Protein AF-A0A958Q5N6-F1 (afdb_monomer_lite)

Secondary structure (DSSP, 8-state):
----SS--TTSSB-TTS-B--TTSSS--TT-S---SS--SSSSS-TTSPPP-TTSSS--GGGT-S---SSS-SSSSB-TTSPBP-TTSSS--GGGT-S---SS--SSSSB-TTSPBP-TTSSS--GGGT-S---SS--SSSSS-TTSPPP-TTSSS--GGGT-S---SS--TTSSS-TTSPPP-TTSSS--TT-S---SSS-SSSSB-TTSPBP-TTSSS--GGGT-S---SS--SSSSS-TTSPPPPB-TTS-BT----B-TTS-BT--S------EEEE-HHHHHHHHHHHHHHHHHHHHHHHHHHHHH-TTTTHHHHHHHHHHHHHHHHHHHHHHTTS-SEEEE-S--TTEEEEE-HHHHHHHHHHHHHHHHHHHHHHHHHHHHH--TTTTHHHHHHHHHHHHHHHHHHHHS--EEEEE--

Radius of gyration: 65.11 Å; chains: 1; bounding box: 186×36×122 Å

Foldseek 3Di:
DAPPPDQDFQPQAHNVRDGDAAQCQDAHPQAPAHPNHAPPLPQAHNRRYGDAAQCQDARVSVVAPAHPNHAPFLCQAHNSNDGDDAQCQDARVSVPAPAHPNHAPAQCQAHNRRDGDDAQCQDARVSVVAPAHNNHADFQPQAHNRNYGDDAQCQDARVSVVAPAHPNHLPKAPQAHNRRDGDAAQCQDQIHPAPAHNNHQDPQPQAHRVNDGDAAQCQDARVNVPAPAHPNHQDPDDAAHNRNHGADAEPVRHRVDPFHQDPQRDTVDPNPPDDPKDKDFCQVLLVVLLVLLVLLLVLLVVLLVVLCVQQPCVVCVVVSVVLNVLSVVLSVLSNVLSPVDDRMFIDGDDGPQWDKDFSPVSLVSNLVSLVVSLVSSVVSQVSSCVRNVDPCGCVVSNVSSVVSSVSSNVSSVPRPRMGIDGDD

Sequence (424 aa):
QCDDGNDVDGDGCNAQCQTEYCGDGVVQTSEQCDDGNNTSGDGCDATCHNEYCGDGITQAGLGEQCDDGNDVSGDGCNAQCQTEYCGDGITQTGLGEQCDDGNNVDGDGCNATCQAEYCGDGITQAGLGEQCDDGNYVDGDGCSMYCMQEYCGDGITQPGLGEQCDDGNDIDGDGCSATCQEEYCGDGIVQGFEQCDDGNDVNGDGCNNDCGLEFCGDGILQAALGEQCDDGNNTNGDGCESDCSNPPVDCLGTPYGTAELDVCGVCDGDGTSCLDCGQFDNTEQLMSLDGGADAQKNLVIRSIRTLKRKAGASSVRKFVKARRLEALALYEKNWVLTWTIPTVVETCSNTVLCVQTDYSTVTAEYNDNSARLREIVEEVVSKLRKKTGRKKAGKSLLEEASVEYEANLALSSSVATISSNCDL

Structure (mmCIF, N/CA/C/O backbone):
data_AF-A0A958Q5N6-F1
#
_entry.id   AF-A0A958Q5N6-F1
#
loop_
_atom_site.group_PDB
_atom_site.id
_atom_site.type_symbol
_atom_site.label_atom_id
_atom_site.label_alt_id
_atom_site.label_comp_id
_atom_site.label_asym_id
_atom_site.label_entity_id
_atom_site.label_seq_id
_atom_site.pdbx_PDB_ins_code
_atom_site.Cartn_x
_atom_site.Cartn_y
_atom_site.Cartn_z
_atom_site.occupancy
_atom_site.B_iso_or_equiv
_atom_site.auth_seq_id
_atom_site.auth_comp_id
_atom_site.auth_asym_id
_atom_site.auth_atom_id
_atom_site.pdbx_PDB_model_num
ATOM 1 N N . GLN A 1 1 ? -110.305 1.492 70.315 1.00 71.31 1 GLN A N 1
ATOM 2 C CA . GLN A 1 1 ? -110.913 2.755 70.766 1.00 71.31 1 GLN A CA 1
ATOM 3 C C . GLN A 1 1 ? -110.080 3.235 71.932 1.00 71.31 1 GLN A C 1
ATOM 5 O O . GLN A 1 1 ? -109.934 2.480 72.891 1.00 71.31 1 GLN A O 1
ATOM 10 N N . CYS A 1 2 ? -109.463 4.396 71.772 1.00 80.69 2 CYS A N 1
ATOM 11 C CA . CYS A 1 2 ? -108.668 5.095 72.782 1.00 80.69 2 CYS A CA 1
ATOM 12 C C . CYS A 1 2 ? -109.448 6.330 73.274 1.00 80.69 2 CYS A C 1
ATOM 14 O O . CYS A 1 2 ? -110.510 6.630 72.729 1.00 80.69 2 CYS A O 1
ATOM 16 N N . ASP A 1 3 ? -108.963 6.978 74.331 1.00 80.94 3 ASP A N 1
ATOM 17 C CA . ASP A 1 3 ? -109.506 8.217 74.904 1.00 80.94 3 ASP A CA 1
ATOM 18 C C . ASP A 1 3 ? -108.365 8.896 75.682 1.00 80.94 3 ASP A C 1
ATOM 20 O O . ASP A 1 3 ? -107.899 8.347 76.687 1.00 80.94 3 ASP A O 1
ATOM 24 N N . ASP A 1 4 ? -107.877 10.034 75.194 1.00 78.81 4 ASP A N 1
ATOM 25 C CA . ASP A 1 4 ? -106.846 10.874 75.830 1.00 78.81 4 ASP A CA 1
ATOM 26 C C . ASP A 1 4 ? -107.432 12.137 76.491 1.00 78.81 4 ASP A C 1
ATOM 28 O O . ASP A 1 4 ? -106.704 12.978 77.031 1.00 78.81 4 ASP A O 1
ATOM 32 N N . GLY A 1 5 ? -108.763 12.245 76.528 1.00 79.88 5 GLY A N 1
ATOM 33 C CA . GLY A 1 5 ? -109.480 13.321 77.193 1.00 79.88 5 GLY A CA 1
ATOM 34 C C . GLY A 1 5 ? -109.513 14.657 76.447 1.00 79.88 5 GLY A C 1
ATOM 35 O O . GLY A 1 5 ? -109.873 15.655 77.085 1.00 79.88 5 GLY A O 1
ATOM 36 N N . ASN A 1 6 ? -109.163 14.717 75.154 1.00 78.56 6 ASN A N 1
ATOM 37 C CA . ASN A 1 6 ? -109.327 15.919 74.331 1.00 78.56 6 ASN A CA 1
ATOM 38 C C . ASN A 1 6 ? -109.618 15.609 72.834 1.00 78.56 6 ASN A C 1
ATOM 40 O O . ASN A 1 6 ? -109.846 14.460 72.488 1.00 78.56 6 ASN A O 1
ATOM 44 N N . ASP A 1 7 ? -109.730 16.645 71.985 1.00 78.44 7 ASP A N 1
ATOM 45 C CA . ASP A 1 7 ? -110.054 16.520 70.542 1.00 78.44 7 ASP A CA 1
ATOM 46 C C . ASP A 1 7 ? -108.874 16.988 69.644 1.00 78.44 7 ASP A C 1
ATOM 48 O O . ASP A 1 7 ? -109.093 17.478 68.532 1.00 78.44 7 ASP A O 1
ATOM 52 N N . VAL A 1 8 ? -107.635 16.979 70.150 1.00 77.19 8 VAL A N 1
ATOM 53 C CA . VAL A 1 8 ? -106.429 17.379 69.403 1.00 77.19 8 VAL A CA 1
ATOM 54 C C . VAL A 1 8 ? -105.801 16.135 68.789 1.00 77.19 8 VAL A C 1
ATOM 56 O O . VAL A 1 8 ? -105.505 15.201 69.507 1.00 77.19 8 VAL A O 1
ATOM 59 N N . ASP A 1 9 ? -105.554 16.143 67.480 1.00 75.38 9 ASP A N 1
ATOM 60 C CA . ASP A 1 9 ? -104.862 15.030 66.821 1.00 75.38 9 ASP A CA 1
ATOM 61 C C . ASP A 1 9 ? -103.342 15.050 67.132 1.00 75.38 9 ASP A C 1
ATOM 63 O O . ASP A 1 9 ? -102.722 16.119 67.231 1.00 75.38 9 ASP A O 1
ATOM 67 N N . GLY A 1 10 ? -102.721 13.872 67.223 1.00 70.56 10 GLY A N 1
ATOM 68 C CA . GLY A 1 10 ? -101.277 13.658 67.356 1.00 70.56 10 GLY A CA 1
ATOM 69 C C . GLY A 1 10 ? -100.750 13.455 68.783 1.00 70.56 10 GLY A C 1
ATOM 70 O O . GLY A 1 10 ? -99.539 13.592 68.990 1.00 70.56 10 GLY A O 1
ATOM 71 N N . ASP A 1 11 ? -101.610 13.185 69.770 1.00 71.56 11 ASP A N 1
ATOM 72 C CA . ASP A 1 11 ? -101.248 12.859 71.162 1.00 71.56 11 ASP A CA 1
ATOM 73 C C . ASP A 1 11 ? -101.626 11.421 71.587 1.00 71.56 11 ASP A C 1
ATOM 75 O O . ASP A 1 11 ? -101.522 11.064 72.769 1.00 71.56 11 ASP A O 1
ATOM 79 N N . GLY A 1 12 ? -101.935 10.555 70.615 1.00 75.31 12 GLY A N 1
ATOM 80 C CA . GLY A 1 12 ? -102.162 9.121 70.792 1.00 75.31 12 GLY A CA 1
ATOM 81 C C . GLY A 1 12 ? -103.610 8.665 70.584 1.00 75.31 12 GLY A C 1
ATOM 82 O O . GLY A 1 12 ? -103.853 7.447 70.569 1.00 75.31 12 GLY A O 1
ATOM 83 N N . CYS A 1 13 ? -104.569 9.581 70.410 1.00 81.31 13 CYS A N 1
ATOM 84 C CA . CYS A 1 13 ? -105.931 9.270 69.988 1.00 81.31 13 CYS A CA 1
ATOM 85 C C . CYS A 1 13 ? -106.548 10.390 69.137 1.00 81.31 13 CYS A C 1
ATOM 87 O O . CYS A 1 13 ? -106.707 11.514 69.586 1.00 81.31 13 CYS A O 1
ATOM 89 N N . ASN A 1 14 ? -107.018 10.068 67.931 1.00 79.69 14 ASN A N 1
ATOM 90 C CA . ASN A 1 14 ? -107.631 11.094 67.087 1.00 79.69 14 ASN A CA 1
ATOM 91 C C . ASN A 1 14 ? -109.021 11.527 67.597 1.00 79.69 14 ASN A C 1
ATOM 93 O O . ASN A 1 14 ? -109.683 10.810 68.360 1.00 79.69 14 ASN A O 1
ATOM 97 N N . ALA A 1 15 ? -109.544 12.641 67.070 1.00 77.75 15 ALA A N 1
ATOM 98 C CA . ALA A 1 15 ? -110.861 13.192 67.436 1.00 77.75 15 ALA A CA 1
ATOM 99 C C . ALA A 1 15 ? -112.075 12.255 67.174 1.00 77.75 15 ALA A C 1
ATOM 101 O O . ALA A 1 15 ? -113.223 12.594 67.479 1.00 77.75 15 ALA A O 1
ATOM 102 N N . GLN A 1 16 ? -111.858 11.070 66.588 1.00 80.56 16 GLN A N 1
ATOM 103 C CA . GLN A 1 16 ? -112.858 10.011 66.390 1.00 80.56 16 GLN A CA 1
ATOM 104 C C . GLN A 1 16 ? -112.674 8.816 67.351 1.00 80.56 16 GLN A C 1
ATOM 106 O O . GLN A 1 16 ? -113.316 7.772 67.176 1.00 80.56 16 GLN A O 1
ATOM 111 N N . CYS A 1 17 ? -111.834 8.964 68.379 1.00 80.44 17 CYS A N 1
ATOM 112 C CA . CYS A 1 17 ? -111.485 7.951 69.376 1.00 80.44 17 CYS A CA 1
ATOM 113 C C . CYS A 1 17 ? -110.803 6.697 68.782 1.00 80.44 17 CYS A C 1
ATOM 115 O O . CYS A 1 17 ? -111.017 5.564 69.255 1.00 80.44 17 CYS A O 1
ATOM 117 N N . GLN A 1 18 ? -110.010 6.872 67.720 1.00 80.69 18 GLN A N 1
ATOM 118 C CA . GLN A 1 18 ? -109.202 5.817 67.101 1.00 80.69 18 GLN A CA 1
ATOM 119 C C . GLN A 1 18 ? -107.719 6.012 67.415 1.00 80.69 18 GLN A C 1
ATOM 121 O O . GLN A 1 18 ? -107.240 7.135 67.512 1.00 80.69 18 GLN A O 1
ATOM 126 N N . THR A 1 19 ? -107.022 4.894 67.639 1.00 80.94 19 THR A N 1
ATOM 127 C CA . THR A 1 19 ? -105.593 4.912 67.973 1.00 80.94 19 THR A CA 1
ATOM 128 C C . THR A 1 19 ? -104.829 5.362 66.749 1.00 80.94 19 THR A C 1
ATOM 130 O O . THR A 1 19 ? -105.105 4.844 65.673 1.00 80.94 19 THR A O 1
ATOM 133 N N . GLU A 1 20 ? -103.912 6.295 66.944 1.00 80.69 20 GLU A N 1
ATOM 134 C CA . GLU A 1 20 ? -103.012 6.803 65.911 1.00 80.69 20 GLU A CA 1
ATOM 135 C C . GLU A 1 20 ? -101.900 5.775 65.679 1.00 80.69 20 GLU A C 1
ATOM 137 O O . GLU A 1 20 ? -101.374 5.187 66.635 1.00 80.69 20 GLU A O 1
ATOM 142 N N . TYR A 1 21 ? -101.617 5.471 64.417 1.00 84.62 21 TYR A N 1
ATOM 143 C CA . TYR A 1 21 ? -100.583 4.527 64.011 1.00 84.62 21 TYR A CA 1
ATOM 144 C C . TYR A 1 21 ? -100.120 4.850 62.594 1.00 84.62 21 TYR A C 1
ATOM 146 O O . TYR A 1 21 ? -100.910 5.324 61.785 1.00 84.62 21 TYR A O 1
ATOM 154 N N . CYS A 1 22 ? -98.877 4.476 62.304 1.00 85.44 22 CYS A N 1
ATOM 155 C CA . CYS A 1 22 ? -98.303 4.630 60.979 1.00 85.44 22 CYS A CA 1
ATOM 156 C C . CYS A 1 22 ? -99.065 3.838 59.916 1.00 85.44 22 CYS A C 1
ATOM 158 O O . CYS A 1 22 ? -99.343 2.641 60.096 1.00 85.44 22 CYS A O 1
ATOM 160 N N . GLY A 1 23 ? -99.390 4.512 58.815 1.00 85.44 23 GLY A N 1
ATOM 161 C CA . GLY A 1 23 ? -100.071 3.949 57.658 1.00 85.44 23 GLY A CA 1
ATOM 162 C C . GLY A 1 23 ? -101.590 4.065 57.721 1.00 85.44 23 GLY A C 1
ATOM 163 O O . GLY A 1 23 ? -102.287 3.216 57.156 1.00 85.44 23 GLY A O 1
ATOM 164 N N . ASP A 1 24 ? -102.124 5.056 58.437 1.00 85.31 24 ASP A N 1
ATOM 165 C CA . ASP A 1 24 ? -103.565 5.318 58.531 1.00 85.31 24 ASP A CA 1
ATOM 166 C C . ASP A 1 24 ? -104.060 6.400 57.548 1.00 85.31 24 ASP A C 1
ATOM 168 O O . ASP A 1 24 ? -105.270 6.616 57.396 1.00 85.31 24 ASP A O 1
ATOM 172 N N . GLY A 1 25 ? -103.132 7.003 56.804 1.00 84.81 25 GLY A N 1
ATOM 173 C CA . GLY A 1 25 ? -103.356 8.016 55.780 1.00 84.81 25 GLY A CA 1
ATOM 174 C C . GLY A 1 25 ? -103.336 9.445 56.318 1.00 84.81 25 GLY A C 1
ATOM 175 O O . GLY A 1 25 ? -103.700 10.366 55.575 1.00 84.81 25 GLY A O 1
ATOM 176 N N . VAL A 1 26 ? -102.972 9.653 57.588 1.00 82.94 26 VAL A N 1
ATOM 177 C CA . VAL A 1 26 ? -102.955 10.964 58.243 1.00 82.94 26 VAL A CA 1
ATOM 178 C C . VAL A 1 26 ? -101.630 11.178 58.968 1.00 82.94 26 VAL A C 1
ATOM 180 O O . VAL A 1 26 ? -101.414 10.619 60.030 1.00 82.94 26 VAL A O 1
ATOM 183 N N . VAL A 1 27 ? -100.800 12.094 58.455 1.00 85.19 27 VAL A N 1
ATOM 184 C CA . VAL A 1 27 ? -99.513 12.450 59.081 1.00 85.19 27 VAL A CA 1
ATOM 185 C C . VAL A 1 27 ? -99.726 13.041 60.475 1.00 85.19 27 VAL A C 1
ATOM 187 O O . VAL A 1 27 ? -100.237 14.161 60.613 1.00 85.19 27 VAL A O 1
ATOM 190 N N . GLN A 1 28 ? -99.303 12.312 61.504 1.00 83.62 28 GLN A N 1
ATOM 191 C CA . GLN A 1 28 ? -99.385 12.756 62.897 1.00 83.62 28 GLN A CA 1
ATOM 192 C C . GLN A 1 28 ? -98.116 13.508 63.337 1.00 83.62 28 GLN A C 1
ATOM 194 O O . GLN A 1 28 ? -97.100 13.531 62.650 1.00 83.62 28 GLN A O 1
ATOM 199 N N . THR A 1 29 ? -98.133 14.138 64.520 1.00 79.81 29 THR A N 1
ATOM 200 C CA . THR A 1 29 ? -96.994 14.953 65.009 1.00 79.81 29 THR A CA 1
ATOM 201 C C . THR A 1 29 ? -95.702 14.141 65.203 1.00 79.81 29 THR A C 1
ATOM 203 O O . THR A 1 29 ? -94.607 14.704 65.169 1.00 79.81 29 THR A O 1
ATOM 206 N N . SER A 1 30 ? -95.812 12.829 65.431 1.00 78.31 30 SER A N 1
ATOM 207 C CA . SER A 1 30 ? -94.675 11.908 65.562 1.00 78.31 30 SER A CA 1
ATOM 208 C C . SER A 1 30 ? -94.168 11.335 64.236 1.00 78.31 30 SER A C 1
ATOM 210 O O . SER A 1 30 ? -93.162 10.630 64.252 1.00 78.31 30 SER A O 1
ATOM 212 N N . GLU A 1 31 ? -94.834 11.627 63.122 1.00 86.38 31 GLU A N 1
ATOM 213 C CA . GLU A 1 31 ? -94.570 11.049 61.805 1.00 86.38 31 GLU A CA 1
ATOM 214 C C . GLU A 1 31 ? -93.988 12.098 60.856 1.00 86.38 31 GLU A C 1
ATOM 216 O O . GLU A 1 31 ? -94.296 13.289 60.944 1.00 86.38 31 GLU A O 1
ATOM 221 N N . GLN A 1 32 ? -93.118 11.670 59.943 1.00 86.25 32 GLN A N 1
ATOM 222 C CA . GLN A 1 32 ? -92.557 12.547 58.912 1.00 86.25 32 GLN A CA 1
ATOM 223 C C . GLN A 1 32 ? -93.349 12.481 57.599 1.00 86.25 32 GLN A C 1
ATOM 225 O O . GLN A 1 32 ? -93.357 13.456 56.845 1.00 86.25 32 GLN A O 1
ATOM 230 N N . CYS A 1 33 ? -94.022 11.356 57.359 1.00 86.75 33 CYS A N 1
ATOM 231 C CA . CYS A 1 33 ? -94.931 11.072 56.253 1.00 86.75 33 CYS A CA 1
ATOM 232 C C . CYS A 1 33 ? -95.971 10.027 56.704 1.00 86.75 33 CYS A C 1
ATOM 234 O O . CYS A 1 33 ? -95.812 9.439 57.765 1.00 86.75 33 CYS A O 1
ATOM 236 N N . ASP A 1 34 ? -97.015 9.802 55.902 1.00 87.88 34 ASP A N 1
ATOM 237 C CA . ASP A 1 34 ? -97.942 8.664 56.004 1.00 87.88 34 ASP A CA 1
ATOM 238 C C . ASP A 1 34 ? -98.608 8.500 54.624 1.00 87.88 34 ASP A C 1
ATOM 240 O O . ASP A 1 34 ? -99.214 9.447 54.107 1.00 87.88 34 ASP A O 1
ATOM 244 N N . ASP A 1 35 ? -98.452 7.334 53.994 1.00 85.44 35 ASP A N 1
ATOM 245 C CA . ASP A 1 35 ? -98.983 7.038 52.656 1.00 85.44 35 ASP A CA 1
ATOM 246 C C . ASP A 1 35 ? -100.237 6.137 52.667 1.00 85.44 35 ASP A C 1
ATOM 248 O O . ASP A 1 35 ? -100.723 5.692 51.621 1.00 85.44 35 ASP A O 1
ATOM 252 N N . GLY A 1 36 ? -100.815 5.910 53.848 1.00 86.81 36 GLY A N 1
ATOM 253 C CA . GLY A 1 36 ? -102.002 5.089 54.047 1.00 86.81 36 GLY A CA 1
ATOM 254 C C . GLY A 1 36 ? -101.732 3.592 54.144 1.00 86.81 36 GLY A C 1
ATOM 255 O O . GLY A 1 36 ? -102.694 2.814 54.071 1.00 86.81 36 GLY A O 1
ATOM 256 N N . ASN A 1 37 ? -100.468 3.169 54.280 1.00 85.56 37 ASN A N 1
ATOM 257 C CA . ASN A 1 37 ? -100.115 1.788 54.586 1.00 85.56 37 ASN A CA 1
ATOM 258 C C . ASN A 1 37 ? -98.735 1.636 55.282 1.00 85.56 37 ASN A C 1
ATOM 260 O O . ASN A 1 37 ? -98.145 2.609 55.713 1.00 85.56 37 ASN A O 1
ATOM 264 N N . ASN A 1 38 ? -98.274 0.393 55.494 1.00 86.44 38 ASN A N 1
ATOM 265 C CA . ASN A 1 38 ? -96.994 0.070 56.165 1.00 86.44 38 ASN A CA 1
ATOM 266 C C . ASN A 1 38 ? -96.045 -0.722 55.244 1.00 86.44 38 ASN A C 1
ATOM 268 O O . ASN A 1 38 ? -95.254 -1.552 55.706 1.00 86.44 38 ASN A O 1
ATOM 272 N N . THR A 1 39 ? -96.212 -0.586 53.932 1.00 83.38 39 THR A N 1
ATOM 273 C CA . THR A 1 39 ? -95.259 -1.113 52.953 1.00 83.38 39 THR A CA 1
ATOM 274 C C . THR A 1 39 ? -94.111 -0.115 52.857 1.00 83.38 39 THR A C 1
ATOM 276 O O . THR A 1 39 ? -94.296 1.054 53.137 1.00 83.38 39 THR A O 1
ATOM 279 N N . SER A 1 40 ? -92.903 -0.595 52.577 1.00 82.06 40 SER A N 1
ATOM 280 C CA . SER A 1 40 ? -91.766 0.286 52.307 1.00 82.06 40 SER A CA 1
ATOM 281 C C . SER A 1 40 ? -91.536 0.377 50.803 1.00 82.06 40 SER A C 1
ATOM 283 O O . SER A 1 40 ? -91.681 -0.624 50.089 1.00 82.06 40 SER A O 1
ATOM 285 N N . GLY A 1 41 ? -91.094 1.539 50.341 1.00 75.69 41 GLY A N 1
ATOM 286 C CA . GLY A 1 41 ? -90.771 1.862 48.959 1.00 75.69 41 GLY A CA 1
ATOM 287 C C . GLY A 1 41 ? -91.946 2.418 48.151 1.00 75.69 41 GLY A C 1
ATOM 288 O O . GLY A 1 41 ? -91.858 2.424 46.922 1.00 75.69 41 GLY A O 1
ATOM 289 N N . ASP A 1 42 ? -93.047 2.823 48.789 1.00 78.12 42 ASP A N 1
ATOM 290 C CA . ASP A 1 42 ? -94.218 3.443 48.154 1.00 78.12 42 ASP A CA 1
ATOM 291 C C . ASP A 1 42 ? -94.512 4.881 48.610 1.00 78.12 42 ASP A C 1
ATOM 293 O O . ASP A 1 42 ? -95.499 5.478 48.163 1.00 78.12 42 ASP A O 1
ATOM 297 N N . GLY A 1 43 ? -93.575 5.492 49.341 1.00 80.81 43 GLY A N 1
ATOM 298 C CA . GLY A 1 43 ? -93.584 6.917 49.666 1.00 80.81 43 GLY A CA 1
ATOM 299 C C . GLY A 1 43 ? -93.424 7.216 51.152 1.00 80.81 43 GLY A C 1
ATOM 300 O O . GLY A 1 43 ? -93.118 8.362 51.493 1.00 80.81 43 GLY A O 1
ATOM 301 N N . CYS A 1 44 ? -93.614 6.228 52.024 1.00 86.69 44 CYS A N 1
ATOM 302 C CA . CYS A 1 44 ? -93.348 6.344 53.448 1.00 86.69 44 CYS A CA 1
ATOM 303 C C . CYS A 1 44 ? -92.952 4.989 54.045 1.00 86.69 44 CYS A C 1
ATOM 305 O O . CYS A 1 44 ? -93.593 3.986 53.752 1.00 86.69 44 CYS A O 1
ATOM 307 N N . ASP A 1 45 ? -91.915 4.938 54.888 1.00 85.12 45 ASP A N 1
ATOM 308 C CA . ASP A 1 45 ? -91.484 3.652 55.440 1.00 85.12 45 ASP A CA 1
ATOM 309 C C . ASP A 1 45 ? -92.490 3.089 56.464 1.00 85.12 45 ASP A C 1
ATOM 311 O O . ASP A 1 45 ? -93.355 3.793 56.987 1.00 85.12 45 ASP A O 1
ATOM 315 N N . ALA A 1 46 ? -92.346 1.811 56.836 1.00 84.56 46 ALA A N 1
ATOM 316 C CA . ALA A 1 46 ? -93.236 1.138 57.794 1.00 84.56 46 ALA A CA 1
ATOM 317 C C . ALA A 1 46 ? -93.184 1.708 59.235 1.00 84.56 46 ALA A C 1
ATOM 319 O O . ALA A 1 46 ? -93.783 1.148 60.159 1.00 84.56 46 ALA A O 1
ATOM 320 N N . THR A 1 47 ? -92.400 2.763 59.458 1.00 85.31 47 THR A N 1
ATOM 321 C CA . THR A 1 47 ? -92.270 3.509 60.713 1.00 85.31 47 THR A CA 1
ATOM 322 C C . THR A 1 47 ? -92.533 5.009 60.547 1.00 85.31 47 THR A C 1
ATOM 324 O O . THR A 1 47 ? -92.297 5.772 61.484 1.00 85.31 47 THR A O 1
ATOM 327 N N . CYS A 1 48 ? -93.060 5.409 59.391 1.00 86.31 48 CYS A N 1
ATOM 328 C CA . CYS A 1 48 ? -93.454 6.755 59.022 1.00 86.31 48 CYS A CA 1
ATOM 329 C C . CYS A 1 48 ? -92.308 7.775 58.920 1.00 86.31 48 CYS A C 1
ATOM 331 O O . CYS A 1 48 ? -92.453 8.951 59.282 1.00 86.31 48 CYS A O 1
ATOM 333 N N . HIS A 1 49 ? -91.161 7.325 58.403 1.00 86.00 49 HIS A N 1
ATOM 334 C CA . HIS A 1 49 ? -90.055 8.180 57.969 1.00 86.00 49 HIS A CA 1
ATOM 335 C C . HIS A 1 49 ? -90.050 8.349 56.449 1.00 86.00 49 HIS A C 1
ATOM 337 O O . HIS A 1 49 ? -90.438 7.445 55.707 1.00 86.00 49 HIS A O 1
ATOM 343 N N . ASN A 1 50 ? -89.620 9.533 55.997 1.00 84.62 50 ASN A N 1
ATOM 344 C CA . ASN A 1 50 ? -89.504 9.809 54.567 1.00 84.62 50 ASN A CA 1
ATOM 345 C C . ASN A 1 50 ? -88.469 8.876 53.947 1.00 84.62 50 ASN A C 1
ATOM 347 O O . ASN A 1 50 ? -87.356 8.786 54.454 1.00 84.62 50 ASN A O 1
ATOM 351 N N . GLU A 1 51 ? -88.836 8.276 52.825 1.00 83.44 51 GLU A N 1
ATOM 352 C CA . GLU A 1 51 ? -87.958 7.431 52.023 1.00 83.44 51 GLU A CA 1
ATOM 353 C C . GLU A 1 51 ? -87.250 8.311 50.988 1.00 83.44 51 GLU A C 1
ATOM 355 O O . GLU A 1 51 ? -87.905 9.027 50.216 1.00 83.44 51 GLU A O 1
ATOM 360 N N . TYR A 1 52 ? -85.919 8.326 51.004 1.00 86.00 52 TYR A N 1
ATOM 361 C CA . TYR A 1 52 ? -85.119 9.096 50.058 1.00 86.00 52 TYR A CA 1
ATOM 362 C C . TYR A 1 52 ? -83.704 8.535 49.944 1.00 86.00 52 TYR A C 1
ATOM 364 O O . TYR A 1 52 ? -83.133 8.069 50.923 1.00 86.00 52 TYR A O 1
ATOM 372 N N . CYS A 1 53 ? -83.108 8.733 48.771 1.00 86.31 53 CYS A N 1
ATOM 373 C CA . CYS A 1 53 ? -81.730 8.349 48.519 1.00 86.31 53 CYS A CA 1
ATOM 374 C C . CYS A 1 53 ? -80.746 9.024 49.486 1.00 86.31 53 CYS A C 1
ATOM 376 O O . CYS A 1 53 ? -80.688 10.258 49.559 1.00 86.31 53 CYS A O 1
ATOM 378 N N . GLY A 1 54 ? -79.956 8.213 50.183 1.00 86.62 54 GLY A N 1
ATOM 379 C CA . GLY A 1 54 ? -78.967 8.620 51.175 1.00 86.62 54 GLY A CA 1
ATOM 380 C C . GLY A 1 54 ? -79.455 8.506 52.622 1.00 86.62 54 GLY A C 1
ATOM 381 O O . GLY A 1 54 ? -78.889 9.155 53.506 1.00 86.62 54 GLY A O 1
ATOM 382 N N . ASP A 1 55 ? -80.509 7.734 52.896 1.00 85.75 55 ASP A N 1
ATOM 383 C CA . ASP A 1 55 ? -81.028 7.496 54.252 1.00 85.75 55 ASP A CA 1
ATOM 384 C C . ASP A 1 55 ? -80.432 6.241 54.929 1.00 85.75 55 ASP A C 1
ATOM 386 O O . ASP A 1 55 ? -80.645 5.992 56.123 1.00 85.75 55 ASP A O 1
ATOM 390 N N . GLY A 1 56 ? -79.598 5.497 54.200 1.00 85.75 56 GLY A N 1
ATOM 391 C CA . GLY A 1 56 ? -78.909 4.289 54.640 1.00 85.75 56 GLY A CA 1
ATOM 392 C C . GLY A 1 56 ? -79.696 3.003 54.387 1.00 85.75 56 GLY A C 1
ATOM 393 O O . GLY A 1 56 ? -79.281 1.941 54.871 1.00 85.75 56 GLY A O 1
ATOM 394 N N . ILE A 1 57 ? -80.830 3.066 53.687 1.00 83.06 57 ILE A N 1
ATOM 395 C CA . ILE A 1 57 ? -81.717 1.934 53.428 1.00 83.06 57 ILE A CA 1
ATOM 396 C C . ILE A 1 57 ? -81.995 1.863 51.927 1.00 83.06 57 ILE A C 1
ATOM 398 O O . ILE A 1 57 ? -82.617 2.734 51.367 1.00 83.06 57 ILE A O 1
ATOM 402 N N . THR A 1 58 ? -81.627 0.771 51.258 1.00 85.25 58 THR A N 1
ATOM 403 C CA . THR A 1 58 ? -81.922 0.638 49.820 1.00 85.25 58 THR A CA 1
ATOM 404 C C . THR A 1 58 ? -83.410 0.358 49.568 1.00 85.25 58 THR A C 1
ATOM 406 O O . THR A 1 58 ? -83.880 -0.759 49.835 1.00 85.25 58 THR A O 1
ATOM 409 N N . GLN A 1 59 ? -84.151 1.313 48.995 1.00 83.94 59 GLN A N 1
ATOM 410 C CA . GLN A 1 59 ? -85.565 1.143 48.633 1.00 83.94 59 GLN A CA 1
ATOM 411 C C . GLN A 1 59 ? -85.782 0.943 47.122 1.00 83.94 59 GLN A C 1
ATOM 413 O O . GLN A 1 59 ? -86.037 1.866 46.348 1.00 83.94 59 GLN A O 1
ATOM 418 N N . ALA A 1 60 ? -85.827 -0.322 46.691 1.00 80.12 60 ALA A N 1
ATOM 419 C CA . ALA A 1 60 ? -86.049 -0.683 45.283 1.00 80.12 60 ALA A CA 1
ATOM 420 C C . ALA A 1 60 ? -87.365 -0.136 44.678 1.00 80.12 60 ALA A C 1
ATOM 422 O O . ALA A 1 60 ? -87.459 0.027 43.460 1.00 80.12 60 ALA A O 1
ATOM 423 N N . GLY A 1 61 ? -88.384 0.145 45.503 1.00 77.50 61 GLY A N 1
ATOM 424 C CA . GLY A 1 61 ? -89.660 0.733 45.068 1.00 77.50 61 GLY A CA 1
ATOM 425 C C . GLY A 1 61 ? -89.537 2.169 44.540 1.00 77.50 61 GLY A C 1
ATOM 426 O O . GLY A 1 61 ? -90.282 2.548 43.636 1.00 77.50 61 GLY A O 1
ATOM 427 N N . LEU A 1 62 ? -88.527 2.914 45.008 1.00 78.25 62 LEU A N 1
ATOM 428 C CA . LEU A 1 62 ? -88.176 4.258 44.537 1.00 78.25 62 LEU A CA 1
ATOM 429 C C . LEU A 1 62 ? -87.125 4.255 43.414 1.00 78.25 62 LEU A C 1
ATOM 431 O O . LEU A 1 62 ? -86.765 5.312 42.899 1.00 78.25 62 LEU A O 1
ATOM 435 N N . GLY A 1 63 ? -86.686 3.072 42.967 1.00 80.88 63 GLY A N 1
ATOM 436 C CA . GLY A 1 63 ? -85.708 2.915 41.886 1.00 80.88 63 GLY A CA 1
ATOM 437 C C . GLY A 1 63 ? -84.247 2.893 42.340 1.00 80.88 63 GLY A C 1
ATOM 438 O O . GLY A 1 63 ? -83.353 2.996 41.498 1.00 80.88 63 GLY A O 1
ATOM 439 N N . GLU A 1 64 ? -84.003 2.730 43.638 1.00 88.00 64 GLU A N 1
ATOM 440 C CA . GLU A 1 64 ? -82.660 2.639 44.206 1.00 88.00 64 GLU A CA 1
ATOM 441 C C . GLU A 1 64 ? -82.019 1.270 43.959 1.00 88.00 64 GLU A C 1
ATOM 443 O O . GLU A 1 64 ? -82.652 0.218 44.105 1.00 88.00 64 GLU A O 1
ATOM 448 N N . GLN A 1 65 ? -80.740 1.286 43.589 1.00 88.25 65 GLN A N 1
ATOM 449 C CA . GLN A 1 65 ? -79.894 0.105 43.399 1.00 88.25 65 GLN A CA 1
ATOM 450 C C . GLN A 1 65 ? -78.875 -0.064 44.535 1.00 88.25 65 GLN A C 1
ATOM 452 O O . GLN A 1 65 ? -78.430 -1.180 44.803 1.00 88.25 65 GLN A O 1
ATOM 457 N N . CYS A 1 66 ? -78.528 1.032 45.205 1.00 86.81 66 CYS A N 1
ATOM 458 C CA . CYS A 1 66 ? -77.674 1.110 46.385 1.00 86.81 66 CYS A CA 1
ATOM 459 C C . CYS A 1 66 ? -78.155 2.260 47.283 1.00 86.81 66 CYS A C 1
ATOM 461 O O . CYS A 1 66 ? -78.962 3.067 46.838 1.00 86.81 66 CYS A O 1
ATOM 463 N N . ASP A 1 67 ? -77.654 2.325 48.518 1.00 88.94 67 ASP A N 1
ATOM 464 C CA . ASP A 1 67 ? -77.726 3.501 49.395 1.00 88.94 67 ASP A CA 1
ATOM 465 C C . ASP A 1 67 ? -76.547 3.415 50.385 1.00 88.94 67 ASP A C 1
ATOM 467 O O . ASP A 1 67 ? -76.370 2.382 51.042 1.00 88.94 67 ASP A O 1
ATOM 471 N N . ASP A 1 68 ? -75.701 4.445 50.451 1.00 86.25 68 ASP A N 1
ATOM 472 C CA . ASP A 1 68 ? -74.531 4.514 51.342 1.00 86.25 68 ASP A CA 1
ATOM 473 C C . ASP A 1 68 ? -74.691 5.525 52.497 1.00 86.25 68 ASP A C 1
ATOM 475 O O . ASP A 1 68 ? -73.737 5.832 53.223 1.00 86.25 68 ASP A O 1
ATOM 479 N N . GLY A 1 69 ? -75.921 5.981 52.739 1.00 88.12 69 GLY A N 1
ATOM 480 C CA . GLY A 1 69 ? -76.291 6.854 53.846 1.00 88.12 69 GLY A CA 1
ATOM 481 C C . GLY A 1 69 ? -75.978 8.330 53.626 1.00 88.12 69 GLY A C 1
ATOM 482 O O . GLY A 1 69 ? -75.945 9.079 54.611 1.00 88.12 69 GLY A O 1
ATOM 483 N N . ASN A 1 70 ? -75.706 8.750 52.384 1.00 85.94 70 ASN A N 1
ATOM 484 C CA . ASN A 1 70 ? -75.591 10.156 52.012 1.00 85.94 70 ASN A CA 1
ATOM 485 C C . ASN A 1 70 ? -75.867 10.404 50.505 1.00 85.94 70 ASN A C 1
ATOM 487 O O . ASN A 1 70 ? -76.218 9.484 49.780 1.00 85.94 70 ASN A O 1
ATOM 491 N N . ASP A 1 71 ? -75.794 11.663 50.052 1.00 86.44 71 ASP A N 1
ATOM 492 C CA . ASP A 1 71 ? -76.052 12.085 48.662 1.00 86.44 71 ASP A CA 1
ATOM 493 C C . ASP A 1 71 ? -74.782 12.542 47.911 1.00 86.44 71 ASP A C 1
ATOM 495 O O . ASP A 1 71 ? -74.859 13.267 46.911 1.00 86.44 71 ASP A O 1
ATOM 499 N N . VAL A 1 72 ? -73.600 12.166 48.404 1.00 83.81 72 VAL A N 1
ATOM 500 C CA . VAL A 1 72 ? -72.316 12.406 47.738 1.00 83.81 72 VAL A CA 1
ATOM 501 C C . VAL A 1 72 ? -72.128 11.355 46.640 1.00 83.81 72 VAL A C 1
ATOM 503 O O . VAL A 1 72 ? -72.720 10.291 46.663 1.00 83.81 72 VAL A O 1
ATOM 506 N N . SER A 1 73 ? -71.391 11.711 45.590 1.00 82.69 73 SER A N 1
ATOM 507 C CA . SER A 1 73 ? -71.006 10.770 44.536 1.00 82.69 73 SER A CA 1
ATOM 508 C C . SER A 1 73 ? -69.542 10.383 44.689 1.00 82.69 73 SER A C 1
ATOM 510 O O . SER A 1 73 ? -68.704 11.226 45.032 1.00 82.69 73 SER A O 1
ATOM 512 N N . GLY A 1 74 ? -69.218 9.148 44.328 1.00 76.81 74 GLY A N 1
ATOM 513 C CA . GLY A 1 74 ? -67.881 8.572 44.342 1.00 76.81 74 GLY A CA 1
ATOM 514 C C . GLY A 1 74 ? -67.513 7.863 45.646 1.00 76.81 74 GLY A C 1
ATOM 515 O O . GLY A 1 74 ? -66.335 7.551 45.828 1.00 76.81 74 GLY A O 1
ATOM 516 N N . ASP A 1 75 ? -68.452 7.644 46.565 1.00 79.38 75 ASP A N 1
ATOM 517 C CA . ASP A 1 75 ? -68.246 6.936 47.834 1.00 79.38 75 ASP A CA 1
ATOM 518 C C . ASP A 1 75 ? -69.000 5.602 47.954 1.00 79.38 75 ASP A C 1
ATOM 520 O O . ASP A 1 75 ? -68.910 4.936 48.991 1.00 79.38 75 ASP A O 1
ATOM 524 N N . GLY A 1 76 ? -69.587 5.127 46.852 1.00 81.19 76 GLY A N 1
ATOM 525 C CA . GLY A 1 76 ? -70.171 3.790 46.745 1.00 81.19 76 GLY A CA 1
ATOM 526 C C . GLY A 1 76 ? -71.593 3.786 46.197 1.00 81.19 76 GLY A C 1
ATOM 527 O O . GLY A 1 76 ? -72.039 2.755 45.684 1.00 81.19 76 GLY A O 1
ATOM 528 N N . CYS A 1 77 ? -72.291 4.915 46.267 1.00 87.44 77 CYS A N 1
ATOM 529 C CA . CYS A 1 77 ? -73.588 5.112 45.652 1.00 87.44 77 CYS A CA 1
ATOM 530 C C . CYS A 1 77 ? -73.729 6.558 45.173 1.00 87.44 77 CYS A C 1
ATOM 532 O O . CYS A 1 77 ? -73.385 7.480 45.896 1.00 87.44 77 CYS A O 1
ATOM 534 N N . ASN A 1 78 ? -74.229 6.790 43.956 1.00 85.75 78 ASN A N 1
ATOM 535 C CA . ASN A 1 78 ? -74.356 8.171 43.488 1.00 85.75 78 ASN A CA 1
ATOM 536 C C . ASN A 1 78 ? -75.567 8.886 44.115 1.00 85.75 78 ASN A C 1
ATOM 538 O O . ASN A 1 78 ? -76.478 8.254 44.643 1.00 85.75 78 ASN A O 1
ATOM 542 N N . ALA A 1 79 ? -75.661 10.208 43.933 1.00 86.38 79 ALA A N 1
ATOM 543 C CA . ALA A 1 79 ? -76.764 11.035 44.441 1.00 86.38 79 ALA A CA 1
ATOM 544 C C . ALA A 1 79 ? -78.170 10.678 43.889 1.00 86.38 79 ALA A C 1
ATOM 546 O O . ALA A 1 79 ? -79.160 11.327 44.227 1.00 86.38 79 ALA A O 1
ATOM 547 N N . GLN A 1 80 ? -78.272 9.705 42.976 1.00 86.38 80 GLN A N 1
ATOM 548 C CA . GLN A 1 80 ? -79.525 9.148 42.449 1.00 86.38 80 GLN A CA 1
ATOM 549 C C . GLN A 1 80 ? -79.716 7.670 42.831 1.00 86.38 80 GLN A C 1
ATOM 551 O O . GLN A 1 80 ? -80.528 6.966 42.220 1.00 86.38 80 GLN A O 1
ATOM 556 N N . CYS A 1 81 ? -78.946 7.198 43.807 1.00 87.38 81 CYS A N 1
ATOM 557 C CA . CYS A 1 81 ? -78.943 5.845 44.329 1.00 87.38 81 CYS A CA 1
ATOM 558 C C . CYS A 1 81 ? -78.737 4.763 43.265 1.00 87.38 81 CYS A C 1
ATOM 560 O O . CYS A 1 81 ? -79.341 3.688 43.304 1.00 87.38 81 CYS A O 1
ATOM 562 N N . GLN A 1 82 ? -77.897 5.057 42.272 1.00 87.44 82 GLN A N 1
ATOM 563 C CA . GLN A 1 82 ? -77.423 4.076 41.300 1.00 87.44 82 GLN A CA 1
ATOM 564 C C . GLN A 1 82 ? -76.010 3.631 41.670 1.00 87.44 82 GLN A C 1
ATOM 566 O O . GLN A 1 82 ? -75.205 4.431 42.153 1.00 87.44 82 GLN A O 1
ATOM 571 N N . THR A 1 83 ? -75.726 2.347 41.446 1.00 84.94 83 THR A N 1
ATOM 572 C CA . THR A 1 83 ? -74.411 1.769 41.729 1.00 84.94 83 THR A CA 1
ATOM 573 C C . THR A 1 83 ? -73.358 2.424 40.849 1.00 84.94 83 THR A C 1
ATOM 575 O O . THR A 1 83 ? -73.536 2.494 39.637 1.00 84.94 83 THR A O 1
ATOM 578 N N . GLU A 1 84 ? -72.274 2.868 41.470 1.00 83.25 84 GLU A N 1
ATOM 579 C CA . GLU A 1 84 ? -71.104 3.435 40.802 1.00 83.25 84 GLU A CA 1
ATOM 580 C C . GLU A 1 84 ? -70.131 2.300 40.459 1.00 83.25 84 GLU A C 1
ATOM 582 O O . GLU A 1 84 ? -69.829 1.454 41.312 1.00 83.25 84 GLU A O 1
ATOM 587 N N . TYR A 1 85 ? -69.697 2.222 39.203 1.00 86.38 85 TYR A N 1
ATOM 588 C CA . TYR A 1 85 ? -68.771 1.196 38.734 1.00 86.38 85 TYR A CA 1
ATOM 589 C C . TYR A 1 85 ? -68.106 1.611 37.423 1.00 86.38 85 TYR A C 1
ATOM 591 O O . TYR A 1 85 ? -68.736 2.229 36.573 1.00 86.38 85 TYR A O 1
ATOM 599 N N . CYS A 1 86 ? -66.888 1.111 37.229 1.00 87.81 86 CYS A N 1
ATOM 600 C CA . CYS A 1 86 ? -66.139 1.304 35.999 1.00 87.81 86 CYS A CA 1
ATOM 601 C C . CYS A 1 86 ? -66.886 0.778 34.765 1.00 87.81 86 CYS A C 1
ATOM 603 O O . CYS A 1 86 ? -67.317 -0.386 34.728 1.00 87.81 86 CYS A O 1
ATOM 605 N N . GLY A 1 87 ? -67.004 1.635 33.756 1.00 86.62 87 GLY A N 1
ATOM 606 C CA . GLY A 1 87 ? -67.655 1.380 32.479 1.00 86.62 87 GLY A CA 1
ATOM 607 C C . GLY A 1 87 ? -69.107 1.848 32.414 1.00 86.62 87 GLY A C 1
ATOM 608 O O . GLY A 1 87 ? -69.870 1.332 31.592 1.00 86.62 87 GLY A O 1
ATOM 609 N N . ASP A 1 88 ? -69.522 2.780 33.275 1.00 86.25 88 ASP A N 1
ATOM 610 C CA . ASP A 1 88 ? -70.876 3.353 33.286 1.00 86.25 88 ASP A CA 1
ATOM 611 C C . ASP A 1 88 ? -70.984 4.699 32.537 1.00 86.25 88 ASP A C 1
ATOM 613 O O . ASP A 1 88 ? -72.082 5.239 32.346 1.00 86.25 88 ASP A O 1
ATOM 617 N N . GLY A 1 89 ? -69.857 5.201 32.032 1.00 85.69 89 GLY A N 1
ATOM 618 C CA . GLY A 1 89 ? -69.728 6.433 31.261 1.00 85.69 89 GLY A CA 1
ATOM 619 C C . GLY A 1 89 ? -69.455 7.668 32.115 1.00 85.69 89 GLY A C 1
ATOM 620 O O . GLY A 1 89 ? -69.519 8.787 31.589 1.00 85.69 89 GLY A O 1
ATOM 621 N N . ILE A 1 90 ? -69.203 7.512 33.417 1.00 83.38 90 ILE A N 1
ATOM 622 C CA . ILE A 1 90 ? -69.001 8.611 34.360 1.00 83.38 90 ILE A CA 1
ATOM 623 C C . ILE A 1 90 ? -67.718 8.360 35.153 1.00 83.38 90 ILE A C 1
ATOM 625 O O . ILE A 1 90 ? -67.653 7.467 35.968 1.00 83.38 90 ILE A O 1
ATOM 629 N N . THR A 1 91 ? -66.713 9.226 35.024 1.00 85.62 91 THR A N 1
ATOM 630 C CA . THR A 1 91 ? -65.465 9.056 35.790 1.00 85.62 91 THR A CA 1
ATOM 631 C C . THR A 1 91 ? -65.662 9.326 37.289 1.00 85.62 91 THR A C 1
ATOM 633 O O . THR A 1 91 ? -65.781 10.487 37.709 1.00 85.62 91 THR A O 1
ATOM 636 N N . GLN A 1 92 ? -65.621 8.283 38.120 1.00 83.62 92 GLN A N 1
ATOM 637 C CA . GLN A 1 92 ? -65.747 8.373 39.578 1.00 83.62 92 GLN A CA 1
ATOM 638 C C . GLN A 1 92 ? -64.390 8.278 40.288 1.00 83.62 92 GLN A C 1
ATOM 640 O O . GLN A 1 92 ? -63.982 7.254 40.834 1.00 83.62 92 GLN A O 1
ATOM 6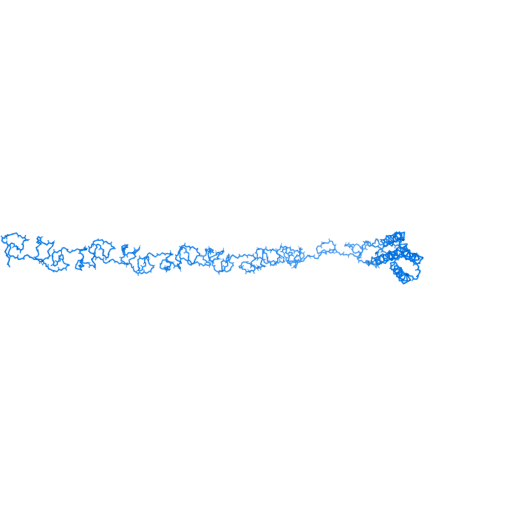45 N N . THR A 1 93 ? -63.696 9.417 40.379 1.00 79.75 93 THR A N 1
ATOM 646 C CA . THR A 1 93 ? -62.360 9.498 41.016 1.00 79.75 93 THR A CA 1
ATOM 647 C C . THR A 1 93 ? -62.295 8.988 42.465 1.00 79.75 93 THR A C 1
ATOM 649 O O . THR A 1 93 ? -61.232 8.556 42.911 1.00 79.75 93 THR A O 1
ATOM 652 N N . GLY A 1 94 ? -63.412 9.004 43.205 1.00 76.31 94 GLY A N 1
ATOM 653 C CA . GLY A 1 94 ? -63.501 8.462 44.567 1.00 76.31 94 GLY A CA 1
ATOM 654 C C . GLY A 1 94 ? -63.377 6.932 44.648 1.00 76.31 94 GLY A C 1
ATOM 655 O O . GLY A 1 94 ? -62.871 6.419 45.647 1.00 76.31 94 GLY A O 1
ATOM 656 N N . LEU A 1 95 ? -63.702 6.221 43.561 1.00 77.69 95 LEU A N 1
ATOM 657 C CA . LEU A 1 95 ? -63.492 4.777 43.401 1.00 77.69 95 LEU A CA 1
ATOM 658 C C . LEU A 1 95 ? -62.132 4.426 42.768 1.00 77.69 95 LEU A C 1
ATOM 660 O O . LEU A 1 95 ? -61.806 3.249 42.619 1.00 77.69 95 LEU A O 1
ATOM 664 N N . GLY A 1 96 ? -61.299 5.428 42.463 1.00 81.19 96 GLY A N 1
ATOM 665 C CA . GLY A 1 96 ? -59.960 5.239 41.892 1.00 81.19 96 GLY A CA 1
ATOM 666 C C . GLY A 1 96 ? -59.901 5.256 40.362 1.00 81.19 96 GLY A C 1
ATOM 667 O O . GLY A 1 96 ? -58.866 4.900 39.793 1.00 81.19 96 GLY A O 1
ATOM 668 N N . GLU A 1 97 ? -60.973 5.687 39.704 1.00 88.50 97 GLU A N 1
ATOM 669 C CA . GLU A 1 97 ? -61.036 5.823 38.249 1.00 88.50 97 GLU A CA 1
ATOM 670 C C . GLU A 1 97 ? -60.268 7.054 37.754 1.00 88.50 97 GLU A C 1
ATOM 672 O O . GLU A 1 97 ? -60.356 8.143 38.332 1.00 88.50 97 GLU A O 1
ATOM 677 N N . GLN A 1 98 ? -59.518 6.882 36.666 1.00 88.31 98 GLN A N 1
ATOM 678 C CA . GLN A 1 98 ? -58.800 7.950 35.962 1.00 88.31 98 GLN A CA 1
ATOM 679 C C . GLN A 1 98 ? -59.498 8.361 34.658 1.00 88.31 98 GLN A C 1
ATOM 681 O O . GLN A 1 98 ? -59.355 9.503 34.218 1.00 88.31 98 GLN A O 1
ATOM 686 N N . CYS A 1 99 ? -60.257 7.443 34.065 1.00 87.00 99 CYS A N 1
ATOM 687 C CA . CYS A 1 99 ? -61.102 7.616 32.888 1.00 87.00 99 CYS A CA 1
ATOM 688 C C . CYS A 1 99 ? -62.338 6.712 33.015 1.00 87.00 99 CYS A C 1
ATOM 690 O O . CYS A 1 99 ? -62.375 5.869 33.903 1.00 87.00 99 CYS A O 1
ATOM 692 N N . ASP A 1 100 ? -63.329 6.897 32.143 1.00 89.00 100 ASP A N 1
ATOM 693 C CA . ASP A 1 100 ? -64.424 5.946 31.905 1.00 89.00 100 ASP A CA 1
ATOM 694 C C . ASP A 1 100 ? -64.960 6.202 30.483 1.00 89.00 100 ASP A C 1
ATOM 696 O O . ASP A 1 100 ? -65.325 7.338 30.156 1.00 89.00 100 ASP A O 1
ATOM 700 N N . ASP A 1 101 ? -64.948 5.189 29.616 1.00 86.06 101 ASP A N 1
ATOM 701 C CA . ASP A 1 101 ? -65.404 5.276 28.220 1.00 86.06 101 ASP A CA 1
ATOM 702 C C . ASP A 1 101 ? -66.768 4.598 27.973 1.00 86.06 101 ASP A C 1
ATOM 704 O O . ASP A 1 101 ? -67.209 4.424 26.830 1.00 86.06 101 ASP A O 1
ATOM 708 N N . GLY A 1 102 ? -67.491 4.279 29.048 1.00 88.50 102 GLY A N 1
ATOM 709 C CA . GLY A 1 102 ? -68.825 3.695 29.013 1.00 88.50 102 GLY A CA 1
ATOM 710 C C . GLY A 1 102 ? -68.849 2.190 28.795 1.00 88.50 102 GLY A C 1
ATOM 711 O O . GLY A 1 102 ? -69.918 1.653 28.477 1.00 88.50 102 GLY A O 1
ATOM 712 N N . ASN A 1 103 ? -67.703 1.510 28.912 1.00 86.25 103 ASN A N 1
ATOM 713 C CA . ASN A 1 103 ? -67.637 0.057 28.921 1.00 86.25 103 ASN A CA 1
ATOM 714 C C . ASN A 1 103 ? -66.380 -0.481 29.656 1.00 86.25 103 ASN A C 1
ATOM 716 O O . ASN A 1 103 ? -65.712 0.251 30.365 1.00 86.25 103 ASN A O 1
ATOM 720 N N . ASN A 1 104 ? -66.134 -1.796 29.585 1.00 87.75 104 ASN A N 1
ATOM 721 C CA . ASN A 1 104 ? -65.008 -2.481 30.250 1.00 87.75 104 ASN A CA 1
ATOM 722 C C . ASN A 1 104 ? -64.177 -3.296 29.240 1.00 87.75 104 ASN A C 1
ATOM 724 O O . ASN A 1 104 ? -63.763 -4.426 29.522 1.00 87.75 104 ASN A O 1
ATOM 728 N N . VAL A 1 105 ? -64.065 -2.805 28.011 1.00 84.00 105 VAL A N 1
ATOM 729 C CA . VAL A 1 105 ? -63.195 -3.362 26.977 1.00 84.00 105 VAL A CA 1
ATOM 730 C C . VAL A 1 105 ? -61.837 -2.679 27.115 1.00 84.00 105 VAL A C 1
ATOM 732 O O . VAL A 1 105 ? -61.755 -1.531 27.508 1.00 84.00 105 VAL A O 1
ATOM 735 N N . ASP A 1 106 ? -60.759 -3.424 26.883 1.00 83.38 106 ASP A N 1
ATOM 736 C CA . ASP A 1 106 ? -59.424 -2.830 26.852 1.00 83.38 106 ASP A CA 1
ATOM 737 C C . ASP A 1 106 ? -59.138 -2.292 25.438 1.00 83.38 106 ASP A C 1
ATOM 739 O O . ASP A 1 106 ? -59.409 -2.967 24.434 1.00 83.38 106 ASP A O 1
ATOM 743 N N . GLY A 1 107 ? -58.496 -1.131 25.358 1.00 75.69 107 GLY A N 1
ATOM 744 C CA . GLY A 1 107 ? -57.942 -0.533 24.148 1.00 75.69 107 GLY A CA 1
ATOM 745 C C . GLY A 1 107 ? -58.887 0.388 23.378 1.00 75.69 107 GLY A C 1
ATOM 746 O O . GLY A 1 107 ? -58.597 0.680 22.214 1.00 75.69 107 GLY A O 1
ATOM 747 N N . ASP A 1 108 ? -60.010 0.816 23.955 1.00 78.50 108 ASP A N 1
ATOM 748 C CA . ASP A 1 108 ? -60.943 1.780 23.357 1.00 78.50 108 ASP A CA 1
ATOM 749 C C . ASP A 1 108 ? -61.013 3.140 24.070 1.00 78.50 108 ASP A C 1
ATOM 751 O O . ASP A 1 108 ? -61.810 4.002 23.679 1.00 78.50 108 ASP A O 1
ATOM 755 N N . GLY A 1 109 ? -60.072 3.401 24.980 1.00 81.94 109 GLY A N 1
ATOM 756 C CA . GLY A 1 109 ? -59.860 4.705 25.605 1.00 81.94 109 GLY A CA 1
ATOM 757 C C . GLY A 1 109 ? -59.689 4.623 27.116 1.00 81.94 109 GLY A C 1
ATOM 758 O O . GLY A 1 109 ? -59.070 5.515 27.707 1.00 81.94 109 GLY A O 1
ATOM 759 N N . CYS A 1 110 ? -60.220 3.577 27.738 1.00 87.31 110 CYS A N 1
ATOM 760 C CA . CYS A 1 110 ? -60.056 3.294 29.149 1.00 87.31 110 CYS A CA 1
ATOM 761 C C . CYS A 1 110 ? -60.038 1.783 29.384 1.00 87.31 110 CYS A C 1
ATOM 763 O O . CYS A 1 110 ? -60.893 1.074 28.874 1.00 87.31 110 CYS A O 1
ATOM 765 N N . ASN A 1 111 ? -59.097 1.274 30.182 1.00 85.62 111 ASN A N 1
ATOM 766 C CA . ASN A 1 111 ? -59.038 -0.173 30.398 1.00 85.62 111 ASN A CA 1
ATOM 767 C C . ASN A 1 111 ? -60.180 -0.676 31.296 1.00 85.62 111 ASN A C 1
ATOM 769 O O . ASN A 1 111 ? -60.827 0.101 32.000 1.00 85.62 111 ASN A O 1
ATOM 773 N N . ALA A 1 112 ? -60.350 -1.998 31.402 1.00 86.12 112 ALA A N 1
ATOM 774 C CA . ALA A 1 112 ? -61.387 -2.633 32.231 1.00 86.12 112 ALA A CA 1
ATOM 775 C C . ALA A 1 112 ? -61.288 -2.358 33.755 1.00 86.12 112 ALA A C 1
ATOM 777 O O . ALA A 1 112 ? -62.057 -2.906 34.549 1.00 86.12 112 ALA A O 1
ATOM 778 N N . THR A 1 113 ? -60.304 -1.567 34.193 1.00 86.94 113 THR A N 1
ATOM 779 C CA . THR A 1 113 ? -60.129 -1.087 35.575 1.00 86.94 113 THR A CA 1
ATOM 780 C C . THR A 1 113 ? -60.120 0.441 35.676 1.00 86.94 113 THR A C 1
ATOM 782 O O . THR A 1 113 ? -59.645 1.007 36.666 1.00 86.94 113 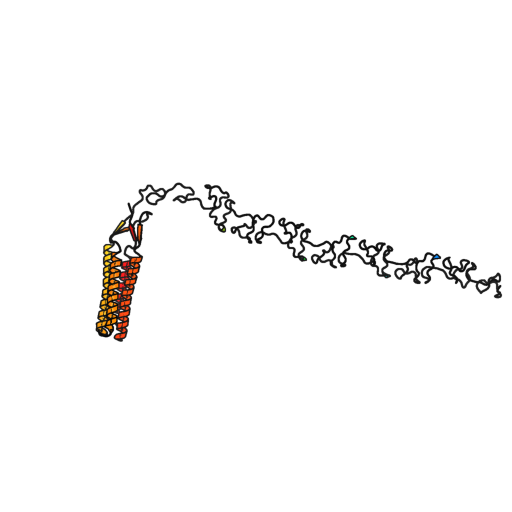THR A O 1
ATOM 785 N N . CYS A 1 114 ? -60.628 1.107 34.643 1.00 87.69 114 CYS A N 1
ATOM 786 C CA . CYS A 1 114 ? -60.770 2.546 34.530 1.00 87.69 114 CYS A CA 1
ATOM 787 C C . CYS A 1 114 ? -59.463 3.333 34.699 1.00 87.69 114 CYS A C 1
ATOM 789 O O . CYS A 1 114 ? -59.427 4.416 35.294 1.00 87.69 114 CYS A O 1
ATOM 791 N N . GLN A 1 115 ? -58.357 2.767 34.212 1.00 87.50 115 GLN A N 1
ATOM 792 C CA . GLN A 1 115 ? -57.076 3.462 34.111 1.00 87.50 115 GLN A CA 1
ATOM 793 C C . GLN A 1 115 ? -56.858 3.924 32.674 1.00 87.50 115 GLN A C 1
ATOM 795 O O . GLN A 1 115 ? -57.235 3.227 31.729 1.00 87.50 115 GLN A O 1
ATOM 800 N N . ALA A 1 116 ? -56.260 5.109 32.535 1.00 82.19 116 ALA A N 1
ATOM 801 C CA . ALA A 1 116 ? -56.002 5.706 31.235 1.00 82.19 116 ALA A CA 1
ATOM 802 C C . ALA A 1 116 ? -55.024 4.843 30.441 1.00 82.19 116 ALA A C 1
ATOM 804 O O . ALA A 1 116 ? -53.985 4.447 30.964 1.00 82.19 116 ALA A O 1
ATOM 805 N N . GLU A 1 117 ? -55.370 4.597 29.185 1.00 80.25 117 GLU A N 1
ATOM 806 C CA . GLU A 1 117 ? -54.553 3.859 28.228 1.00 80.25 117 GLU A CA 1
ATOM 807 C C . GLU A 1 117 ? -53.727 4.870 27.433 1.00 80.25 117 GLU A C 1
ATOM 809 O O . GLU A 1 117 ? -54.275 5.829 26.875 1.00 80.25 117 GLU A O 1
ATOM 814 N N . TYR A 1 118 ? -52.406 4.719 27.445 1.00 85.25 118 TYR A N 1
ATOM 815 C CA . TYR A 1 118 ? -51.502 5.617 26.742 1.00 85.25 118 TYR A CA 1
ATOM 816 C C . TYR A 1 118 ? -50.162 4.940 26.469 1.00 85.25 118 TYR A C 1
ATOM 818 O O . TYR A 1 118 ? -49.617 4.263 27.334 1.00 85.25 118 TYR A O 1
ATOM 826 N N . CYS A 1 119 ? -49.583 5.279 25.321 1.00 85.12 119 CYS A N 1
ATOM 827 C CA . CYS A 1 119 ? -48.236 4.872 24.952 1.00 85.12 119 CYS A CA 1
ATOM 828 C C . CYS A 1 119 ? -47.208 5.197 26.041 1.00 85.12 119 CYS A C 1
ATOM 830 O O . CYS A 1 119 ? -47.147 6.338 26.491 1.00 85.12 119 CYS A O 1
ATOM 832 N N . GLY A 1 120 ? -46.383 4.233 26.427 1.00 85.62 120 GLY A N 1
ATOM 833 C CA . GLY A 1 120 ? -45.360 4.341 27.463 1.00 85.62 120 GLY A CA 1
ATOM 834 C C . GLY A 1 120 ? -45.823 3.881 28.849 1.00 85.62 120 GLY A C 1
ATOM 835 O O . GLY A 1 120 ? -45.181 4.224 29.848 1.00 85.62 120 GLY A O 1
ATOM 836 N N . ASP A 1 121 ? -46.926 3.136 28.950 1.00 85.50 121 ASP A N 1
ATOM 837 C CA . ASP A 1 121 ? -47.413 2.539 30.203 1.00 85.50 121 ASP A CA 1
ATOM 838 C C . ASP A 1 121 ? -46.955 1.078 30.408 1.00 85.50 121 ASP A C 1
ATOM 840 O O . ASP A 1 121 ? -47.141 0.494 31.485 1.00 85.50 121 ASP A O 1
ATOM 844 N N . GLY A 1 122 ? -46.269 0.515 29.412 1.00 85.56 122 GLY A N 1
ATOM 845 C CA . GLY A 1 122 ? -45.714 -0.834 29.397 1.00 85.56 122 GLY A CA 1
ATOM 846 C C . GLY A 1 122 ? -46.682 -1.892 28.870 1.00 85.56 122 GLY A C 1
ATOM 847 O O . GLY A 1 122 ? -46.401 -3.089 29.013 1.00 85.56 122 GLY A O 1
ATOM 848 N N . ILE A 1 123 ? -47.826 -1.495 28.309 1.00 83.00 123 ILE A N 1
ATOM 849 C CA . ILE A 1 123 ? -48.863 -2.388 27.799 1.00 83.00 123 ILE A CA 1
ATOM 850 C C . ILE A 1 123 ? -49.192 -1.978 26.363 1.00 83.00 123 ILE A C 1
ATOM 852 O O . ILE A 1 123 ? -49.688 -0.903 26.117 1.00 83.00 123 ILE A O 1
ATOM 856 N N . THR A 1 124 ? -49.002 -2.868 25.390 1.00 85.38 124 THR A N 1
ATOM 857 C CA . THR A 1 124 ? -49.327 -2.537 23.993 1.00 85.38 124 THR A CA 1
ATOM 858 C C . THR A 1 124 ? -50.842 -2.504 23.754 1.00 85.38 124 THR A C 1
ATOM 860 O O . THR A 1 124 ? -51.485 -3.564 23.721 1.00 85.38 124 THR A O 1
ATOM 863 N N . GLN A 1 125 ? -51.415 -1.323 23.509 1.00 83.12 125 GLN A N 1
ATOM 864 C CA . GLN A 1 125 ? -52.838 -1.146 23.195 1.00 83.12 125 GLN A CA 1
ATOM 865 C C . GLN A 1 125 ? -53.094 -0.987 21.688 1.00 83.12 125 GLN A C 1
ATOM 867 O O . GLN A 1 125 ? -53.291 0.104 21.150 1.00 83.12 125 GLN A O 1
ATOM 872 N N . ALA A 1 126 ? -53.203 -2.117 20.981 1.00 78.56 126 ALA A N 1
ATOM 873 C CA . ALA A 1 126 ? -53.436 -2.140 19.530 1.00 78.56 126 ALA A CA 1
ATOM 874 C C . ALA A 1 126 ? -54.702 -1.379 19.069 1.00 78.56 126 ALA A C 1
ATOM 876 O O . ALA A 1 126 ? -54.765 -0.928 17.924 1.00 78.56 126 ALA A O 1
ATOM 877 N N . GLY A 1 127 ? -55.713 -1.231 19.935 1.00 74.88 127 GLY A N 1
ATOM 878 C CA . GLY A 1 127 ? -56.933 -0.465 19.646 1.00 74.88 127 GLY A CA 1
ATOM 879 C C . GLY A 1 127 ? -56.704 1.048 19.512 1.00 74.88 127 GLY A C 1
ATOM 880 O O . GLY A 1 127 ? -57.409 1.700 18.739 1.00 74.88 127 GLY A O 1
ATOM 881 N N . LEU A 1 128 ? -55.650 1.576 20.146 1.00 75.88 128 LEU A N 1
ATOM 882 C CA . LEU A 1 128 ? -55.182 2.960 20.011 1.00 75.88 128 LEU A CA 1
ATOM 883 C C . LEU A 1 128 ? -54.132 3.139 18.900 1.00 75.88 128 LEU A C 1
ATOM 885 O O . LEU A 1 128 ? -53.685 4.256 18.643 1.00 75.88 128 LEU A O 1
ATOM 889 N N . GLY A 1 129 ? -53.794 2.063 18.182 1.00 78.19 129 GLY A N 1
ATOM 890 C CA . GLY A 1 129 ? -52.848 2.080 17.064 1.00 78.19 129 GLY A CA 1
ATOM 891 C C . GLY A 1 129 ? -51.402 1.756 17.439 1.00 78.19 129 GLY A C 1
ATOM 892 O O . GLY A 1 129 ? -50.529 1.877 16.582 1.00 78.19 129 GLY A O 1
ATOM 893 N N . GLU A 1 130 ? -51.151 1.318 18.671 1.00 87.31 130 GLU A N 1
ATOM 894 C CA . GLU A 1 130 ? -49.817 0.943 19.140 1.00 87.31 130 GLU A CA 1
ATOM 895 C C . GLU A 1 130 ? -49.342 -0.387 18.543 1.00 87.31 130 GLU A C 1
ATOM 897 O O . GLU A 1 130 ? -50.099 -1.357 18.423 1.00 87.31 130 GLU A O 1
ATOM 902 N N . GLN A 1 131 ? -48.062 -0.439 18.180 1.00 87.75 131 GLN A N 1
ATOM 903 C CA . GLN A 1 131 ? -47.380 -1.625 17.651 1.00 87.75 131 GLN A CA 1
ATOM 904 C C . GLN A 1 131 ? -46.402 -2.243 18.660 1.00 87.75 131 GLN A C 1
ATOM 906 O O . GLN A 1 131 ? -46.057 -3.423 18.548 1.00 87.75 131 GLN A O 1
ATOM 911 N N . CYS A 1 132 ? -45.963 -1.453 19.636 1.00 87.38 132 CYS A N 1
ATOM 912 C CA . CYS A 1 132 ? -45.121 -1.830 20.765 1.00 87.38 132 CYS A CA 1
ATOM 913 C C . CYS A 1 132 ? -45.418 -0.891 21.946 1.00 87.38 132 CYS A C 1
ATOM 915 O O . CYS A 1 132 ? -46.093 0.113 21.756 1.00 87.38 132 CYS A O 1
ATOM 917 N N . ASP A 1 133 ? -44.918 -1.219 23.139 1.00 89.06 133 ASP A N 1
ATOM 918 C CA . ASP A 1 133 ? -44.825 -0.304 24.285 1.00 89.06 133 ASP A CA 1
ATOM 919 C C . ASP A 1 133 ? -43.712 -0.823 25.216 1.00 89.06 133 ASP A C 1
ATOM 921 O O . ASP A 1 133 ? -43.758 -1.980 25.650 1.00 89.06 133 ASP A O 1
ATOM 925 N N . ASP A 1 134 ? -42.683 -0.015 25.478 1.00 87.25 134 ASP A N 1
ATOM 926 C CA . ASP A 1 134 ? -41.545 -0.365 26.340 1.00 87.25 134 ASP A CA 1
ATOM 927 C C . ASP A 1 134 ? -41.569 0.334 27.716 1.00 87.25 134 ASP A C 1
ATOM 929 O O . ASP A 1 134 ? -40.611 0.260 28.496 1.00 87.25 134 ASP A O 1
ATOM 933 N N . GLY A 1 135 ? -42.698 0.954 28.060 1.00 88.88 135 GLY A N 1
ATOM 934 C CA . GLY A 1 135 ? -42.953 1.578 29.351 1.00 88.88 135 GLY A CA 1
ATOM 935 C C . GLY A 1 135 ? -42.375 2.979 29.506 1.00 88.88 135 GLY A C 1
ATOM 936 O O . GLY A 1 135 ? -42.234 3.439 30.648 1.00 88.88 135 GLY A O 1
ATOM 937 N N . ASN A 1 136 ? -41.995 3.645 28.409 1.00 85.62 136 ASN A N 1
ATOM 938 C CA . ASN A 1 136 ? -41.575 5.041 28.439 1.00 85.62 136 ASN A CA 1
ATOM 939 C C . ASN A 1 136 ? -41.785 5.788 27.090 1.00 85.62 136 ASN A C 1
ATOM 941 O O . ASN A 1 136 ? -42.527 5.331 26.235 1.00 85.62 136 ASN A O 1
ATOM 945 N N . TYR A 1 137 ? -41.226 7.002 26.958 1.00 87.25 137 TYR A N 1
ATOM 946 C CA . TYR A 1 137 ? -41.348 7.888 25.778 1.00 87.25 137 TYR A CA 1
ATOM 947 C C . TYR A 1 137 ? -39.971 8.271 25.201 1.00 87.25 137 TYR A C 1
ATOM 949 O O . TYR A 1 137 ? -39.757 9.410 24.770 1.00 87.25 137 TYR A O 1
ATOM 957 N N . VAL A 1 138 ? -38.983 7.394 25.325 1.00 82.50 138 VAL A N 1
ATOM 958 C CA . VAL A 1 138 ? -37.651 7.582 24.752 1.00 82.50 138 VAL A CA 1
ATOM 959 C C . VAL A 1 138 ? -37.650 6.910 23.383 1.00 82.50 138 VAL A C 1
ATOM 961 O O . VAL A 1 138 ? -38.265 5.878 23.201 1.00 82.50 138 VAL A O 1
ATOM 964 N N . ASP A 1 139 ? -37.026 7.549 22.396 1.00 81.88 139 ASP A N 1
ATOM 965 C CA . ASP A 1 139 ? -36.808 6.909 21.099 1.00 81.88 139 ASP A CA 1
ATOM 966 C C . ASP A 1 139 ? -35.516 6.073 21.164 1.00 81.88 139 ASP A C 1
ATOM 968 O O . ASP A 1 139 ? -34.488 6.530 21.690 1.00 81.88 139 ASP A O 1
ATOM 972 N N . GLY A 1 140 ? -35.533 4.890 20.560 1.00 74.75 140 GLY A N 1
ATOM 973 C CA . GLY A 1 140 ? -34.384 4.019 20.341 1.00 74.75 140 GLY A CA 1
ATOM 974 C C . GLY A 1 140 ? -34.090 3.019 21.461 1.00 74.75 140 GLY A C 1
ATOM 975 O O . GLY A 1 140 ? -32.972 2.494 21.498 1.00 74.75 140 GLY A O 1
ATOM 976 N N . ASP A 1 141 ? -35.014 2.770 22.394 1.00 78.62 141 ASP A N 1
ATOM 977 C CA . ASP A 1 141 ? -34.893 1.741 23.439 1.00 78.62 141 ASP A CA 1
ATOM 978 C C . ASP A 1 141 ? -35.840 0.541 23.278 1.00 78.62 141 ASP A C 1
ATOM 980 O O . ASP A 1 141 ? -35.851 -0.357 24.129 1.00 78.62 141 ASP A O 1
ATOM 984 N N . GLY A 1 142 ? -36.486 0.428 22.115 1.00 80.19 142 GLY A N 1
ATOM 985 C CA . GLY A 1 142 ? -37.272 -0.738 21.714 1.00 80.19 142 GLY A CA 1
ATOM 986 C C . GLY A 1 142 ? -38.683 -0.391 21.256 1.00 80.19 142 GLY A C 1
ATOM 987 O O . GLY A 1 142 ? -39.335 -1.237 20.632 1.00 80.19 142 GLY A O 1
ATOM 988 N N . CYS A 1 143 ? -39.150 0.820 21.543 1.00 87.00 143 CYS A N 1
ATOM 989 C CA . CYS A 1 143 ? -40.384 1.365 21.021 1.00 87.00 143 CYS A CA 1
ATOM 990 C C . CYS A 1 143 ? -40.311 2.893 20.932 1.00 87.00 143 CYS A C 1
ATOM 992 O O . CYS A 1 143 ? -39.890 3.547 21.873 1.00 87.00 143 CYS A O 1
ATOM 994 N N . SER A 1 144 ? -40.759 3.477 19.819 1.00 84.56 144 SER A N 1
ATOM 995 C CA . SER A 1 144 ? -40.702 4.938 19.659 1.00 84.56 144 SER A CA 1
ATOM 996 C C . SER A 1 144 ? -41.651 5.664 20.612 1.00 84.56 144 SER A C 1
ATOM 998 O O . SER A 1 144 ? -42.652 5.104 21.064 1.00 84.56 144 SER A O 1
ATOM 1000 N N . MET A 1 145 ? -41.458 6.975 20.798 1.00 85.31 145 MET A N 1
ATOM 1001 C CA . MET A 1 145 ? -42.354 7.812 21.612 1.00 85.31 145 MET A CA 1
ATOM 1002 C C . MET A 1 145 ? -43.804 7.900 21.091 1.00 85.31 145 MET A C 1
ATOM 1004 O O . MET A 1 145 ? -44.664 8.505 21.735 1.00 85.31 145 MET A O 1
ATOM 1008 N N . TYR A 1 146 ? -44.075 7.342 19.907 1.00 84.81 146 TYR A N 1
ATOM 1009 C CA . TYR A 1 146 ? -45.408 7.198 19.317 1.00 84.81 146 TYR A CA 1
ATOM 1010 C C . TYR A 1 146 ? -45.915 5.745 19.320 1.00 84.81 146 TYR A C 1
ATOM 1012 O O . TYR A 1 146 ? -46.892 5.443 18.637 1.00 84.81 146 TYR A O 1
ATOM 1020 N N . CYS A 1 147 ? -45.252 4.849 20.051 1.00 86.88 147 CYS A N 1
ATOM 1021 C CA . CYS A 1 147 ? -45.557 3.425 20.152 1.00 86.88 147 CYS A CA 1
ATOM 1022 C C . CYS A 1 147 ? -45.554 2.672 18.816 1.00 86.88 147 CYS A C 1
ATOM 1024 O O . CYS A 1 147 ? -46.317 1.730 18.581 1.00 86.88 147 CYS A O 1
ATOM 1026 N N . MET A 1 148 ? -44.667 3.097 17.920 1.00 83.94 148 MET A N 1
ATOM 1027 C CA . MET A 1 148 ? -44.375 2.427 16.656 1.00 83.94 148 MET A CA 1
ATOM 1028 C C . MET A 1 148 ? -43.108 1.590 16.805 1.00 83.94 148 MET A C 1
ATOM 1030 O O . MET A 1 148 ? -42.165 2.037 17.464 1.00 83.94 148 MET A O 1
ATOM 1034 N N . GLN A 1 149 ? -43.102 0.395 16.197 1.00 82.62 149 GLN A N 1
ATOM 1035 C CA . GLN A 1 149 ? -41.918 -0.463 16.178 1.00 82.62 149 GLN A CA 1
ATOM 1036 C C . GLN A 1 149 ? -40.761 0.264 15.506 1.00 82.62 149 GLN A C 1
ATOM 1038 O O . GLN A 1 149 ? -40.919 0.780 14.405 1.00 82.62 149 GLN A O 1
ATOM 1043 N N . GLU A 1 150 ? -39.622 0.241 16.181 1.00 77.19 150 GLU A N 1
ATOM 1044 C CA . GLU A 1 150 ? -38.356 0.785 15.713 1.00 77.19 150 GLU A CA 1
ATOM 1045 C C . GLU A 1 150 ? -37.592 -0.339 15.008 1.00 77.19 150 GLU A C 1
ATOM 1047 O O . GLU A 1 150 ? -37.350 -1.402 15.598 1.00 77.19 150 GLU A O 1
ATOM 1052 N N . TYR A 1 151 ? -37.301 -0.162 13.723 1.00 84.00 151 TYR A N 1
ATOM 1053 C CA . TYR A 1 151 ? -36.552 -1.125 12.926 1.00 84.00 151 TYR A CA 1
ATOM 1054 C C . TYR A 1 151 ? -35.911 -0.446 11.723 1.00 84.00 151 TYR A C 1
ATOM 1056 O O . TYR A 1 151 ? -36.475 0.476 11.143 1.00 84.00 151 TYR A O 1
ATOM 1064 N N . CYS A 1 152 ? -34.796 -1.024 11.292 1.00 84.69 152 CYS A N 1
ATOM 1065 C CA . CYS A 1 152 ? -34.099 -0.593 10.097 1.00 84.69 152 CYS A CA 1
ATOM 1066 C C . CYS A 1 152 ? -34.984 -0.679 8.846 1.00 84.69 152 CYS A C 1
ATOM 1068 O O . CYS A 1 152 ? -35.505 -1.754 8.526 1.00 84.69 152 CYS A O 1
ATOM 1070 N N . GLY A 1 153 ? -35.101 0.436 8.129 1.00 84.50 153 GLY A N 1
ATOM 1071 C CA . GLY A 1 153 ? -35.875 0.576 6.902 1.00 84.50 153 GLY A CA 1
ATOM 1072 C C . GLY A 1 153 ? -37.247 1.218 7.106 1.00 84.50 153 GLY A C 1
ATOM 1073 O O . GLY A 1 153 ? -38.134 1.044 6.266 1.00 84.50 153 GLY A O 1
ATOM 1074 N N . ASP A 1 154 ? -37.463 1.937 8.208 1.00 84.25 154 ASP A N 1
ATOM 1075 C CA . ASP A 1 154 ? -38.724 2.632 8.503 1.00 84.25 154 ASP A CA 1
ATOM 1076 C C . ASP A 1 154 ? -38.720 4.122 8.097 1.00 84.25 154 ASP A C 1
ATOM 1078 O O . ASP A 1 154 ? -39.753 4.805 8.144 1.00 84.25 154 ASP A O 1
ATOM 1082 N N . GLY A 1 155 ? -37.578 4.612 7.614 1.00 84.56 155 GLY A N 1
ATOM 1083 C CA . GLY A 1 155 ? -37.342 5.972 7.145 1.00 84.56 155 GLY A CA 1
ATOM 1084 C C . GLY A 1 155 ? -36.840 6.922 8.232 1.00 84.56 155 GLY A C 1
ATOM 1085 O O . GLY A 1 155 ? -36.788 8.136 7.989 1.00 84.56 155 GLY A O 1
ATOM 1086 N N . ILE A 1 156 ? -36.518 6.424 9.430 1.00 81.50 156 ILE A N 1
ATOM 1087 C CA . ILE A 1 156 ? -36.103 7.224 10.582 1.00 81.50 156 ILE A CA 1
ATOM 1088 C C . ILE A 1 156 ? -34.827 6.633 11.181 1.00 81.50 156 ILE A C 1
ATOM 1090 O O . ILE A 1 156 ? -34.864 5.621 11.856 1.00 81.50 156 ILE A O 1
ATOM 1094 N N . THR A 1 157 ? -33.703 7.342 11.065 1.00 82.75 157 THR A N 1
ATOM 1095 C CA . THR A 1 157 ? -32.433 6.882 11.646 1.00 82.75 157 THR A CA 1
ATOM 1096 C C . THR A 1 157 ? -32.476 6.844 13.178 1.00 82.75 157 THR A C 1
ATOM 1098 O O . THR A 1 157 ? -32.647 7.887 13.823 1.00 82.75 157 THR A O 1
ATOM 1101 N N . GLN A 1 158 ? -32.242 5.665 13.760 1.00 79.19 158 GLN A N 1
ATOM 1102 C CA . GLN A 1 158 ? -32.342 5.390 15.198 1.00 79.19 158 GLN A CA 1
ATOM 1103 C C . GLN A 1 158 ? -30.997 4.916 15.795 1.00 79.19 158 GLN A C 1
ATOM 1105 O O . GLN A 1 158 ? -30.734 3.718 15.939 1.00 79.19 158 GLN A O 1
ATOM 1110 N N . PRO A 1 159 ? -30.124 5.839 16.258 1.00 77.88 159 PRO A N 1
ATOM 1111 C CA . PRO A 1 159 ? -28.796 5.485 16.775 1.00 77.88 159 PRO A CA 1
ATOM 1112 C C . PRO A 1 159 ? -28.804 4.542 17.989 1.00 77.88 159 PRO A C 1
ATOM 1114 O O . PRO A 1 159 ? -27.810 3.862 18.245 1.00 77.88 159 PRO A O 1
ATOM 1117 N N . GLY A 1 160 ? -29.903 4.507 18.755 1.00 71.62 160 GLY A N 1
ATOM 1118 C CA . GLY A 1 160 ? -30.080 3.616 19.910 1.00 71.62 160 GLY A CA 1
ATOM 1119 C C . GLY A 1 160 ? -30.083 2.128 19.542 1.00 71.62 160 GLY A C 1
ATOM 1120 O O . GLY A 1 160 ? -29.584 1.309 20.317 1.00 71.62 160 GLY A O 1
ATOM 1121 N N . LEU A 1 161 ? -30.522 1.799 18.322 1.00 74.62 161 LEU A N 1
ATOM 1122 C CA . LEU A 1 161 ? -30.510 0.447 17.755 1.00 74.62 161 LEU A CA 1
ATOM 1123 C C . LEU A 1 161 ? -29.232 0.127 16.961 1.00 74.62 161 LEU A C 1
ATOM 1125 O O . LEU A 1 161 ? -29.061 -0.995 16.488 1.00 74.62 161 LEU A O 1
ATOM 1129 N N . GLY A 1 162 ? -28.290 1.073 16.879 1.00 77.19 162 GLY A N 1
ATOM 1130 C CA . GLY A 1 162 ? -27.036 0.913 16.137 1.00 77.19 162 GLY A CA 1
ATOM 1131 C C . GLY A 1 162 ? -27.117 1.305 14.660 1.00 77.19 162 GLY A C 1
ATOM 1132 O O . GLY A 1 162 ? -26.206 0.969 13.901 1.00 77.19 162 GLY A O 1
ATOM 1133 N N . GLU A 1 163 ? -28.169 2.018 14.264 1.00 86.81 163 GLU A N 1
ATOM 1134 C CA . GLU A 1 163 ? -28.330 2.552 12.913 1.00 86.81 163 GLU A CA 1
ATOM 1135 C C . GLU A 1 163 ? -27.432 3.769 12.675 1.00 86.81 163 GLU A C 1
ATOM 1137 O O . GLU A 1 163 ? -27.291 4.651 13.531 1.00 86.81 163 GLU A O 1
ATOM 1142 N N . GLN A 1 164 ? -26.824 3.814 11.495 1.00 86.44 164 GLN A N 1
ATOM 1143 C CA . GLN A 1 164 ? -26.004 4.920 10.997 1.00 86.44 164 GLN A CA 1
ATOM 1144 C C . GLN A 1 164 ? -26.726 5.701 9.890 1.00 86.44 164 GLN A C 1
ATOM 1146 O O . GLN A 1 164 ? -26.538 6.909 9.769 1.00 86.44 164 GLN A O 1
ATOM 1151 N N . CYS A 1 165 ? -27.596 5.025 9.142 1.00 86.25 165 CYS A N 1
ATOM 1152 C CA . CYS A 1 165 ? -28.478 5.573 8.116 1.00 86.25 165 CYS A CA 1
ATOM 1153 C C . CYS A 1 165 ? -29.843 4.865 8.176 1.00 86.25 165 CYS A C 1
ATOM 1155 O O . CYS A 1 165 ? -29.972 3.867 8.878 1.00 86.25 165 CYS A O 1
ATOM 1157 N N . ASP A 1 166 ? -30.840 5.384 7.454 1.00 88.12 166 ASP A N 1
ATOM 1158 C CA . ASP A 1 166 ? -32.091 4.681 7.128 1.00 88.12 166 ASP A CA 1
ATOM 1159 C C . ASP A 1 166 ? -32.678 5.317 5.852 1.00 88.12 166 ASP A C 1
ATOM 1161 O O . ASP A 1 166 ? -32.859 6.540 5.799 1.00 88.12 166 ASP A O 1
ATOM 1165 N N . ASP A 1 167 ? -32.922 4.524 4.807 1.00 85.69 167 ASP A N 1
ATOM 1166 C CA . ASP A 1 167 ? -33.467 4.978 3.518 1.00 85.69 167 ASP A CA 1
ATOM 1167 C C . ASP A 1 167 ? -34.926 4.542 3.270 1.00 85.69 167 ASP A C 1
ATOM 1169 O O . ASP A 1 167 ? -35.476 4.726 2.177 1.00 85.69 167 ASP A O 1
ATOM 1173 N N . GLY A 1 168 ? -35.602 4.050 4.309 1.00 87.62 168 GLY A N 1
ATOM 1174 C CA . GLY A 1 168 ? -37.014 3.692 4.285 1.00 87.62 168 GLY A CA 1
ATOM 1175 C C . GLY A 1 168 ? -37.319 2.322 3.694 1.00 87.62 168 GLY A C 1
ATOM 1176 O O . GLY A 1 168 ? -38.479 2.086 3.331 1.00 87.62 168 GLY A O 1
ATOM 1177 N N . ASN A 1 169 ? -36.317 1.447 3.557 1.00 83.88 169 ASN A N 1
ATOM 1178 C CA . ASN A 1 169 ? -36.520 0.036 3.248 1.00 83.88 169 ASN A CA 1
ATOM 1179 C C . ASN A 1 169 ? -35.333 -0.858 3.686 1.00 83.88 169 ASN A C 1
ATOM 1181 O O . ASN A 1 169 ? -34.397 -0.389 4.316 1.00 83.88 169 ASN A O 1
ATOM 1185 N N . ASP A 1 170 ? -35.423 -2.168 3.426 1.00 85.38 170 ASP A N 1
ATOM 1186 C CA . ASP A 1 170 ? -34.432 -3.189 3.805 1.00 85.38 170 ASP A CA 1
ATOM 1187 C C . ASP A 1 170 ? -33.680 -3.775 2.593 1.00 85.38 170 ASP A C 1
ATOM 1189 O O . ASP A 1 170 ? -33.270 -4.941 2.604 1.00 85.38 170 ASP A O 1
ATOM 1193 N N . ILE A 1 171 ? -33.549 -3.005 1.510 1.00 81.25 171 ILE A N 1
ATOM 1194 C CA . ILE A 1 171 ? -32.806 -3.405 0.314 1.00 81.25 171 ILE A CA 1
ATOM 1195 C C . ILE A 1 171 ? -31.355 -2.959 0.487 1.00 81.25 171 ILE A C 1
ATOM 1197 O O . ILE A 1 171 ? -31.077 -1.843 0.881 1.00 81.25 171 ILE A O 1
ATOM 1201 N N . ASP A 1 172 ? -30.408 -3.850 0.198 1.00 80.25 172 ASP A N 1
ATOM 1202 C CA . ASP A 1 172 ? -29.007 -3.440 0.128 1.00 80.25 172 ASP A CA 1
ATOM 1203 C C . ASP A 1 172 ? -28.791 -2.598 -1.136 1.00 80.25 172 ASP A C 1
ATOM 1205 O O . ASP A 1 172 ? -29.143 -3.027 -2.249 1.00 80.25 172 ASP A O 1
ATOM 1209 N N . GLY A 1 173 ? -28.119 -1.460 -0.995 1.00 71.56 173 GLY A N 1
ATOM 1210 C CA . GLY A 1 173 ? -27.530 -0.749 -2.111 1.00 71.56 173 GLY A CA 1
ATOM 1211 C C . GLY A 1 173 ? -28.286 0.455 -2.663 1.00 71.56 173 GLY A C 1
ATOM 1212 O O . GLY A 1 173 ? -27.954 0.906 -3.769 1.00 71.56 173 GLY A O 1
ATOM 1213 N N . ASP A 1 174 ? -29.321 0.946 -1.985 1.00 74.19 174 ASP A N 1
ATOM 1214 C CA . ASP A 1 174 ? -30.098 2.121 -2.396 1.00 74.19 174 ASP A CA 1
ATOM 1215 C C . ASP A 1 174 ? -29.922 3.356 -1.502 1.00 74.19 174 ASP A C 1
ATOM 1217 O O . ASP A 1 174 ? -30.603 4.370 -1.700 1.00 74.19 174 ASP A O 1
ATOM 1221 N N . GLY A 1 175 ? -28.889 3.345 -0.659 1.00 78.00 175 GLY A N 1
ATOM 1222 C CA . GLY A 1 175 ? -28.475 4.483 0.159 1.00 78.00 175 GLY A CA 1
ATOM 1223 C C . GLY A 1 175 ? -28.211 4.109 1.612 1.00 78.00 175 GLY A C 1
ATOM 1224 O O . GLY A 1 175 ? -27.526 4.860 2.312 1.00 78.00 175 GLY A O 1
ATOM 1225 N N . CYS A 1 176 ? -28.729 2.968 2.053 1.00 84.94 176 CYS A N 1
ATOM 1226 C CA . CYS A 1 176 ? -28.469 2.380 3.348 1.00 84.94 176 CYS A CA 1
ATOM 1227 C C . CYS A 1 176 ? -28.581 0.852 3.263 1.00 84.94 176 CYS A C 1
ATOM 1229 O O . CYS A 1 176 ? -29.481 0.332 2.622 1.00 84.94 176 CYS A O 1
ATOM 1231 N N . SER A 1 177 ? -27.681 0.117 3.919 1.00 84.94 177 SER A N 1
ATOM 1232 C CA . SER A 1 177 ? -27.749 -1.354 3.902 1.00 84.94 177 SER A CA 1
ATOM 1233 C C . SER A 1 177 ? -28.993 -1.885 4.619 1.00 84.94 177 SER A C 1
ATOM 1235 O O . SER A 1 177 ? -29.515 -1.244 5.533 1.00 84.94 177 SER A O 1
ATOM 1237 N N . ALA A 1 178 ? -29.361 -3.148 4.370 1.00 83.69 178 ALA A N 1
ATOM 1238 C CA . ALA A 1 178 ? -30.443 -3.843 5.082 1.00 83.69 178 ALA A CA 1
ATOM 1239 C C . ALA A 1 178 ? -30.199 -4.010 6.603 1.00 83.69 178 ALA A C 1
ATOM 1241 O O . ALA A 1 178 ? -31.019 -4.577 7.330 1.00 83.69 178 ALA A O 1
ATOM 1242 N N . THR A 1 179 ? -29.036 -3.573 7.098 1.00 85.12 179 THR A N 1
ATOM 1243 C CA . THR A 1 179 ? -28.671 -3.534 8.526 1.00 85.12 179 THR A CA 1
ATOM 1244 C C . THR A 1 179 ? -28.401 -2.116 9.038 1.00 85.12 179 THR A C 1
ATOM 1246 O O . THR A 1 179 ? -27.800 -1.932 10.102 1.00 85.12 179 THR A O 1
ATOM 1249 N N . CYS A 1 180 ? -28.846 -1.116 8.279 1.00 86.06 180 CYS A N 1
ATOM 1250 C CA . CYS A 1 180 ? -28.779 0.306 8.582 1.00 86.06 180 CYS A CA 1
ATOM 1251 C C . CYS A 1 180 ? -27.371 0.822 8.870 1.00 86.06 180 CYS A C 1
ATOM 1253 O O . CYS A 1 180 ? -27.146 1.694 9.711 1.00 86.06 180 CYS A O 1
ATOM 1255 N N . GLN A 1 181 ? -26.395 0.239 8.183 1.00 85.25 181 GLN A N 1
ATOM 1256 C CA . GLN A 1 181 ? -25.028 0.738 8.122 1.00 85.25 181 GLN A CA 1
ATOM 1257 C C . GLN A 1 181 ? -24.850 1.551 6.842 1.00 85.25 181 GLN A C 1
ATOM 1259 O O . GLN A 1 181 ? -25.400 1.170 5.804 1.00 85.25 181 GLN A O 1
ATOM 1264 N N . GLU A 1 182 ? -24.098 2.652 6.937 1.00 79.75 182 GLU A N 1
ATOM 1265 C CA . GLU A 1 182 ? -23.755 3.477 5.777 1.00 79.75 182 GLU A CA 1
ATOM 1266 C C . GLU A 1 182 ? -23.012 2.625 4.748 1.00 79.75 182 GLU A C 1
ATOM 1268 O O . GLU A 1 182 ? -22.031 1.959 5.078 1.00 79.75 182 GLU A O 1
ATOM 1273 N N . GLU A 1 183 ? -23.485 2.667 3.508 1.00 73.12 183 GLU A N 1
ATOM 1274 C CA . GLU A 1 183 ? -22.832 2.036 2.366 1.00 73.12 183 GLU A CA 1
ATOM 1275 C C . GLU A 1 183 ? -21.869 3.063 1.768 1.00 73.12 183 GLU A C 1
ATOM 1277 O O . GLU A 1 183 ? -22.284 4.153 1.356 1.00 73.12 183 GLU A O 1
ATOM 1282 N N . TYR A 1 184 ? -20.573 2.764 1.782 1.00 77.31 184 TYR A N 1
ATOM 1283 C CA . TYR A 1 184 ? -19.554 3.658 1.252 1.00 77.31 184 TYR A CA 1
ATOM 1284 C C . TYR A 1 184 ? -18.460 2.871 0.543 1.00 77.31 184 TYR A C 1
ATOM 1286 O O . TYR A 1 184 ? -18.057 1.802 0.994 1.00 77.31 184 TYR A O 1
ATOM 1294 N N . CYS A 1 185 ? -17.940 3.483 -0.517 1.00 77.56 185 CYS A N 1
ATOM 1295 C CA . CYS A 1 185 ? -16.848 2.928 -1.294 1.00 77.56 185 CYS A CA 1
ATOM 1296 C C . CYS A 1 185 ? -15.591 2.762 -0.436 1.00 77.56 185 CYS A C 1
ATOM 1298 O O . CYS A 1 185 ? -15.212 3.681 0.287 1.00 77.56 185 CYS A O 1
ATOM 1300 N N . GLY A 1 186 ? -14.939 1.607 -0.519 1.00 78.12 186 GLY A N 1
ATOM 1301 C CA . GLY A 1 186 ? -13.706 1.302 0.200 1.00 78.12 186 GLY A CA 1
ATOM 1302 C C . GLY A 1 186 ? -13.912 0.589 1.540 1.00 78.12 186 GLY A C 1
ATOM 1303 O O . GLY A 1 186 ? -13.010 0.602 2.387 1.00 78.12 186 GLY A O 1
ATOM 1304 N N . ASP A 1 187 ? -15.068 -0.037 1.769 1.00 80.19 187 ASP A N 1
ATOM 1305 C CA . ASP A 1 187 ? -15.360 -0.820 2.979 1.00 80.19 187 ASP A CA 1
ATOM 1306 C C . ASP A 1 187 ? -14.995 -2.318 2.844 1.00 80.19 187 ASP A C 1
ATOM 1308 O O . ASP A 1 187 ? -14.938 -3.063 3.832 1.00 80.19 187 ASP A O 1
ATOM 1312 N N . GLY A 1 188 ? -14.639 -2.742 1.632 1.00 80.19 188 GLY A N 1
ATOM 1313 C CA . GLY A 1 188 ? -14.227 -4.092 1.262 1.00 80.19 188 GLY A CA 1
ATOM 1314 C C . GLY A 1 188 ? -15.372 -4.971 0.763 1.00 80.19 188 GLY A C 1
ATOM 1315 O O . GLY A 1 188 ? -15.176 -6.188 0.627 1.00 80.19 188 GLY A O 1
ATOM 1316 N N . ILE A 1 189 ? -16.563 -4.413 0.542 1.00 77.25 189 ILE A N 1
ATOM 1317 C CA . ILE A 1 189 ? -17.782 -5.154 0.236 1.00 77.25 189 ILE A CA 1
ATOM 1318 C C . ILE A 1 189 ? -18.560 -4.428 -0.871 1.00 77.25 189 ILE A C 1
ATOM 1320 O O . ILE A 1 189 ? -19.218 -3.434 -0.624 1.00 77.25 189 ILE A O 1
ATOM 1324 N N . VAL A 1 190 ? -18.603 -5.024 -2.067 1.00 77.94 190 VAL A N 1
ATOM 1325 C CA . VAL A 1 190 ? -19.372 -4.485 -3.206 1.00 77.94 190 VAL A CA 1
ATOM 1326 C C . VAL A 1 190 ? -20.877 -4.458 -2.905 1.00 77.94 190 VAL A C 1
ATOM 1328 O O . VAL A 1 190 ? -21.503 -5.525 -2.827 1.00 77.94 190 VAL A O 1
ATOM 1331 N N . GLN A 1 191 ? -21.454 -3.261 -2.790 1.00 72.81 191 GLN A N 1
ATOM 1332 C CA . GLN A 1 191 ? -22.859 -3.011 -2.442 1.00 72.81 191 GLN A CA 1
ATOM 1333 C C . GLN A 1 191 ? -23.510 -1.997 -3.407 1.00 72.81 191 GLN A C 1
ATOM 1335 O O . GLN A 1 191 ? -22.880 -1.082 -3.925 1.00 72.81 191 GLN A O 1
ATOM 1340 N N . GLY A 1 192 ? -24.801 -2.168 -3.710 1.00 70.94 192 GLY A N 1
ATOM 1341 C CA . GLY A 1 192 ? -25.577 -1.193 -4.493 1.00 70.94 192 GLY A CA 1
ATOM 1342 C C . GLY A 1 192 ? -25.070 -0.821 -5.883 1.00 70.94 192 GLY A C 1
ATOM 1343 O O . GLY A 1 192 ? -25.140 -1.622 -6.820 1.00 70.94 192 GLY A O 1
ATOM 1344 N N . PHE A 1 193 ? -24.689 0.450 -6.044 1.00 68.12 193 PHE A N 1
ATOM 1345 C CA . PHE A 1 193 ? -24.248 1.053 -7.309 1.00 68.12 193 PHE A CA 1
ATOM 1346 C C . PHE A 1 193 ? -22.752 0.857 -7.595 1.00 68.12 193 PHE A C 1
ATOM 1348 O O . PHE A 1 193 ? -22.277 1.266 -8.659 1.00 68.12 193 PHE A O 1
ATOM 1355 N N . GLU A 1 194 ? -22.030 0.213 -6.683 1.00 76.69 194 GLU A N 1
ATOM 1356 C CA . GLU A 1 194 ? -20.611 -0.086 -6.809 1.00 76.69 194 GLU A CA 1
ATOM 1357 C C . GLU A 1 194 ? -20.359 -1.172 -7.862 1.00 76.69 194 GLU A C 1
ATOM 1359 O O . GLU A 1 194 ? -21.007 -2.222 -7.907 1.00 76.69 194 GLU A O 1
ATOM 1364 N N . GLN A 1 195 ? -19.397 -0.926 -8.749 1.00 79.75 195 GLN A N 1
ATOM 1365 C CA . GLN A 1 195 ? -18.936 -1.911 -9.733 1.00 79.75 195 GLN A CA 1
ATOM 1366 C C . GLN A 1 195 ? -17.786 -2.768 -9.185 1.00 79.75 195 GLN A C 1
ATOM 1368 O O . GLN A 1 195 ? -17.531 -3.862 -9.700 1.00 79.75 195 GLN A O 1
ATOM 1373 N N . CYS A 1 196 ? -17.102 -2.268 -8.158 1.00 81.88 196 CYS A N 1
ATOM 1374 C CA . CYS A 1 196 ? -16.020 -2.892 -7.410 1.00 81.88 196 CYS A CA 1
ATOM 1375 C C . CYS A 1 196 ? -15.924 -2.255 -6.017 1.00 81.88 196 CYS A C 1
ATOM 1377 O O . CYS A 1 196 ? -16.543 -1.227 -5.787 1.00 81.88 196 CYS A O 1
ATOM 1379 N N . ASP A 1 197 ? -15.133 -2.862 -5.133 1.00 84.25 197 ASP A N 1
ATOM 1380 C CA . ASP A 1 197 ? -14.670 -2.295 -3.864 1.00 84.25 197 ASP A CA 1
ATOM 1381 C C . ASP A 1 197 ? -13.386 -3.059 -3.481 1.00 84.25 197 ASP A C 1
ATOM 1383 O O . ASP A 1 197 ? -13.381 -4.298 -3.455 1.00 84.25 197 ASP A O 1
ATOM 1387 N N . ASP A 1 198 ? -12.276 -2.352 -3.268 1.00 82.00 198 ASP A N 1
ATOM 1388 C CA . ASP A 1 198 ? -10.974 -2.930 -2.905 1.00 82.00 198 ASP A CA 1
ATOM 1389 C C . ASP A 1 198 ? -10.553 -2.643 -1.447 1.00 82.00 198 ASP A C 1
ATOM 1391 O O . ASP A 1 198 ? -9.420 -2.926 -1.035 1.00 82.00 198 ASP A O 1
ATOM 1395 N N . GLY A 1 199 ? -11.493 -2.175 -0.626 1.00 84.94 199 GLY A N 1
ATOM 1396 C CA . GLY A 1 199 ? -11.337 -1.981 0.809 1.00 84.94 199 GLY A CA 1
ATOM 1397 C C . GLY A 1 199 ? -10.611 -0.705 1.209 1.00 84.94 199 GLY A C 1
ATOM 1398 O O . GLY A 1 199 ? -10.101 -0.646 2.337 1.00 84.94 199 GLY A O 1
ATOM 1399 N N . ASN A 1 200 ? -10.503 0.277 0.306 1.00 81.25 200 ASN A N 1
ATOM 1400 C CA . ASN A 1 200 ? -10.039 1.622 0.627 1.00 81.25 200 ASN A CA 1
ATOM 1401 C C . ASN A 1 200 ? -10.458 2.688 -0.423 1.00 81.25 200 ASN A C 1
ATOM 1403 O O . ASN A 1 200 ? -11.031 2.359 -1.446 1.00 81.25 200 ASN A O 1
ATOM 1407 N N . ASP A 1 201 ? -10.167 3.970 -0.152 1.00 81.75 201 ASP A N 1
ATOM 1408 C CA . ASP A 1 201 ? -10.488 5.123 -1.028 1.00 81.75 201 ASP A CA 1
ATOM 1409 C C . ASP A 1 201 ? -9.311 5.566 -1.935 1.00 81.75 201 ASP A C 1
ATOM 1411 O O . ASP A 1 201 ? -9.209 6.740 -2.327 1.00 81.75 201 ASP A O 1
ATOM 1415 N N . VAL A 1 202 ? -8.318 4.706 -2.172 1.00 78.94 202 VAL A N 1
ATOM 1416 C CA . VAL A 1 202 ? -7.174 5.040 -3.031 1.00 78.94 202 VAL A CA 1
ATOM 1417 C C . VAL A 1 202 ? -7.544 4.728 -4.478 1.00 78.94 202 VAL A C 1
ATOM 1419 O O . VAL A 1 202 ? -8.212 3.759 -4.771 1.00 78.94 202 VAL A O 1
ATOM 1422 N N . ASN A 1 203 ? -7.139 5.603 -5.400 1.00 79.12 203 ASN A N 1
ATOM 1423 C CA . ASN A 1 203 ? -7.291 5.331 -6.827 1.00 79.12 203 ASN A CA 1
ATOM 1424 C C . ASN A 1 203 ? -6.079 4.539 -7.335 1.00 79.12 203 ASN A C 1
ATOM 1426 O O . ASN A 1 203 ? -4.927 4.920 -7.077 1.00 79.12 203 ASN A O 1
ATOM 1430 N N . GLY A 1 204 ? -6.334 3.543 -8.174 1.00 71.69 204 GLY A N 1
ATOM 1431 C CA . GLY A 1 204 ? -5.359 2.780 -8.941 1.00 71.69 204 GLY A CA 1
ATOM 1432 C C . GLY A 1 204 ? -4.946 1.448 -8.318 1.00 71.69 204 GLY A C 1
ATOM 1433 O O . GLY A 1 204 ? -3.919 0.907 -8.735 1.00 71.69 204 GLY A O 1
ATOM 1434 N N . ASP A 1 205 ? -5.654 0.930 -7.318 1.00 71.12 205 ASP A N 1
ATOM 1435 C CA . ASP A 1 205 ? -5.388 -0.371 -6.690 1.00 71.12 205 ASP A CA 1
ATOM 1436 C C . ASP A 1 205 ? -6.462 -1.442 -6.922 1.00 71.12 205 ASP A C 1
ATOM 1438 O O . ASP A 1 205 ? -6.325 -2.566 -6.425 1.00 71.12 205 ASP A O 1
ATOM 1442 N N . GLY A 1 206 ? -7.406 -1.179 -7.825 1.00 76.69 206 GLY A N 1
ATOM 1443 C CA . GLY A 1 206 ? -8.395 -2.148 -8.284 1.00 76.69 206 GLY A CA 1
ATOM 1444 C C . GLY A 1 206 ? -9.808 -1.584 -8.341 1.00 76.69 206 GLY A C 1
ATOM 1445 O O . GLY A 1 206 ? -10.625 -2.110 -9.105 1.00 76.69 206 GLY A O 1
ATOM 1446 N N . CYS A 1 207 ? -10.091 -0.535 -7.575 1.00 84.56 207 CYS A N 1
ATOM 1447 C CA . CYS A 1 207 ? -11.341 0.198 -7.618 1.00 84.56 207 CYS A CA 1
ATOM 1448 C C . CYS A 1 207 ? -11.118 1.691 -7.373 1.00 84.56 207 CYS A C 1
ATOM 1450 O O . CYS A 1 207 ? -10.364 2.060 -6.483 1.00 84.56 207 CYS A O 1
ATOM 1452 N N . ASN A 1 208 ? -11.770 2.562 -8.149 1.00 81.38 208 ASN A N 1
ATOM 1453 C CA . ASN A 1 208 ? -11.634 3.997 -7.906 1.00 81.38 208 ASN A CA 1
ATOM 1454 C C . ASN A 1 208 ? -12.508 4.448 -6.724 1.00 81.38 208 ASN A C 1
ATOM 1456 O O . ASN A 1 208 ? -13.431 3.754 -6.311 1.00 81.38 208 ASN A O 1
ATOM 1460 N N . ASN A 1 209 ? -12.276 5.663 -6.233 1.00 81.06 209 ASN A N 1
ATOM 1461 C CA . ASN A 1 209 ? -12.988 6.254 -5.097 1.00 81.06 209 ASN A CA 1
ATOM 1462 C C . ASN A 1 209 ? -14.479 6.579 -5.343 1.00 81.06 209 ASN A C 1
ATOM 1464 O O . ASN A 1 209 ? -15.161 7.023 -4.423 1.00 81.06 209 ASN A O 1
ATOM 1468 N N . ASP A 1 210 ? -14.969 6.404 -6.572 1.00 80.19 210 ASP A N 1
ATOM 1469 C CA . ASP A 1 210 ? -16.392 6.449 -6.937 1.00 80.19 210 ASP A CA 1
ATOM 1470 C C . ASP A 1 210 ? -16.949 5.021 -7.178 1.00 80.19 210 ASP A C 1
ATOM 1472 O O . ASP A 1 210 ? -18.019 4.848 -7.768 1.00 80.19 210 ASP A O 1
ATOM 1476 N N . CYS A 1 211 ? -16.204 3.993 -6.760 1.00 78.25 211 CYS A N 1
ATOM 1477 C CA . CYS A 1 211 ? -16.486 2.568 -6.912 1.00 78.25 211 CYS A CA 1
ATOM 1478 C C . CYS A 1 211 ? -16.760 2.110 -8.353 1.00 78.25 211 CYS A C 1
ATOM 1480 O O . CYS A 1 211 ? -17.544 1.196 -8.636 1.00 78.25 211 CYS A O 1
ATOM 1482 N N . GLY A 1 212 ? -16.090 2.765 -9.297 1.00 79.75 212 GLY A N 1
ATOM 1483 C CA . GLY A 1 212 ? -15.997 2.363 -10.691 1.00 79.75 212 GLY A CA 1
ATOM 1484 C C . GLY A 1 212 ? -14.814 1.430 -10.920 1.00 79.75 212 GLY A C 1
ATOM 1485 O O . GLY A 1 212 ? -13.727 1.641 -10.379 1.00 79.75 212 GLY A O 1
ATOM 1486 N N . LEU A 1 213 ? -15.023 0.414 -11.766 1.00 75.31 213 LEU A N 1
ATOM 1487 C CA . LEU A 1 213 ? -13.938 -0.458 -12.210 1.00 75.31 213 LEU A CA 1
ATOM 1488 C C . LEU A 1 213 ? -12.870 0.371 -12.914 1.00 75.31 213 LEU A C 1
ATOM 1490 O O . LEU A 1 213 ? -13.172 1.123 -13.838 1.00 75.31 213 LEU A O 1
ATOM 1494 N N . GLU A 1 214 ? -11.631 0.178 -12.494 1.00 73.31 214 GLU A N 1
ATOM 1495 C CA . GLU A 1 214 ? -10.456 0.778 -13.112 1.00 73.31 214 GLU A CA 1
ATOM 1496 C C . GLU A 1 214 ? -10.041 -0.107 -14.287 1.00 73.31 214 GLU A C 1
ATOM 1498 O O . GLU A 1 214 ? -9.815 -1.315 -14.128 1.00 73.31 214 GLU A O 1
ATOM 1503 N N . PHE A 1 215 ? -10.032 0.455 -15.493 1.00 78.44 215 PHE A N 1
ATOM 1504 C CA . PHE A 1 215 ? -9.674 -0.288 -16.691 1.00 78.44 215 PHE A CA 1
ATOM 1505 C C . PHE A 1 215 ? -8.995 0.599 -17.723 1.00 78.44 215 PHE A C 1
ATOM 1507 O O . PHE A 1 215 ? -9.414 1.721 -17.982 1.00 78.44 215 PHE A O 1
ATOM 1514 N N . CYS A 1 216 ? -8.056 -0.023 -18.426 1.00 80.69 216 CYS A N 1
ATOM 1515 C CA . CYS A 1 216 ? -7.398 0.568 -19.571 1.00 80.69 216 CYS A CA 1
ATOM 1516 C C . CYS A 1 216 ? -8.392 1.066 -20.632 1.00 80.69 216 CYS A C 1
ATOM 1518 O O . CYS A 1 216 ? -9.236 0.299 -21.128 1.00 80.69 216 CYS A O 1
ATOM 1520 N N . GLY A 1 217 ? -8.245 2.341 -20.991 1.00 81.50 217 GLY A N 1
ATOM 1521 C CA . GLY A 1 217 ? -9.028 3.054 -21.991 1.00 81.50 217 GLY A CA 1
ATOM 1522 C C . GLY A 1 217 ? -10.172 3.888 -21.409 1.00 81.50 217 GLY A C 1
ATOM 1523 O O . GLY A 1 217 ? -11.117 4.193 -22.143 1.00 81.50 217 GLY A O 1
ATOM 1524 N N . ASP A 1 218 ? -10.132 4.235 -20.121 1.00 82.56 218 ASP A N 1
ATOM 1525 C CA . ASP A 1 218 ? -11.156 5.044 -19.440 1.00 82.56 218 ASP A CA 1
ATOM 1526 C C . ASP A 1 218 ? -10.812 6.548 -19.361 1.00 82.56 218 ASP A C 1
ATOM 1528 O O . ASP A 1 218 ? -11.660 7.381 -19.023 1.00 82.56 218 ASP A O 1
ATOM 1532 N N . GLY A 1 219 ? -9.597 6.922 -19.765 1.00 83.25 219 GLY A N 1
ATOM 1533 C CA . GLY A 1 219 ? -9.082 8.287 -19.801 1.00 83.25 219 GLY A CA 1
ATOM 1534 C C . GLY A 1 219 ? -8.297 8.684 -18.551 1.00 83.25 219 GLY A C 1
ATOM 1535 O O . GLY A 1 219 ? -7.923 9.858 -18.428 1.00 83.25 219 GLY A O 1
ATOM 1536 N N . ILE A 1 220 ? -8.065 7.759 -17.618 1.00 80.56 220 ILE A N 1
ATOM 1537 C CA . ILE A 1 220 ? -7.427 8.003 -16.326 1.00 80.56 220 ILE A CA 1
ATOM 1538 C C . ILE A 1 220 ? -6.204 7.093 -16.190 1.00 80.56 220 ILE A C 1
ATOM 1540 O O . ILE A 1 220 ? -6.312 5.886 -16.136 1.00 80.56 220 ILE A O 1
ATOM 1544 N N . LEU A 1 221 ? -5.011 7.677 -16.044 1.00 81.44 221 LEU A N 1
ATOM 1545 C CA . LEU A 1 221 ? -3.784 6.889 -15.889 1.00 81.44 221 LEU A CA 1
ATOM 1546 C C . LEU A 1 221 ? -3.708 6.201 -14.511 1.00 81.44 221 LEU A C 1
ATOM 1548 O O . LEU A 1 221 ? -3.402 6.865 -13.512 1.00 81.44 221 LEU A O 1
ATOM 1552 N N . GLN A 1 222 ? -3.859 4.876 -14.468 1.00 78.50 222 GLN A N 1
ATOM 1553 C CA . GLN A 1 222 ? -3.769 4.060 -13.249 1.00 78.50 222 GLN A CA 1
ATOM 1554 C C . GLN A 1 222 ? -2.412 3.344 -13.126 1.00 78.50 222 GLN A C 1
ATOM 1556 O O . GLN A 1 222 ? -2.270 2.127 -13.257 1.00 78.50 222 GLN A O 1
ATOM 1561 N N . ALA A 1 223 ? -1.367 4.114 -12.802 1.00 77.06 223 ALA A N 1
ATOM 1562 C CA . ALA A 1 223 ? 0.013 3.613 -12.737 1.00 77.06 223 ALA A CA 1
ATOM 1563 C C . ALA A 1 223 ? 0.234 2.437 -11.758 1.00 77.06 223 ALA A C 1
ATOM 1565 O O . ALA A 1 223 ? 1.181 1.665 -11.926 1.00 77.06 223 ALA A O 1
ATOM 1566 N N . ALA A 1 224 ? -0.604 2.298 -10.726 1.00 72.31 224 ALA A N 1
ATOM 1567 C CA . ALA A 1 224 ? -0.499 1.223 -9.740 1.00 72.31 224 ALA A CA 1
ATOM 1568 C C . ALA A 1 224 ? -1.043 -0.134 -10.247 1.00 72.31 224 ALA A C 1
ATOM 1570 O O . ALA A 1 224 ? -0.522 -1.171 -9.827 1.00 72.31 224 ALA A O 1
ATOM 1571 N N . LEU A 1 225 ? -1.931 -0.141 -11.251 1.00 72.25 225 LEU A N 1
ATOM 1572 C CA . LEU A 1 225 ? -2.346 -1.341 -11.998 1.00 72.25 225 LEU A CA 1
ATOM 1573 C C . LEU A 1 225 ? -1.400 -1.697 -13.159 1.00 72.25 225 LEU A C 1
ATOM 1575 O O . LEU A 1 225 ? -1.579 -2.714 -13.828 1.00 72.25 225 LEU A O 1
ATOM 1579 N N . GLY A 1 226 ? -0.338 -0.910 -13.360 1.00 76.75 226 GLY A N 1
ATOM 1580 C CA . GLY A 1 226 ? 0.691 -1.165 -14.369 1.00 76.75 226 GLY A CA 1
ATOM 1581 C C . GLY A 1 226 ? 0.485 -0.436 -15.695 1.00 76.75 226 GLY A C 1
ATOM 1582 O O . GLY A 1 226 ? 1.244 -0.692 -16.633 1.00 76.75 226 GLY A O 1
ATOM 1583 N N . GLU A 1 227 ? -0.475 0.485 -15.767 1.00 86.31 227 GLU A N 1
ATOM 1584 C CA . GLU A 1 227 ? -0.664 1.347 -16.931 1.00 86.31 227 GLU A CA 1
ATOM 1585 C C . GLU A 1 227 ? 0.500 2.323 -17.107 1.00 86.31 227 GLU A C 1
ATOM 1587 O O . GLU A 1 227 ? 1.010 2.925 -16.156 1.00 86.31 227 GLU A O 1
ATOM 1592 N N . GLN A 1 228 ? 0.934 2.486 -18.353 1.00 86.88 228 GLN A N 1
ATOM 1593 C CA . GLN A 1 228 ? 1.997 3.414 -18.734 1.00 86.88 228 GLN A CA 1
ATOM 1594 C C . GLN A 1 228 ? 1.459 4.653 -19.456 1.00 86.88 228 GLN A C 1
ATOM 1596 O O . GLN A 1 228 ? 2.124 5.692 -19.454 1.00 86.88 228 GLN A O 1
ATOM 1601 N N . CYS A 1 229 ? 0.278 4.535 -20.055 1.00 86.00 229 CYS A N 1
ATOM 1602 C CA . CYS A 1 229 ? -0.517 5.588 -20.673 1.00 86.00 229 CYS A CA 1
ATOM 1603 C C . CYS A 1 229 ? -2.005 5.208 -20.587 1.00 86.00 229 CYS A C 1
ATOM 1605 O O . CYS A 1 229 ? -2.309 4.046 -20.349 1.00 86.00 229 CYS A O 1
ATOM 1607 N N . ASP A 1 230 ? -2.894 6.177 -20.809 1.00 87.44 230 ASP A N 1
ATOM 1608 C CA . ASP A 1 230 ? -4.318 5.964 -21.088 1.00 87.44 230 ASP A CA 1
ATOM 1609 C C . ASP A 1 230 ? -4.796 7.131 -21.977 1.00 87.44 230 ASP A C 1
ATOM 1611 O O . ASP A 1 230 ? -4.571 8.302 -21.646 1.00 87.44 230 ASP A O 1
ATOM 1615 N N . ASP A 1 231 ? -5.365 6.832 -23.148 1.00 86.00 231 ASP A N 1
ATOM 1616 C CA . ASP A 1 231 ? -5.863 7.823 -24.113 1.00 86.00 231 ASP A CA 1
ATOM 1617 C C . ASP A 1 231 ? -7.398 7.827 -24.262 1.00 86.00 231 ASP A C 1
ATOM 1619 O O . ASP A 1 231 ? -7.950 8.409 -25.205 1.00 86.00 231 ASP A O 1
ATOM 1623 N N . GLY A 1 232 ? -8.102 7.233 -23.296 1.00 87.50 232 GLY A N 1
ATOM 1624 C CA . GLY A 1 232 ? -9.558 7.212 -23.219 1.00 87.50 232 GLY A CA 1
ATOM 1625 C C . GLY A 1 232 ? -10.227 6.241 -24.180 1.00 87.50 232 GLY A C 1
ATOM 1626 O O . GLY A 1 232 ? -11.430 6.380 -24.429 1.00 87.50 232 GLY A O 1
ATOM 1627 N N . ASN A 1 233 ? -9.470 5.309 -24.772 1.00 85.06 233 ASN A N 1
ATOM 1628 C CA . ASN A 1 233 ? -10.024 4.212 -25.549 1.00 85.06 233 ASN A CA 1
ATOM 1629 C C . ASN A 1 233 ? -9.047 3.017 -25.682 1.00 85.06 233 ASN A C 1
ATOM 1631 O O . ASN A 1 233 ? -7.926 3.065 -25.208 1.00 85.06 233 ASN A O 1
ATOM 1635 N N . ASN A 1 234 ? -9.489 1.927 -26.331 1.00 86.88 234 ASN A N 1
ATOM 1636 C CA . ASN A 1 234 ? -8.689 0.707 -26.561 1.00 86.88 234 ASN A CA 1
ATOM 1637 C C . ASN A 1 234 ? -8.312 0.507 -28.039 1.00 86.88 234 ASN A C 1
ATOM 1639 O O . ASN A 1 234 ? -8.30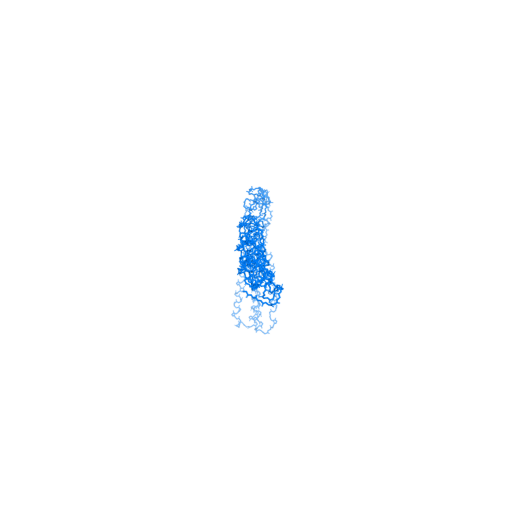3 -0.617 -28.553 1.00 86.88 234 ASN A O 1
ATOM 1643 N N . THR A 1 235 ? -8.073 1.596 -28.764 1.00 84.75 235 THR A N 1
ATOM 1644 C CA . THR A 1 235 ? -7.576 1.559 -30.141 1.00 84.75 235 THR A CA 1
ATOM 1645 C C . THR A 1 235 ? -6.053 1.581 -30.098 1.00 84.75 235 THR A C 1
ATOM 1647 O O . THR A 1 235 ? -5.452 2.298 -29.319 1.00 84.75 235 THR A O 1
ATOM 1650 N N . ASN A 1 236 ? -5.400 0.756 -30.916 1.00 84.38 236 ASN A N 1
ATOM 1651 C CA . ASN A 1 236 ? -3.950 0.853 -31.070 1.00 84.38 236 ASN A CA 1
ATOM 1652 C C . ASN A 1 236 ? -3.645 1.953 -32.091 1.00 84.38 236 ASN A C 1
ATOM 1654 O O . ASN A 1 236 ? -4.219 1.948 -33.187 1.00 84.38 236 ASN A O 1
ATOM 1658 N N . GLY A 1 237 ? -2.673 2.817 -31.805 1.00 79.06 237 GLY A N 1
ATOM 1659 C CA . GLY A 1 237 ? -2.129 3.747 -32.802 1.00 79.06 237 GLY A CA 1
ATOM 1660 C C . GLY A 1 237 ? -2.425 5.225 -32.580 1.00 79.06 237 GLY A C 1
ATOM 1661 O O . GLY A 1 237 ? -1.916 6.044 -33.347 1.00 79.06 237 GLY A O 1
ATOM 1662 N N . ASP A 1 238 ? -3.240 5.580 -31.591 1.00 80.00 238 ASP A N 1
ATOM 1663 C CA . ASP A 1 238 ? -3.773 6.934 -31.388 1.00 80.00 238 ASP A CA 1
ATOM 1664 C C . ASP A 1 238 ? -3.319 7.629 -30.098 1.00 80.00 238 ASP A C 1
ATOM 1666 O O . ASP A 1 238 ? -3.614 8.809 -29.907 1.00 80.00 238 ASP A O 1
ATOM 1670 N N . GLY A 1 239 ? -2.471 6.979 -29.306 1.00 83.31 239 GLY A N 1
ATOM 1671 C CA . GLY A 1 239 ? -1.820 7.595 -28.151 1.00 83.31 239 GLY A CA 1
ATOM 1672 C C . GLY A 1 239 ? -1.290 6.560 -27.173 1.00 83.31 239 GLY A C 1
ATOM 1673 O O . GLY A 1 239 ? -0.158 6.685 -26.703 1.00 83.31 239 GLY A O 1
ATOM 1674 N N . CYS A 1 240 ? -2.076 5.515 -26.953 1.00 87.69 240 CYS A N 1
ATOM 1675 C CA . CYS A 1 240 ? -1.759 4.368 -26.125 1.00 87.69 240 CYS A CA 1
ATOM 1676 C C . CYS A 1 240 ? -2.008 3.060 -26.900 1.00 87.69 240 CYS A C 1
ATOM 1678 O O . CYS A 1 240 ? -2.613 3.061 -27.972 1.00 87.69 240 CYS A O 1
ATOM 1680 N N . GLU A 1 241 ? -1.443 1.946 -26.442 1.00 87.94 241 GLU A N 1
ATOM 1681 C CA . GLU A 1 241 ? -1.839 0.620 -26.931 1.00 87.94 241 GLU A CA 1
ATOM 1682 C C . GLU A 1 241 ? -3.048 0.123 -26.124 1.00 87.94 241 GLU A C 1
ATOM 1684 O O . GLU A 1 241 ? -3.241 0.517 -24.978 1.00 87.94 241 GLU A O 1
ATOM 1689 N N . SER A 1 242 ? -3.839 -0.794 -26.685 1.00 86.81 242 SER A N 1
ATOM 1690 C CA . SER A 1 242 ? -5.024 -1.384 -26.023 1.00 86.81 242 SER A CA 1
ATOM 1691 C C . SER A 1 242 ? -4.743 -2.172 -24.733 1.00 86.81 242 SER A C 1
ATOM 1693 O O . SER A 1 242 ? -5.676 -2.653 -24.093 1.00 86.81 242 SER A O 1
ATOM 1695 N N . ASP A 1 243 ? -3.474 -2.353 -24.370 1.00 85.62 243 ASP A N 1
ATOM 1696 C CA . ASP A 1 243 ? -3.019 -2.929 -23.102 1.00 85.62 243 ASP A CA 1
ATOM 1697 C C . ASP A 1 243 ? -2.392 -1.884 -22.161 1.00 85.62 243 ASP A C 1
ATOM 1699 O O . ASP A 1 243 ? -1.684 -2.238 -21.217 1.00 85.62 243 ASP A O 1
ATOM 1703 N N . CYS A 1 244 ? -2.626 -0.600 -22.436 1.00 85.50 244 CYS A N 1
ATOM 1704 C CA . CYS A 1 244 ? -2.110 0.549 -21.704 1.00 85.50 244 CYS A CA 1
ATOM 1705 C C . CYS A 1 244 ? -0.583 0.595 -21.595 1.00 85.50 244 CYS A C 1
ATOM 1707 O O . CYS A 1 244 ? -0.004 1.196 -20.681 1.00 85.50 244 CYS A O 1
ATOM 1709 N N . SER A 1 245 ? 0.099 -0.032 -22.556 1.00 86.81 245 SER A N 1
ATOM 1710 C CA . SER A 1 245 ? 1.531 0.122 -22.751 1.00 86.81 245 SER A CA 1
ATOM 1711 C C . SER A 1 245 ? 1.835 1.306 -23.666 1.00 86.81 245 SER A C 1
ATOM 1713 O O . SER A 1 245 ? 1.063 1.660 -24.560 1.00 86.81 245 SER A O 1
ATOM 1715 N N . ASN A 1 246 ? 2.987 1.946 -23.435 1.00 84.00 246 ASN A N 1
ATOM 1716 C CA . ASN A 1 246 ? 3.427 3.008 -24.328 1.00 84.00 246 ASN A CA 1
ATOM 1717 C C . ASN A 1 246 ? 3.634 2.447 -25.742 1.00 84.00 246 ASN A C 1
ATOM 1719 O O . ASN A 1 246 ? 4.299 1.414 -25.890 1.00 84.00 246 ASN A O 1
ATOM 1723 N N . PRO A 1 247 ? 3.155 3.152 -26.780 1.00 81.00 247 PRO A N 1
ATOM 1724 C CA . PRO A 1 247 ? 3.317 2.706 -28.150 1.00 81.00 247 PRO A CA 1
ATOM 1725 C C . PRO A 1 247 ? 4.801 2.562 -28.519 1.00 81.00 247 PRO A C 1
ATOM 1727 O O . PRO A 1 247 ? 5.638 3.345 -28.048 1.00 81.00 247 PRO A O 1
ATOM 1730 N N . PRO A 1 248 ? 5.155 1.602 -29.393 1.00 77.19 248 PRO A N 1
ATOM 1731 C CA . PRO A 1 248 ? 6.516 1.446 -29.875 1.00 77.19 248 PRO A CA 1
ATOM 1732 C C . PRO A 1 248 ? 6.996 2.752 -30.514 1.00 77.19 248 PRO A C 1
ATOM 1734 O O . PRO A 1 248 ? 6.389 3.262 -31.459 1.00 77.19 248 PRO A O 1
ATOM 1737 N N . VAL A 1 249 ? 8.095 3.294 -29.994 1.00 80.69 249 VAL A N 1
ATOM 1738 C CA . VAL A 1 249 ? 8.734 4.499 -30.530 1.00 80.69 249 VAL A CA 1
ATOM 1739 C C . VAL A 1 249 ? 9.863 4.135 -31.487 1.00 80.69 249 VAL A C 1
ATOM 1741 O O . VAL A 1 249 ? 10.581 3.154 -31.281 1.00 80.69 249 VAL A O 1
ATOM 1744 N N . ASP A 1 250 ? 10.032 4.942 -32.530 1.00 79.94 250 ASP A N 1
ATOM 1745 C CA . ASP A 1 250 ? 11.182 4.857 -33.426 1.00 79.94 250 ASP A CA 1
ATOM 1746 C C . ASP A 1 250 ? 12.459 5.417 -32.773 1.00 79.94 250 ASP A C 1
ATOM 1748 O O . ASP A 1 250 ? 12.446 5.909 -31.639 1.00 79.94 250 ASP A O 1
ATOM 1752 N N . CYS A 1 251 ? 13.594 5.367 -33.475 1.00 79.00 251 CYS A N 1
ATOM 1753 C CA . CYS A 1 251 ? 14.857 5.846 -32.907 1.00 79.00 251 CYS A CA 1
ATOM 1754 C C . CYS A 1 251 ? 14.932 7.380 -32.701 1.00 79.00 251 CYS A C 1
ATOM 1756 O O . CYS A 1 251 ? 15.906 7.856 -32.113 1.00 79.00 251 CYS A O 1
ATOM 1758 N N . LEU A 1 252 ? 13.921 8.153 -33.133 1.00 81.50 252 LEU A N 1
ATOM 1759 C CA . LEU A 1 252 ? 13.752 9.584 -32.835 1.00 81.50 252 LEU A CA 1
ATOM 1760 C C . LEU A 1 252 ? 12.808 9.834 -31.646 1.00 81.50 252 LEU A C 1
ATOM 1762 O O . LEU A 1 252 ? 12.611 10.987 -31.258 1.00 81.50 252 LEU A O 1
ATOM 1766 N N . GLY A 1 253 ? 12.241 8.780 -31.054 1.00 79.00 253 GLY A N 1
ATOM 1767 C CA . GLY A 1 253 ? 11.238 8.891 -29.998 1.00 79.00 253 GLY A CA 1
ATOM 1768 C C . GLY A 1 253 ? 9.838 9.212 -30.525 1.00 79.00 253 GLY A C 1
ATOM 1769 O O . GLY A 1 253 ? 8.999 9.676 -29.756 1.00 79.00 253 GLY A O 1
ATOM 1770 N N . THR A 1 254 ? 9.580 8.994 -31.818 1.00 79.62 254 THR A N 1
ATOM 1771 C CA . THR A 1 254 ? 8.263 9.195 -32.432 1.00 79.62 254 THR A CA 1
ATOM 1772 C C . THR A 1 254 ? 7.437 7.911 -32.300 1.00 79.62 254 THR A C 1
ATOM 1774 O O . THR A 1 254 ? 7.857 6.876 -32.826 1.00 79.62 254 THR A O 1
ATOM 1777 N N . PRO A 1 255 ? 6.264 7.941 -31.640 1.00 75.12 255 PRO A N 1
ATOM 1778 C CA . PRO A 1 255 ? 5.344 6.803 -31.602 1.00 75.12 255 PRO A CA 1
ATOM 1779 C C . PRO A 1 255 ? 4.957 6.342 -33.009 1.00 75.12 255 PRO A C 1
ATOM 1781 O O . PRO A 1 255 ? 4.572 7.166 -33.841 1.00 75.12 255 PRO A O 1
ATOM 1784 N N . TYR A 1 256 ? 5.081 5.039 -33.280 1.00 76.69 256 TYR A N 1
ATOM 1785 C CA . TYR A 1 256 ? 4.863 4.418 -34.598 1.00 76.69 256 TYR A CA 1
ATOM 1786 C C . TYR A 1 256 ? 5.651 5.063 -35.748 1.00 76.69 256 TYR A C 1
ATOM 1788 O O . TYR A 1 256 ? 5.253 4.985 -36.915 1.00 76.69 256 TYR A O 1
ATOM 1796 N N . GLY A 1 257 ? 6.760 5.727 -35.431 1.00 76.75 257 GLY A N 1
ATOM 1797 C CA . GLY A 1 257 ? 7.625 6.308 -36.438 1.00 76.75 257 GLY A CA 1
ATOM 1798 C C . GLY A 1 257 ? 8.343 5.239 -37.266 1.00 76.75 257 GLY A C 1
ATOM 1799 O O . GLY A 1 257 ? 8.419 4.066 -36.899 1.00 76.75 257 GLY A O 1
ATOM 1800 N N . THR A 1 258 ? 8.851 5.644 -38.426 1.00 81.50 258 THR A N 1
ATOM 1801 C CA . THR A 1 258 ? 9.551 4.750 -39.360 1.00 81.50 258 THR A CA 1
ATOM 1802 C C . THR A 1 258 ? 11.062 4.939 -39.334 1.00 81.50 258 THR A C 1
ATOM 1804 O O . THR A 1 258 ? 11.738 4.373 -40.189 1.00 81.50 258 THR A O 1
ATOM 1807 N N . ALA A 1 259 ? 11.586 5.778 -38.434 1.00 79.19 259 ALA A N 1
ATOM 1808 C CA . ALA A 1 259 ? 13.014 6.034 -38.372 1.00 79.19 259 ALA A CA 1
ATOM 1809 C C . ALA A 1 259 ? 13.738 4.782 -37.866 1.00 79.19 259 ALA A C 1
ATOM 1811 O O . ALA A 1 259 ? 13.484 4.289 -36.763 1.00 79.19 259 ALA A O 1
ATOM 1812 N N . GLU A 1 260 ? 14.646 4.264 -38.685 1.00 75.62 260 GLU A N 1
ATOM 1813 C CA . GLU A 1 260 ? 15.445 3.087 -38.359 1.00 75.62 260 GLU A CA 1
ATOM 1814 C C . GLU A 1 260 ? 16.897 3.495 -38.099 1.00 75.62 260 GLU A C 1
ATOM 1816 O O . GLU A 1 260 ? 17.403 4.502 -38.599 1.00 75.62 260 GLU A O 1
ATOM 1821 N N . LEU A 1 261 ? 17.585 2.701 -37.281 1.00 68.19 261 LEU A N 1
ATOM 1822 C CA . LEU A 1 261 ? 19.024 2.843 -37.102 1.00 68.19 261 LEU A CA 1
ATOM 1823 C C . LEU A 1 261 ? 19.730 2.422 -38.394 1.00 68.19 261 LEU A C 1
ATOM 1825 O O . LEU A 1 261 ? 19.480 1.338 -38.923 1.00 68.19 261 LEU A O 1
ATOM 1829 N N . ASP A 1 262 ? 20.642 3.260 -38.877 1.00 69.88 262 ASP A N 1
ATOM 1830 C CA . ASP A 1 262 ? 21.506 2.911 -39.997 1.00 69.88 262 ASP A CA 1
ATOM 1831 C C . ASP A 1 262 ? 22.606 1.911 -39.584 1.00 69.88 262 ASP A C 1
ATOM 1833 O O . ASP A 1 262 ? 22.750 1.527 -38.418 1.00 69.88 262 ASP A O 1
ATOM 1837 N N . VAL A 1 263 ? 23.437 1.505 -40.550 1.00 63.47 263 VAL A N 1
ATOM 1838 C CA . VAL A 1 263 ? 24.576 0.595 -40.314 1.00 63.47 263 VAL A CA 1
ATOM 1839 C C . VAL A 1 263 ? 25.605 1.155 -39.320 1.00 63.47 263 VAL A C 1
ATOM 1841 O O . VAL A 1 263 ? 26.420 0.404 -38.807 1.00 63.47 263 VAL A O 1
ATOM 1844 N N . CYS A 1 264 ? 25.578 2.452 -39.015 1.00 60.84 264 CYS A N 1
ATOM 1845 C CA . CYS A 1 264 ? 26.463 3.115 -38.063 1.00 60.84 264 CYS A CA 1
ATOM 1846 C C . CYS A 1 264 ? 25.829 3.289 -36.671 1.00 60.84 264 CYS A C 1
ATOM 1848 O O . CYS A 1 264 ? 26.495 3.786 -35.760 1.00 60.84 264 CYS A O 1
ATOM 1850 N N . GLY A 1 265 ? 24.573 2.867 -36.475 1.00 63.31 265 GLY A N 1
ATOM 1851 C CA . GLY A 1 265 ? 23.824 3.090 -35.238 1.00 63.31 265 GLY A CA 1
ATOM 1852 C C . GLY A 1 265 ? 23.338 4.534 -35.076 1.00 63.31 265 GLY A C 1
ATOM 1853 O O . GLY A 1 265 ? 23.067 4.961 -33.953 1.00 63.31 265 GLY A O 1
ATOM 1854 N N . VAL A 1 266 ? 23.246 5.292 -36.173 1.00 69.44 266 VAL A N 1
ATOM 1855 C CA . VAL A 1 266 ? 22.673 6.641 -36.214 1.00 69.44 266 VAL A CA 1
ATOM 1856 C C . VAL A 1 266 ? 21.241 6.544 -36.726 1.00 69.44 266 VAL A C 1
ATOM 1858 O O . VAL A 1 266 ? 20.972 5.914 -37.746 1.00 69.44 266 VAL A O 1
ATOM 1861 N N . CYS A 1 267 ? 20.309 7.166 -36.011 1.00 78.25 267 CYS A N 1
ATOM 1862 C CA . CYS A 1 267 ? 18.907 7.183 -36.407 1.00 78.25 267 CYS A CA 1
ATOM 1863 C C . CYS A 1 267 ? 18.705 7.971 -37.710 1.00 78.25 267 CYS A C 1
ATOM 1865 O O . CYS A 1 267 ? 19.161 9.114 -37.789 1.00 78.25 267 CYS A O 1
ATOM 1867 N N . ASP A 1 268 ? 18.064 7.361 -38.716 1.00 77.38 268 ASP A N 1
ATOM 1868 C CA . ASP A 1 268 ? 17.919 7.907 -40.079 1.00 77.38 268 ASP A CA 1
ATOM 1869 C C . ASP A 1 268 ? 19.255 8.376 -40.701 1.00 77.38 268 ASP A C 1
ATOM 1871 O O . ASP A 1 268 ? 19.315 9.313 -41.504 1.00 77.38 268 ASP A O 1
ATOM 1875 N N . GLY A 1 269 ? 20.361 7.732 -40.316 1.00 66.50 269 GLY A N 1
ATOM 1876 C CA . GLY A 1 269 ? 21.684 8.024 -40.853 1.00 66.50 269 GLY A CA 1
ATOM 1877 C C . GLY A 1 269 ? 21.843 7.590 -42.315 1.00 66.50 269 GLY A C 1
ATOM 1878 O O . GLY A 1 269 ? 21.156 6.701 -42.818 1.00 66.50 269 GLY A O 1
ATOM 1879 N N . ASP A 1 270 ? 22.774 8.229 -43.024 1.00 69.31 270 ASP A N 1
ATOM 1880 C CA . ASP A 1 270 ? 23.068 7.932 -44.431 1.00 69.31 270 ASP A CA 1
ATOM 1881 C C . ASP A 1 270 ? 24.116 6.815 -44.616 1.00 69.31 270 ASP A C 1
ATOM 1883 O O . ASP A 1 270 ? 24.557 6.555 -45.739 1.00 69.31 270 ASP A O 1
ATOM 1887 N N . GLY A 1 271 ? 24.533 6.158 -43.526 1.00 60.94 271 GLY A N 1
ATOM 1888 C CA . GLY A 1 271 ? 25.565 5.125 -43.523 1.00 60.94 271 GLY A CA 1
ATOM 1889 C C . GLY A 1 271 ? 26.989 5.641 -43.753 1.00 60.94 271 GLY A C 1
ATOM 1890 O O . GLY A 1 271 ? 27.903 4.831 -43.903 1.00 60.94 271 GLY A O 1
ATOM 1891 N N . THR A 1 272 ? 27.212 6.961 -43.798 1.00 61.28 272 THR A N 1
ATOM 1892 C CA . THR A 1 272 ? 28.540 7.560 -44.039 1.00 61.28 272 THR A CA 1
ATOM 1893 C C . THR A 1 272 ? 29.168 8.207 -42.804 1.00 61.28 272 THR A C 1
ATOM 1895 O O . THR A 1 272 ? 30.347 8.559 -42.826 1.00 61.28 272 THR A O 1
ATOM 1898 N N . SER A 1 273 ? 28.423 8.319 -41.702 1.00 57.72 273 SER A N 1
ATOM 1899 C CA . SER A 1 273 ? 28.874 8.906 -40.431 1.00 57.72 273 SER A CA 1
ATOM 1900 C C . SER A 1 273 ? 29.759 7.992 -39.571 1.00 57.72 273 SER A C 1
ATOM 1902 O O . SER A 1 273 ? 30.259 8.427 -38.533 1.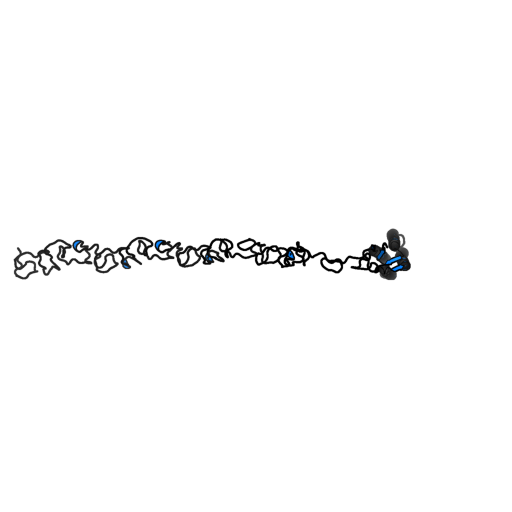00 57.72 273 SER A O 1
ATOM 1904 N N . CYS A 1 274 ? 30.001 6.747 -39.986 1.00 56.25 274 CYS A N 1
ATOM 1905 C CA . CYS A 1 274 ? 30.994 5.877 -39.361 1.00 56.25 274 CYS A CA 1
ATOM 1906 C C . CYS A 1 274 ? 32.413 6.413 -39.638 1.00 56.25 274 CYS A C 1
ATOM 1908 O O . CYS A 1 274 ? 32.942 6.114 -40.702 1.00 56.25 274 CYS A O 1
ATOM 1910 N N . LEU A 1 275 ? 33.036 7.177 -38.727 1.00 56.81 275 LEU A N 1
ATOM 1911 C CA . LEU A 1 275 ? 34.466 7.055 -38.352 1.00 56.81 275 LEU A CA 1
ATOM 1912 C C . LEU A 1 275 ? 34.981 8.258 -37.539 1.00 56.81 275 LEU A C 1
ATOM 1914 O O . LEU A 1 275 ? 35.206 9.342 -38.077 1.00 56.81 275 LEU A O 1
ATOM 1918 N N . ASP A 1 276 ? 35.390 7.990 -36.302 1.00 56.72 276 ASP A N 1
ATOM 1919 C CA . ASP A 1 276 ? 36.553 8.623 -35.666 1.00 56.72 276 ASP A CA 1
ATOM 1920 C C . ASP A 1 276 ? 37.414 7.592 -34.904 1.00 56.72 276 ASP A C 1
ATOM 1922 O O . ASP A 1 276 ? 37.985 7.880 -33.856 1.00 56.72 276 ASP A O 1
ATOM 1926 N N . CYS A 1 277 ? 37.540 6.374 -35.446 1.00 60.62 277 CYS A N 1
ATOM 1927 C CA . CYS A 1 277 ? 38.419 5.348 -34.884 1.00 60.62 277 CYS A CA 1
ATOM 1928 C C . CYS A 1 277 ? 39.896 5.759 -35.017 1.00 60.62 277 CYS A C 1
ATOM 1930 O O . CYS A 1 277 ? 40.458 5.788 -36.115 1.00 60.62 277 CYS A O 1
ATOM 1932 N N . GLY A 1 278 ? 40.525 6.093 -33.890 1.00 65.81 278 GLY A N 1
ATOM 1933 C CA . GLY A 1 278 ? 41.948 6.414 -33.796 1.00 65.81 278 GLY A CA 1
ATOM 1934 C C . GLY A 1 278 ? 42.766 5.219 -33.307 1.00 65.81 278 GLY A C 1
ATOM 1935 O O . GLY A 1 278 ? 42.379 4.557 -32.346 1.00 65.81 278 GLY A O 1
ATOM 1936 N N . GLN A 1 279 ? 43.912 4.958 -33.942 1.00 73.81 279 GLN A N 1
ATOM 1937 C CA . GLN A 1 279 ? 44.911 4.013 -33.434 1.00 73.81 279 GLN A CA 1
ATOM 1938 C C . GLN A 1 279 ? 45.832 4.709 -32.428 1.00 73.81 279 GLN A C 1
ATOM 1940 O O . GLN A 1 279 ? 46.410 5.758 -32.726 1.00 73.81 279 GLN A O 1
ATOM 1945 N N . PHE A 1 280 ? 46.000 4.104 -31.256 1.00 76.25 280 PHE A N 1
ATOM 1946 C CA . PHE A 1 280 ? 46.906 4.564 -30.211 1.00 76.25 280 PHE A CA 1
ATOM 1947 C C . PHE A 1 280 ? 47.952 3.488 -29.902 1.00 76.25 280 PHE A C 1
ATOM 1949 O O . PHE A 1 280 ? 47.622 2.327 -29.658 1.00 76.25 280 PHE A O 1
ATOM 1956 N N . ASP A 1 281 ? 49.227 3.875 -29.936 1.00 83.94 281 ASP A N 1
ATOM 1957 C CA . ASP A 1 281 ? 50.357 3.001 -29.615 1.00 83.94 281 ASP A CA 1
ATOM 1958 C C . ASP A 1 281 ? 50.716 3.139 -28.125 1.00 83.94 281 ASP A C 1
ATOM 1960 O O . ASP A 1 281 ? 51.260 4.154 -27.687 1.00 83.94 281 ASP A O 1
ATOM 1964 N N . ASN A 1 282 ? 50.415 2.097 -27.350 1.00 84.94 282 ASN A N 1
ATOM 1965 C CA . ASN A 1 282 ? 50.662 1.991 -25.910 1.00 84.94 282 ASN A CA 1
ATOM 1966 C C . ASN A 1 282 ? 52.053 1.440 -25.565 1.00 84.94 282 ASN A C 1
ATOM 1968 O O . ASN A 1 282 ? 52.359 1.252 -24.384 1.00 84.94 282 ASN A O 1
ATOM 1972 N N . THR A 1 283 ? 52.905 1.131 -26.548 1.00 88.56 283 THR A N 1
ATOM 1973 C CA . THR A 1 283 ? 54.150 0.378 -26.315 1.00 88.56 283 THR A CA 1
ATOM 1974 C C . THR A 1 283 ? 55.036 1.021 -25.243 1.00 88.56 283 THR A C 1
ATOM 1976 O O . THR A 1 283 ? 55.534 0.328 -24.355 1.00 88.56 283 THR A O 1
ATOM 1979 N N . GLU A 1 284 ? 55.203 2.348 -25.265 1.00 89.06 284 GLU A N 1
ATOM 1980 C CA . GLU A 1 284 ? 56.026 3.073 -24.283 1.00 89.06 284 GLU A CA 1
ATOM 1981 C C . GLU A 1 284 ? 55.470 2.966 -22.852 1.00 89.06 284 GLU A C 1
ATOM 1983 O O . GLU A 1 284 ? 56.223 2.810 -21.881 1.00 89.06 284 GLU A O 1
ATOM 1988 N N . GLN A 1 285 ? 54.144 2.994 -22.715 1.00 89.25 285 GLN A N 1
ATOM 1989 C CA . GLN A 1 285 ? 53.465 2.889 -21.427 1.00 89.25 285 GLN A CA 1
ATOM 1990 C C . GLN A 1 285 ? 53.576 1.470 -20.852 1.00 89.25 285 GLN A C 1
ATOM 1992 O O . GLN A 1 285 ? 53.892 1.307 -19.671 1.00 89.25 285 GLN A O 1
ATOM 1997 N N . LEU A 1 286 ? 53.421 0.439 -21.691 1.00 91.06 286 LEU A N 1
ATOM 1998 C CA . LEU A 1 286 ? 53.582 -0.964 -21.288 1.00 91.06 286 LEU A CA 1
ATOM 1999 C C . LEU A 1 286 ? 55.030 -1.283 -20.890 1.00 91.06 286 LEU A C 1
ATOM 2001 O O . LEU A 1 286 ? 55.273 -1.926 -19.867 1.00 91.06 286 LEU A O 1
ATOM 2005 N N . MET A 1 287 ? 56.015 -0.765 -21.630 1.00 92.25 287 MET A N 1
ATOM 2006 C CA . MET A 1 287 ? 57.427 -0.883 -21.246 1.00 92.25 287 MET A CA 1
ATOM 2007 C C . MET A 1 287 ? 57.717 -0.208 -19.898 1.00 92.25 287 MET A C 1
ATOM 2009 O O . MET A 1 287 ? 58.493 -0.733 -19.094 1.00 92.25 287 MET A O 1
ATOM 2013 N N . SER A 1 288 ? 57.081 0.936 -19.633 1.00 92.88 288 SER A N 1
ATOM 2014 C CA . SER A 1 288 ? 57.211 1.652 -18.360 1.00 92.88 288 SER A CA 1
ATOM 2015 C C . SER A 1 288 ? 56.577 0.884 -17.195 1.00 92.88 288 SER A C 1
ATOM 2017 O O . SER A 1 288 ? 57.166 0.837 -16.115 1.00 92.88 288 SER A O 1
ATOM 2019 N N . LEU A 1 289 ? 55.435 0.220 -17.411 1.00 91.50 289 LEU A N 1
ATOM 2020 C CA . LEU A 1 289 ? 54.801 -0.661 -16.424 1.00 91.50 289 LEU A CA 1
ATOM 2021 C C . LEU A 1 289 ? 55.680 -1.866 -16.056 1.00 91.50 289 LEU A C 1
ATOM 2023 O O . LEU A 1 289 ? 55.902 -2.124 -14.874 1.00 91.50 289 LEU A O 1
ATOM 2027 N N . ASP A 1 290 ? 56.229 -2.590 -17.037 1.00 92.62 290 ASP A N 1
ATOM 2028 C CA . ASP A 1 290 ? 57.152 -3.709 -16.765 1.00 92.62 290 ASP A CA 1
ATOM 2029 C C . ASP A 1 290 ? 58.394 -3.228 -15.992 1.00 92.62 290 ASP A C 1
ATOM 2031 O O . ASP A 1 290 ? 58.770 -3.793 -14.957 1.00 92.62 290 ASP A O 1
ATOM 2035 N N . GLY A 1 291 ? 58.976 -2.102 -16.424 1.00 93.00 291 GLY A N 1
ATOM 2036 C CA . GLY A 1 291 ? 60.084 -1.455 -15.720 1.00 93.00 291 GLY A CA 1
ATOM 2037 C C . GLY A 1 291 ? 59.747 -1.102 -14.266 1.00 93.00 291 GLY A C 1
ATOM 2038 O O . GLY A 1 291 ? 60.552 -1.345 -13.362 1.00 93.00 291 GLY A O 1
ATOM 2039 N N . GLY A 1 292 ? 58.538 -0.597 -14.021 1.00 92.00 292 GLY A N 1
ATOM 2040 C CA . GLY A 1 292 ? 58.021 -0.294 -12.689 1.00 92.00 292 GLY A CA 1
ATOM 2041 C C . GLY A 1 292 ? 57.854 -1.531 -11.802 1.00 92.00 292 GLY A C 1
ATOM 2042 O O . GLY A 1 292 ? 58.232 -1.524 -10.622 1.00 92.00 292 GLY A O 1
ATOM 2043 N N . ALA A 1 293 ? 57.340 -2.634 -12.349 1.00 92.19 293 ALA A N 1
ATOM 2044 C CA . ALA A 1 293 ? 57.230 -3.901 -11.627 1.00 92.19 293 ALA A CA 1
ATOM 2045 C C . ALA A 1 293 ? 58.619 -4.478 -11.276 1.00 92.19 293 ALA A C 1
ATOM 2047 O O . ALA A 1 293 ? 58.838 -4.982 -10.163 1.00 92.19 293 ALA A O 1
ATOM 2048 N N . ASP A 1 294 ? 59.592 -4.368 -12.190 1.00 94.88 294 ASP A N 1
ATOM 2049 C CA . ASP A 1 294 ? 60.982 -4.766 -11.945 1.00 94.88 294 ASP A CA 1
ATOM 2050 C C . ASP A 1 294 ? 61.624 -3.923 -10.832 1.00 94.88 294 ASP A C 1
ATOM 2052 O O . ASP A 1 294 ? 62.270 -4.477 -9.929 1.00 94.88 294 ASP A O 1
ATOM 2056 N N . ALA A 1 295 ? 61.397 -2.605 -10.838 1.00 94.56 295 ALA A N 1
ATOM 2057 C CA . ALA A 1 295 ? 61.887 -1.681 -9.818 1.00 94.56 295 ALA A CA 1
ATOM 2058 C C . ALA A 1 295 ? 61.392 -2.067 -8.413 1.00 94.56 295 ALA A C 1
ATOM 2060 O O . ALA A 1 295 ? 62.204 -2.235 -7.489 1.00 94.56 295 ALA A O 1
ATOM 2061 N N . GLN A 1 296 ? 60.093 -2.337 -8.257 1.00 95.31 296 GLN A N 1
ATOM 2062 C CA . GLN A 1 296 ? 59.503 -2.758 -6.981 1.00 95.31 296 GLN A CA 1
ATOM 2063 C C . GLN A 1 296 ? 60.048 -4.103 -6.482 1.00 95.31 296 GLN A C 1
ATOM 2065 O O . GLN A 1 296 ? 60.453 -4.234 -5.318 1.00 95.31 296 GLN A O 1
ATOM 2070 N N . LYS A 1 297 ? 60.154 -5.109 -7.358 1.00 96.44 297 LYS A N 1
ATOM 2071 C CA . LYS A 1 297 ? 60.804 -6.387 -7.020 1.00 96.44 297 LYS A CA 1
ATOM 2072 C C . LYS A 1 297 ? 62.255 -6.169 -6.588 1.00 96.44 297 LYS A C 1
ATOM 2074 O O . LYS A 1 297 ? 62.715 -6.749 -5.594 1.00 96.44 297 LYS A O 1
ATOM 2079 N N . ASN A 1 298 ? 63.008 -5.346 -7.313 1.00 96.25 298 ASN A N 1
ATOM 2080 C CA . ASN A 1 298 ? 64.406 -5.067 -7.000 1.00 96.25 298 ASN A CA 1
ATOM 2081 C C . ASN A 1 298 ? 64.559 -4.345 -5.657 1.00 96.25 298 ASN A C 1
ATOM 2083 O O . ASN A 1 298 ? 65.501 -4.645 -4.908 1.00 96.25 298 ASN A O 1
ATOM 2087 N N . LEU A 1 299 ? 63.611 -3.479 -5.295 1.00 96.62 299 LEU A N 1
ATOM 2088 C CA . LEU A 1 299 ? 63.540 -2.852 -3.980 1.00 96.62 299 LEU A CA 1
ATOM 2089 C C . LEU A 1 299 ? 63.306 -3.882 -2.866 1.00 96.62 299 LEU A C 1
ATOM 2091 O O . LEU A 1 299 ? 64.028 -3.874 -1.860 1.00 96.62 299 LEU A O 1
ATOM 2095 N N . VAL A 1 300 ? 62.396 -4.842 -3.062 1.00 96.88 300 VAL A N 1
ATOM 2096 C CA . VAL A 1 300 ? 62.204 -5.972 -2.135 1.00 96.88 300 VAL A CA 1
ATOM 2097 C C . VAL A 1 300 ? 63.490 -6.790 -1.983 1.00 96.88 300 VAL A C 1
ATOM 2099 O O . VAL A 1 300 ? 63.929 -7.101 -0.871 1.00 96.88 300 VAL A O 1
ATOM 2102 N N . ILE A 1 301 ? 64.173 -7.112 -3.080 1.00 96.44 301 ILE A N 1
ATOM 2103 C CA . ILE A 1 301 ? 65.434 -7.864 -3.023 1.00 96.44 301 ILE A CA 1
ATOM 2104 C C . ILE A 1 301 ? 66.514 -7.059 -2.274 1.00 96.44 301 ILE A C 1
ATOM 2106 O O . ILE A 1 301 ? 67.270 -7.622 -1.469 1.00 96.44 301 ILE A O 1
ATOM 2110 N N . ARG A 1 302 ? 66.588 -5.742 -2.489 1.00 96.31 302 ARG A N 1
ATOM 2111 C CA . ARG A 1 302 ? 67.523 -4.830 -1.808 1.00 96.31 302 ARG A CA 1
ATOM 2112 C C . ARG A 1 302 ? 67.231 -4.724 -0.309 1.00 96.31 302 ARG A C 1
ATOM 2114 O O . ARG A 1 302 ? 68.166 -4.778 0.506 1.00 96.31 302 ARG A O 1
ATOM 2121 N N . SER A 1 303 ? 65.960 -4.639 0.078 1.00 95.31 303 SER A N 1
ATOM 2122 C CA . SER A 1 303 ? 65.536 -4.612 1.481 1.00 95.31 303 SER A CA 1
ATOM 2123 C C . SER A 1 303 ? 65.883 -5.935 2.179 1.00 95.31 303 SER A C 1
ATOM 2125 O O . SER A 1 303 ? 66.484 -5.940 3.260 1.00 95.31 303 SER A O 1
ATOM 2127 N N . ILE A 1 304 ? 65.662 -7.067 1.504 1.00 95.94 304 ILE A N 1
ATOM 2128 C CA . ILE A 1 304 ? 66.038 -8.410 1.958 1.00 95.94 304 ILE A CA 1
ATOM 2129 C C . ILE A 1 304 ? 67.556 -8.552 2.156 1.00 95.94 304 ILE A C 1
ATOM 2131 O O . ILE A 1 304 ? 68.001 -9.101 3.172 1.00 95.94 304 ILE A O 1
ATOM 2135 N N . ARG A 1 305 ? 68.379 -8.064 1.215 1.00 94.62 305 ARG A N 1
ATOM 2136 C CA . ARG A 1 305 ? 69.851 -8.054 1.357 1.00 94.62 305 ARG A CA 1
ATOM 2137 C C . ARG A 1 305 ? 70.272 -7.236 2.579 1.00 94.62 305 ARG A C 1
ATOM 2139 O O . ARG A 1 305 ? 71.132 -7.669 3.349 1.00 94.62 305 ARG A O 1
ATOM 2146 N N . THR A 1 306 ? 69.623 -6.094 2.801 1.00 92.62 306 THR A N 1
ATOM 2147 C CA . THR A 1 306 ? 69.861 -5.243 3.974 1.00 92.62 306 THR A CA 1
ATOM 2148 C C . THR A 1 306 ? 69.516 -5.962 5.278 1.00 92.62 306 THR A C 1
ATOM 2150 O O . THR A 1 306 ? 70.310 -5.910 6.222 1.00 92.62 306 THR A O 1
ATOM 2153 N N . LEU A 1 307 ? 68.394 -6.688 5.320 1.00 93.56 307 LEU A N 1
ATOM 2154 C CA . LEU A 1 307 ? 68.005 -7.522 6.457 1.00 93.56 307 LEU A CA 1
ATOM 2155 C C . LEU A 1 307 ? 69.023 -8.638 6.720 1.00 93.56 307 LEU A C 1
ATOM 2157 O O . LEU A 1 307 ? 69.492 -8.773 7.849 1.00 93.56 307 LEU A O 1
ATOM 2161 N N . LYS A 1 308 ? 69.426 -9.392 5.689 1.00 93.81 308 LYS A N 1
ATOM 2162 C CA . LYS A 1 308 ? 70.439 -10.458 5.809 1.00 93.81 308 LYS A CA 1
ATOM 2163 C C . LYS A 1 308 ? 71.758 -9.946 6.385 1.00 93.81 308 LYS A C 1
ATOM 2165 O O . LYS A 1 308 ? 72.311 -10.584 7.278 1.00 93.81 308 LYS A O 1
ATOM 2170 N N . ARG A 1 309 ? 72.232 -8.792 5.900 1.00 91.31 309 ARG A N 1
ATOM 2171 C CA . ARG A 1 309 ? 73.484 -8.168 6.351 1.00 91.31 309 ARG A CA 1
ATOM 2172 C C . ARG A 1 309 ? 73.420 -7.723 7.814 1.00 91.31 309 ARG A C 1
ATOM 2174 O O . ARG A 1 309 ? 74.393 -7.895 8.533 1.00 91.31 309 ARG A O 1
ATOM 2181 N N . LYS A 1 310 ? 72.298 -7.142 8.254 1.00 89.69 310 LYS A N 1
ATOM 2182 C CA . LYS A 1 310 ? 72.180 -6.528 9.590 1.00 89.69 310 LYS A CA 1
ATOM 2183 C C . LYS A 1 310 ? 71.661 -7.468 10.688 1.00 89.69 310 LYS A C 1
ATOM 2185 O O . LYS A 1 310 ? 71.965 -7.230 11.848 1.00 89.69 310 LYS A O 1
ATOM 2190 N N . ALA A 1 311 ? 70.881 -8.498 10.350 1.00 86.00 311 ALA A N 1
ATOM 2191 C CA . ALA A 1 311 ? 70.262 -9.421 11.315 1.00 86.00 311 ALA A CA 1
ATOM 2192 C C . ALA A 1 311 ? 70.931 -10.813 11.387 1.00 86.00 311 ALA A C 1
ATOM 2194 O O . ALA A 1 311 ? 70.534 -11.648 12.204 1.00 86.00 311 ALA A O 1
ATOM 2195 N N . GLY A 1 312 ? 71.922 -11.080 10.528 1.00 85.75 312 GLY A N 1
ATOM 2196 C CA . GLY A 1 312 ? 72.605 -12.370 10.417 1.00 85.75 312 GLY A CA 1
ATOM 2197 C C . GLY A 1 312 ? 71.832 -13.387 9.567 1.00 85.75 312 GLY A C 1
ATOM 2198 O O . GLY A 1 312 ? 70.666 -13.688 9.821 1.00 85.75 312 GLY A O 1
ATOM 2199 N N . ALA A 1 313 ? 72.491 -13.958 8.554 1.00 82.44 313 ALA A N 1
ATOM 2200 C CA . ALA A 1 313 ? 71.844 -14.740 7.493 1.00 82.44 313 ALA A CA 1
ATOM 2201 C C . ALA A 1 313 ? 71.095 -15.999 7.973 1.00 82.44 313 ALA A C 1
ATOM 2203 O O . ALA A 1 313 ? 70.083 -16.372 7.377 1.00 82.44 313 ALA A O 1
ATOM 2204 N N . SER A 1 314 ? 71.560 -16.650 9.043 1.00 84.62 314 SER A N 1
ATOM 2205 C CA . SER A 1 314 ? 70.929 -17.865 9.577 1.00 84.62 314 SER A CA 1
ATOM 2206 C C . SER A 1 314 ? 69.619 -17.581 10.318 1.00 84.62 314 SER A C 1
ATOM 2208 O O . SER A 1 314 ? 68.677 -18.356 10.185 1.00 84.62 314 SER A O 1
ATOM 2210 N N . SER A 1 315 ? 69.511 -16.447 11.021 1.00 87.06 315 SER A N 1
ATOM 2211 C CA . SER A 1 315 ? 68.357 -16.136 11.883 1.00 87.06 315 SER A CA 1
ATOM 2212 C C . SER A 1 315 ? 67.096 -15.719 11.108 1.00 87.06 315 SER A C 1
ATOM 2214 O O . SER A 1 315 ? 65.983 -15.811 11.624 1.00 87.06 315 SER A O 1
ATOM 2216 N N . VAL A 1 316 ? 67.262 -15.271 9.858 1.00 92.44 316 VAL A N 1
ATOM 2217 C CA . VAL A 1 316 ? 66.179 -14.791 8.977 1.00 92.44 316 VAL A CA 1
ATOM 2218 C C . VAL A 1 316 ? 66.016 -15.637 7.710 1.00 92.44 316 VAL A C 1
ATOM 2220 O O . VAL A 1 316 ? 65.249 -15.273 6.823 1.00 92.44 316 VAL A O 1
ATOM 2223 N N . ARG A 1 317 ? 66.720 -16.774 7.608 1.00 92.69 317 ARG A N 1
ATOM 2224 C CA . ARG A 1 317 ? 66.833 -17.582 6.380 1.00 92.69 317 ARG A CA 1
ATOM 2225 C C . ARG A 1 317 ? 65.479 -17.982 5.785 1.00 92.69 317 ARG A C 1
ATOM 2227 O O . ARG A 1 317 ? 65.262 -17.760 4.596 1.00 92.69 317 ARG A O 1
ATOM 2234 N N . LYS A 1 318 ? 64.577 -18.540 6.605 1.00 93.81 318 LYS A N 1
ATOM 2235 C CA . LYS A 1 318 ? 63.238 -18.994 6.178 1.00 93.81 318 LYS A CA 1
ATOM 2236 C C . LYS A 1 318 ? 62.374 -17.821 5.700 1.00 93.81 318 LYS A C 1
ATOM 2238 O O . LYS A 1 318 ? 61.817 -17.885 4.613 1.00 93.81 318 LYS A O 1
ATOM 2243 N N . PHE A 1 319 ? 62.350 -16.734 6.474 1.00 95.00 319 PHE A N 1
ATOM 2244 C CA . PHE A 1 319 ? 61.605 -15.511 6.156 1.00 95.00 319 PHE A CA 1
ATOM 2245 C C . PHE A 1 319 ? 62.074 -14.880 4.839 1.00 95.00 319 PHE A C 1
ATOM 2247 O O . PHE A 1 319 ? 61.275 -14.611 3.952 1.00 95.00 319 PHE A O 1
ATOM 2254 N N . VAL A 1 320 ? 63.388 -14.722 4.676 1.00 95.06 320 VAL A N 1
ATOM 2255 C CA . VAL A 1 320 ? 63.977 -14.154 3.460 1.00 95.06 320 VAL A CA 1
ATOM 2256 C C . VAL A 1 320 ? 63.714 -15.030 2.234 1.00 95.06 320 VAL A C 1
ATOM 2258 O O . VAL A 1 320 ? 63.456 -14.496 1.160 1.00 95.06 320 VAL A O 1
ATOM 2261 N N . LYS A 1 321 ? 63.792 -16.362 2.365 1.00 95.25 321 LYS A N 1
ATOM 2262 C CA . LYS A 1 321 ? 63.494 -17.272 1.250 1.00 95.25 321 LYS A CA 1
ATOM 2263 C C . LYS A 1 321 ? 62.037 -17.124 0.799 1.00 95.25 321 LYS A C 1
ATOM 2265 O O . LYS A 1 321 ? 61.814 -17.006 -0.398 1.00 95.25 321 LYS A O 1
ATOM 2270 N N . ALA A 1 322 ? 61.095 -17.081 1.742 1.00 95.94 322 ALA A N 1
ATOM 2271 C CA . ALA A 1 322 ? 59.671 -16.924 1.449 1.00 95.94 322 ALA A CA 1
ATOM 2272 C C . ALA A 1 322 ? 59.374 -15.593 0.739 1.00 95.94 322 ALA A C 1
ATOM 2274 O O . ALA A 1 322 ? 58.886 -15.604 -0.383 1.00 95.94 322 ALA A O 1
ATOM 2275 N N . ARG A 1 323 ? 59.780 -14.460 1.330 1.00 96.88 323 ARG A N 1
ATOM 2276 C CA . ARG A 1 323 ? 59.528 -13.123 0.761 1.00 96.88 323 ARG A CA 1
ATOM 2277 C C . ARG A 1 323 ? 60.207 -12.897 -0.593 1.00 96.88 323 ARG A C 1
ATOM 2279 O O . ARG A 1 323 ? 59.679 -12.183 -1.432 1.00 96.88 323 ARG A O 1
ATOM 2286 N N . ARG A 1 324 ? 61.373 -13.515 -0.832 1.00 96.25 324 ARG A N 1
ATOM 2287 C CA . ARG A 1 324 ? 62.051 -13.444 -2.137 1.00 96.25 324 ARG A CA 1
ATOM 2288 C C . ARG A 1 324 ? 61.300 -14.212 -3.225 1.00 96.25 324 ARG A C 1
ATOM 2290 O O . ARG A 1 324 ? 61.264 -13.735 -4.349 1.00 96.25 324 ARG A O 1
ATOM 2297 N N . LEU A 1 325 ? 60.779 -15.400 -2.911 1.00 96.75 325 LEU A N 1
ATOM 2298 C CA . LEU A 1 325 ? 60.002 -16.193 -3.870 1.00 96.75 325 LEU A CA 1
ATOM 2299 C C . LEU A 1 325 ? 58.678 -15.501 -4.196 1.00 96.75 325 LEU A C 1
ATOM 2301 O O . LEU A 1 325 ? 58.327 -15.395 -5.360 1.00 96.75 325 LEU A O 1
ATOM 2305 N N . GLU A 1 326 ? 58.010 -14.962 -3.178 1.00 97.44 326 GLU A N 1
ATOM 2306 C CA . GLU A 1 326 ? 56.774 -14.193 -3.335 1.00 97.44 326 GLU A CA 1
ATOM 2307 C C . GLU A 1 326 ? 56.980 -12.959 -4.224 1.00 97.44 326 GLU A C 1
ATOM 2309 O O . GLU A 1 326 ? 56.236 -12.768 -5.173 1.00 97.44 326 GLU A O 1
ATOM 2314 N N . ALA A 1 327 ? 58.048 -12.184 -4.009 1.00 96.69 327 ALA A N 1
ATOM 2315 C CA . ALA A 1 327 ? 58.345 -11.023 -4.851 1.00 96.69 327 ALA A CA 1
ATOM 2316 C C . ALA A 1 327 ? 58.682 -11.377 -6.311 1.00 96.69 327 ALA A C 1
ATOM 2318 O O . ALA A 1 327 ? 58.390 -10.596 -7.208 1.00 96.69 327 ALA A O 1
ATOM 2319 N N . LEU A 1 328 ? 59.305 -12.537 -6.557 1.00 96.69 328 LEU A N 1
ATOM 2320 C CA . LEU A 1 328 ? 59.554 -13.017 -7.921 1.00 96.69 328 LEU A CA 1
ATOM 2321 C C . LEU A 1 328 ? 58.251 -13.432 -8.609 1.00 96.69 328 LEU A C 1
ATOM 2323 O O . LEU A 1 328 ? 58.053 -13.073 -9.761 1.00 96.69 328 LEU A O 1
ATOM 2327 N N . ALA A 1 329 ? 57.367 -14.124 -7.887 1.00 97.31 329 ALA A N 1
ATOM 2328 C CA . ALA A 1 329 ? 56.070 -14.542 -8.408 1.00 97.31 329 ALA A CA 1
ATOM 2329 C C . ALA A 1 329 ? 55.151 -13.344 -8.699 1.00 97.31 329 ALA A C 1
ATOM 2331 O O . ALA A 1 329 ? 54.490 -13.323 -9.726 1.00 97.31 329 ALA A O 1
ATOM 2332 N N . LEU A 1 330 ? 55.130 -12.329 -7.827 1.00 96.69 330 LEU A N 1
ATOM 2333 C CA . LEU A 1 330 ? 54.345 -11.105 -8.047 1.00 96.69 330 LEU A CA 1
ATOM 2334 C C . LEU A 1 330 ? 54.859 -10.297 -9.246 1.00 96.69 330 LEU A C 1
ATOM 2336 O O . LEU A 1 330 ? 54.060 -9.780 -10.016 1.00 96.69 330 LEU A O 1
ATOM 2340 N N . TYR A 1 331 ? 56.181 -10.230 -9.437 1.00 95.94 331 TYR A N 1
ATOM 2341 C CA . TYR A 1 331 ? 56.765 -9.622 -10.635 1.00 95.94 331 TYR A CA 1
ATOM 2342 C C . TYR A 1 331 ? 56.371 -10.374 -11.907 1.00 95.94 331 TYR A C 1
ATOM 2344 O O . TYR A 1 331 ? 55.962 -9.749 -12.872 1.00 95.94 331 TYR A O 1
ATOM 2352 N N . GLU A 1 332 ? 56.472 -11.705 -11.903 1.00 96.06 332 GLU A N 1
ATOM 2353 C CA . GLU A 1 332 ? 56.097 -12.535 -13.052 1.00 96.06 332 GLU A CA 1
ATOM 2354 C C . GLU A 1 332 ? 54.614 -12.373 -13.405 1.00 96.06 332 GLU A C 1
ATOM 2356 O O . GLU A 1 332 ? 54.280 -12.215 -14.574 1.00 96.06 332 GLU A O 1
ATOM 2361 N N . LYS A 1 333 ? 53.732 -12.315 -12.399 1.00 96.44 333 LYS A N 1
ATOM 2362 C CA . LYS A 1 333 ? 52.315 -11.994 -12.603 1.00 96.44 333 LYS A CA 1
ATOM 2363 C C . LYS A 1 333 ? 52.122 -10.622 -13.242 1.00 96.44 333 LYS A C 1
ATOM 2365 O O . LYS A 1 333 ? 51.420 -10.524 -14.238 1.00 96.44 333 LYS A O 1
ATOM 2370 N N . ASN A 1 334 ? 52.780 -9.588 -12.719 1.00 95.06 334 ASN A N 1
ATOM 2371 C CA . ASN A 1 334 ? 52.680 -8.244 -13.290 1.00 95.06 334 ASN A CA 1
ATOM 2372 C C . ASN A 1 334 ? 53.245 -8.160 -14.702 1.00 95.06 334 ASN A C 1
ATOM 2374 O O . ASN A 1 334 ? 52.664 -7.479 -15.533 1.00 95.06 334 ASN A O 1
ATOM 2378 N N . TRP A 1 335 ? 54.316 -8.893 -14.996 1.00 94.31 335 TRP A N 1
ATOM 2379 C CA . TRP A 1 335 ? 54.842 -9.010 -16.349 1.00 94.31 335 TRP A CA 1
ATOM 2380 C C . TRP A 1 335 ? 53.792 -9.600 -17.303 1.00 94.31 335 TRP A C 1
ATOM 2382 O O . TRP A 1 335 ? 53.524 -9.017 -18.348 1.00 94.31 335 TRP A O 1
ATOM 2392 N N . VAL A 1 336 ? 53.137 -10.703 -16.922 1.00 95.00 336 VAL A N 1
ATOM 2393 C CA . VAL A 1 336 ? 52.066 -11.306 -17.736 1.00 95.00 336 VAL A CA 1
ATOM 2394 C C . VAL A 1 336 ? 50.898 -10.334 -17.931 1.00 95.00 336 VAL A C 1
ATOM 2396 O O . VAL A 1 336 ? 50.427 -10.179 -19.055 1.00 95.00 336 VAL A O 1
ATOM 2399 N N . LEU A 1 337 ? 50.455 -9.658 -16.867 1.00 93.31 337 LEU A N 1
ATOM 2400 C CA . LEU A 1 337 ? 49.349 -8.696 -16.922 1.00 93.31 337 LEU A CA 1
ATOM 2401 C C . LEU A 1 337 ? 49.662 -7.528 -17.866 1.00 93.31 337 LEU A C 1
ATOM 2403 O O . LEU A 1 337 ? 48.860 -7.226 -18.745 1.00 93.31 337 LEU A O 1
ATOM 2407 N N . THR A 1 338 ? 50.854 -6.935 -17.762 1.00 91.50 338 THR A N 1
ATOM 2408 C CA . THR A 1 338 ? 51.294 -5.846 -18.647 1.00 91.50 338 THR A CA 1
ATOM 2409 C C . THR A 1 338 ? 51.251 -6.253 -20.119 1.00 91.50 338 THR A C 1
AT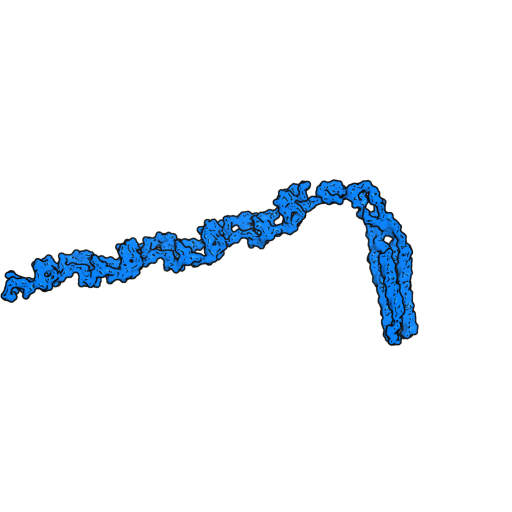OM 2411 O O . THR A 1 338 ? 50.745 -5.504 -20.947 1.00 91.50 338 THR A O 1
ATOM 2414 N N . TRP A 1 339 ? 51.729 -7.453 -20.456 1.00 91.12 339 TRP A N 1
ATOM 2415 C CA . TRP A 1 339 ? 51.784 -7.934 -21.843 1.00 91.12 339 TRP A CA 1
ATOM 2416 C C . TRP A 1 339 ? 50.499 -8.630 -22.319 1.00 91.12 339 TRP A C 1
ATOM 2418 O O . TRP A 1 339 ? 50.454 -9.143 -23.436 1.00 91.12 339 TRP A O 1
ATOM 2428 N N . THR A 1 340 ? 49.452 -8.641 -21.490 1.00 90.12 340 THR A N 1
ATOM 2429 C CA . THR A 1 340 ? 48.092 -9.025 -21.902 1.00 90.12 340 THR A CA 1
ATOM 2430 C C . THR A 1 340 ? 47.374 -7.859 -22.592 1.00 90.12 340 THR A C 1
ATOM 2432 O O . THR A 1 340 ? 46.475 -8.084 -23.400 1.00 90.12 340 THR A O 1
ATOM 2435 N N . ILE A 1 341 ? 47.789 -6.619 -22.310 1.00 88.06 341 ILE A N 1
ATOM 2436 C CA . ILE A 1 341 ? 47.275 -5.416 -22.967 1.00 88.06 341 ILE A CA 1
ATOM 2437 C C . ILE A 1 341 ? 47.957 -5.282 -24.341 1.00 88.06 341 ILE A C 1
ATOM 2439 O O . ILE A 1 341 ? 49.186 -5.375 -24.424 1.00 88.06 341 ILE A O 1
ATOM 2443 N N . PRO A 1 342 ? 47.201 -5.078 -25.434 1.00 86.94 342 PRO A N 1
ATOM 2444 C CA . PRO A 1 342 ? 47.776 -4.938 -26.765 1.00 86.94 342 PRO A CA 1
ATOM 2445 C C . PRO A 1 342 ? 48.583 -3.638 -26.893 1.00 86.94 342 PRO A C 1
ATOM 2447 O O . PRO A 1 342 ? 48.233 -2.592 -26.345 1.00 86.94 342 PRO A O 1
ATOM 2450 N N . THR A 1 343 ? 49.675 -3.700 -27.658 1.00 86.19 343 THR A N 1
ATOM 2451 C CA . THR A 1 343 ? 50.557 -2.548 -27.909 1.00 86.19 343 THR A CA 1
ATOM 2452 C C . THR A 1 343 ? 49.916 -1.498 -28.809 1.00 86.19 343 THR A C 1
ATOM 2454 O O . THR A 1 343 ? 50.261 -0.331 -28.704 1.00 86.19 343 THR A O 1
ATOM 2457 N N . VAL A 1 344 ? 48.983 -1.896 -29.673 1.00 82.56 344 VAL A N 1
ATOM 2458 C CA . VAL A 1 344 ? 48.174 -0.988 -30.491 1.00 82.56 344 VAL A CA 1
ATOM 2459 C C . VAL A 1 344 ? 46.720 -1.209 -30.104 1.00 82.56 344 VAL A C 1
ATOM 2461 O O . VAL A 1 344 ? 46.234 -2.335 -30.202 1.00 82.56 344 VAL A O 1
ATOM 2464 N N . VAL A 1 345 ? 46.056 -0.153 -29.640 1.00 77.12 345 VAL A N 1
ATOM 2465 C CA . VAL A 1 345 ? 44.616 -0.150 -29.353 1.00 77.12 345 VAL A CA 1
ATOM 2466 C C . VAL A 1 345 ? 43.906 0.743 -30.353 1.00 77.12 345 VAL A C 1
ATOM 2468 O O . VAL A 1 345 ? 44.418 1.794 -30.739 1.00 77.12 345 VAL A O 1
ATOM 2471 N N . GLU A 1 346 ? 42.715 0.333 -30.761 1.00 73.62 346 GLU A N 1
ATOM 2472 C CA . GLU A 1 346 ? 41.801 1.175 -31.523 1.00 73.62 346 GLU A CA 1
ATOM 2473 C C . GLU A 1 346 ? 40.746 1.722 -30.571 1.00 73.62 346 GLU A C 1
ATOM 2475 O O . GLU A 1 346 ? 40.196 0.979 -29.760 1.00 73.62 346 GLU A O 1
ATOM 2480 N N . THR A 1 347 ? 40.472 3.021 -30.643 1.00 68.44 347 THR A N 1
ATOM 2481 C CA . THR A 1 347 ? 39.443 3.688 -29.835 1.00 68.44 347 THR A CA 1
ATOM 2482 C C . THR A 1 347 ? 38.465 4.393 -30.763 1.00 68.44 347 THR A C 1
ATOM 2484 O O . THR A 1 347 ? 38.903 5.221 -31.562 1.00 68.44 347 THR A O 1
ATOM 2487 N N . CYS A 1 348 ? 37.173 4.084 -30.656 1.00 65.69 348 CYS A N 1
ATOM 2488 C CA . CYS A 1 348 ? 36.101 4.684 -31.457 1.00 65.69 348 CYS A CA 1
ATOM 2489 C C . CYS A 1 348 ? 35.071 5.363 -30.544 1.00 65.69 348 CYS A C 1
ATOM 2491 O O . CYS A 1 348 ? 34.772 4.833 -29.470 1.00 65.69 348 CYS A O 1
ATOM 2493 N N . SER A 1 349 ? 34.517 6.512 -30.955 1.00 61.19 349 SER A N 1
ATOM 2494 C CA . SER A 1 349 ? 33.712 7.339 -30.045 1.00 61.19 349 SER A CA 1
ATOM 2495 C C . SER A 1 349 ? 32.242 6.942 -29.918 1.00 61.19 349 SER A C 1
ATOM 2497 O O . SER A 1 349 ? 31.622 7.385 -28.960 1.00 61.19 349 SER A O 1
ATOM 2499 N N . ASN A 1 350 ? 31.669 6.137 -30.820 1.00 56.38 350 ASN A N 1
ATOM 2500 C CA . ASN A 1 350 ? 30.344 5.514 -30.662 1.00 56.38 350 ASN A CA 1
ATOM 2501 C C . ASN A 1 350 ? 30.009 4.671 -31.897 1.00 56.38 350 ASN A C 1
ATOM 2503 O O . ASN A 1 350 ? 29.645 5.229 -32.927 1.00 56.38 350 ASN A O 1
ATOM 2507 N N . THR A 1 351 ? 30.058 3.345 -31.795 1.00 55.41 351 THR A N 1
ATOM 2508 C CA . THR A 1 351 ? 29.257 2.485 -32.677 1.00 55.41 351 THR A CA 1
ATOM 2509 C C . THR A 1 351 ? 28.768 1.271 -31.888 1.00 55.41 351 THR A C 1
ATOM 2511 O O . THR A 1 351 ? 29.492 0.704 -31.069 1.00 55.41 351 THR A O 1
ATOM 2514 N N . VAL A 1 352 ? 27.527 0.854 -32.154 1.00 58.03 352 VAL A N 1
ATOM 2515 C CA . VAL A 1 352 ? 26.906 -0.376 -31.611 1.00 58.03 352 VAL A CA 1
ATOM 2516 C C . VAL A 1 352 ? 27.615 -1.647 -32.128 1.00 58.03 352 VAL A C 1
ATOM 2518 O O . VAL A 1 352 ? 27.394 -2.743 -31.623 1.00 58.03 352 VAL A O 1
ATOM 2521 N N . LEU A 1 353 ? 28.503 -1.495 -33.117 1.00 55.31 353 LEU A N 1
ATOM 2522 C CA . LEU A 1 353 ? 29.208 -2.570 -33.817 1.00 55.31 353 LEU A CA 1
ATOM 2523 C C . LEU A 1 353 ? 30.653 -2.800 -33.349 1.00 55.31 353 LEU A C 1
ATOM 2525 O O . LEU A 1 353 ? 31.273 -3.767 -33.782 1.00 55.31 353 LEU A O 1
ATOM 2529 N N . CYS A 1 354 ? 31.210 -1.955 -32.476 1.00 61.41 354 CYS A N 1
ATOM 2530 C CA . CYS A 1 354 ? 32.546 -2.197 -31.932 1.00 61.41 354 CYS A CA 1
ATOM 2531 C C . CYS A 1 354 ? 32.474 -3.075 -30.676 1.00 61.41 354 CYS A C 1
ATOM 2533 O O . CYS A 1 354 ? 31.794 -2.755 -29.700 1.00 61.41 354 CYS A O 1
ATOM 2535 N N . VAL A 1 355 ? 33.255 -4.153 -30.655 1.00 66.31 355 VAL A N 1
ATOM 2536 C CA . VAL A 1 355 ? 33.475 -4.947 -29.445 1.00 66.31 355 VAL A CA 1
ATOM 2537 C C . VAL A 1 355 ? 34.507 -4.223 -28.587 1.00 66.31 355 VAL A C 1
ATOM 2539 O O . VAL A 1 355 ? 35.682 -4.154 -28.949 1.00 66.31 355 VAL A O 1
ATOM 2542 N N . GLN A 1 356 ? 34.082 -3.674 -27.448 1.00 71.19 356 GLN A N 1
ATOM 2543 C CA . GLN A 1 356 ? 34.991 -3.096 -26.459 1.00 71.19 356 GLN A CA 1
ATOM 2544 C C . GLN A 1 356 ? 35.535 -4.186 -25.531 1.00 71.19 356 GLN A C 1
ATOM 2546 O O . GLN A 1 356 ? 34.789 -4.941 -24.913 1.00 71.19 356 GLN A O 1
ATOM 2551 N N . THR A 1 357 ? 36.856 -4.250 -25.423 1.00 77.50 357 THR A N 1
ATOM 2552 C CA . THR A 1 357 ? 37.578 -5.066 -24.451 1.00 77.50 357 THR A CA 1
ATOM 2553 C C . THR A 1 357 ? 38.097 -4.154 -23.350 1.00 77.50 357 THR A C 1
ATOM 2555 O O . THR A 1 357 ? 38.902 -3.262 -23.618 1.00 77.50 357 THR A O 1
ATOM 2558 N N . ASP A 1 358 ? 37.631 -4.382 -22.123 1.00 82.25 358 ASP A N 1
ATOM 2559 C CA . ASP A 1 358 ? 38.053 -3.648 -20.931 1.00 82.25 358 ASP A CA 1
ATOM 2560 C C . ASP A 1 358 ? 39.157 -4.406 -20.167 1.00 82.25 358 ASP A C 1
ATOM 2562 O O . ASP A 1 358 ? 38.980 -5.535 -19.705 1.00 82.25 358 ASP A O 1
ATOM 2566 N N . TYR A 1 359 ? 40.303 -3.753 -20.020 1.00 86.12 359 TYR A N 1
ATOM 2567 C CA . TYR A 1 359 ? 41.496 -4.175 -19.294 1.00 86.12 359 TYR A CA 1
ATOM 2568 C C . TYR A 1 359 ? 41.595 -3.539 -17.896 1.00 86.12 359 TYR A C 1
ATOM 2570 O O . TYR A 1 359 ? 42.621 -3.689 -17.232 1.00 86.12 359 TYR A O 1
ATOM 2578 N N . SER A 1 360 ? 40.550 -2.862 -17.405 1.00 86.56 360 SER A N 1
ATOM 2579 C CA . SER A 1 360 ? 40.489 -2.324 -16.035 1.00 86.56 360 SER A CA 1
ATOM 2580 C C . SER A 1 360 ? 40.743 -3.397 -14.968 1.00 86.56 360 SER A C 1
ATOM 2582 O O . SER A 1 360 ? 41.394 -3.149 -13.954 1.00 86.56 360 SER A O 1
ATOM 2584 N N . THR A 1 361 ? 40.298 -4.629 -15.221 1.00 89.00 361 THR A N 1
ATOM 2585 C CA . THR A 1 361 ? 40.547 -5.787 -14.350 1.00 89.00 361 THR A CA 1
ATOM 2586 C C . THR A 1 361 ? 42.025 -6.188 -14.328 1.00 89.00 361 THR A C 1
ATOM 2588 O O . THR A 1 361 ? 42.564 -6.512 -13.269 1.00 89.00 361 THR A O 1
ATOM 2591 N N . VAL A 1 362 ? 42.707 -6.093 -15.473 1.00 90.44 362 VAL A N 1
ATOM 2592 C CA . VAL A 1 362 ? 44.144 -6.370 -15.617 1.00 90.44 362 VAL A CA 1
ATOM 2593 C C . VAL A 1 362 ? 44.968 -5.317 -14.874 1.00 90.44 362 VAL A C 1
ATOM 2595 O O . VAL A 1 362 ? 45.893 -5.664 -14.134 1.00 90.44 362 VAL A O 1
ATOM 2598 N N . THR A 1 363 ? 44.623 -4.032 -15.016 1.00 89.62 363 THR A N 1
ATOM 2599 C CA . THR A 1 363 ? 45.317 -2.942 -14.312 1.00 89.62 363 THR A CA 1
ATOM 2600 C C . THR A 1 363 ? 45.029 -2.950 -12.808 1.00 89.62 363 THR A C 1
ATOM 2602 O O . THR A 1 363 ? 45.931 -2.664 -12.017 1.00 89.62 363 THR A O 1
ATOM 2605 N N . ALA A 1 364 ? 43.831 -3.360 -12.381 1.00 92.12 364 ALA A N 1
ATOM 2606 C CA . ALA A 1 364 ? 43.506 -3.576 -10.972 1.00 92.12 364 ALA A CA 1
ATOM 2607 C C . ALA A 1 364 ? 44.352 -4.701 -10.348 1.00 92.12 364 ALA A C 1
ATOM 2609 O O . ALA A 1 364 ? 44.995 -4.477 -9.321 1.00 92.12 364 ALA A O 1
ATOM 2610 N N . GLU A 1 365 ? 44.448 -5.871 -10.993 1.00 94.75 365 GLU A N 1
ATOM 2611 C CA . GLU A 1 365 ? 45.286 -6.970 -10.489 1.00 94.75 365 GLU A CA 1
ATOM 2612 C C . GLU A 1 365 ? 46.777 -6.580 -10.463 1.00 94.75 365 GLU A C 1
ATOM 2614 O O . GLU A 1 365 ? 47.510 -6.917 -9.525 1.00 94.75 365 GLU A O 1
ATOM 2619 N N . TYR A 1 366 ? 47.231 -5.807 -11.455 1.00 95.25 366 TYR A N 1
ATOM 2620 C CA . TYR A 1 366 ? 48.584 -5.254 -11.470 1.00 95.25 366 TYR A CA 1
ATOM 2621 C C . TYR A 1 366 ? 48.846 -4.366 -10.241 1.00 95.25 366 TYR A C 1
ATOM 2623 O O . TYR A 1 366 ? 49.889 -4.499 -9.582 1.00 95.25 366 TYR A O 1
ATOM 2631 N N . ASN A 1 367 ? 47.895 -3.485 -9.911 1.00 94.88 367 ASN A N 1
ATOM 2632 C CA . ASN A 1 367 ? 47.965 -2.585 -8.760 1.00 94.88 367 ASN A CA 1
ATOM 2633 C C . ASN A 1 367 ? 47.947 -3.352 -7.430 1.00 94.88 367 ASN A C 1
ATOM 2635 O O . ASN A 1 367 ? 48.722 -3.020 -6.531 1.00 94.88 367 ASN A O 1
ATOM 2639 N N . ASP A 1 368 ? 47.164 -4.425 -7.318 1.00 96.75 368 ASP A N 1
ATOM 2640 C CA . ASP A 1 368 ? 47.132 -5.283 -6.127 1.00 96.75 368 ASP A CA 1
ATOM 2641 C C . ASP A 1 368 ? 48.473 -5.987 -5.890 1.00 96.75 368 ASP A C 1
ATOM 2643 O O . ASP A 1 368 ? 49.032 -5.976 -4.785 1.00 96.75 368 ASP A O 1
ATOM 2647 N N . ASN A 1 369 ? 49.056 -6.555 -6.946 1.00 96.31 369 ASN A N 1
ATOM 2648 C CA . ASN A 1 369 ? 50.390 -7.151 -6.882 1.00 96.31 369 ASN A CA 1
ATOM 2649 C C . ASN A 1 369 ? 51.458 -6.097 -6.529 1.00 96.31 369 ASN A C 1
ATOM 2651 O O . ASN A 1 369 ? 52.385 -6.375 -5.757 1.00 96.31 369 ASN A O 1
ATOM 2655 N N . SER A 1 370 ? 51.310 -4.874 -7.050 1.00 95.19 370 SER A N 1
ATOM 2656 C CA . SER A 1 370 ? 52.169 -3.727 -6.747 1.00 95.19 370 SER A CA 1
ATOM 2657 C C . SER A 1 370 ? 52.077 -3.310 -5.272 1.00 95.19 370 SER A C 1
ATOM 2659 O O . SER A 1 370 ? 53.102 -3.132 -4.600 1.00 95.19 370 SER A O 1
ATOM 2661 N N . ALA A 1 371 ? 50.862 -3.251 -4.721 1.00 96.94 371 ALA A N 1
ATOM 2662 C CA . ALA A 1 371 ? 50.613 -2.996 -3.306 1.00 96.94 371 ALA A CA 1
ATOM 2663 C C . ALA A 1 371 ? 51.246 -4.090 -2.438 1.00 96.94 371 ALA A C 1
ATOM 2665 O O . ALA A 1 371 ? 51.963 -3.797 -1.476 1.00 96.94 371 ALA A O 1
ATOM 2666 N N . ARG A 1 372 ? 51.096 -5.362 -2.828 1.00 97.62 372 ARG A N 1
ATOM 2667 C CA . ARG A 1 372 ? 51.701 -6.481 -2.103 1.00 97.62 372 ARG A CA 1
ATOM 2668 C C . ARG A 1 372 ? 53.231 -6.416 -2.098 1.00 97.62 372 ARG A C 1
ATOM 2670 O O . ARG A 1 372 ? 53.857 -6.713 -1.077 1.00 97.62 372 ARG A O 1
ATOM 2677 N N . LEU A 1 373 ? 53.868 -5.996 -3.193 1.00 97.00 373 LEU A N 1
ATOM 2678 C CA . LEU A 1 373 ? 55.320 -5.774 -3.229 1.00 97.00 373 LEU A CA 1
ATOM 2679 C C . LEU A 1 373 ? 55.754 -4.690 -2.227 1.00 97.00 373 LEU A C 1
ATOM 2681 O O . LEU A 1 373 ? 56.755 -4.883 -1.523 1.00 97.00 373 LEU A O 1
ATOM 2685 N N . ARG A 1 374 ? 54.984 -3.601 -2.095 1.00 96.88 374 ARG A N 1
ATOM 2686 C CA . ARG A 1 374 ? 55.202 -2.561 -1.073 1.00 96.88 374 ARG A CA 1
ATOM 2687 C C . ARG A 1 374 ? 55.092 -3.133 0.341 1.00 96.88 374 ARG A C 1
ATOM 2689 O O . ARG A 1 374 ? 56.005 -2.951 1.151 1.00 96.88 374 ARG A O 1
ATOM 2696 N N . GLU A 1 375 ? 54.040 -3.898 0.620 1.00 97.69 375 GLU A N 1
ATOM 2697 C CA . GLU A 1 375 ? 53.831 -4.551 1.919 1.00 97.69 375 GLU A CA 1
ATOM 2698 C C . GLU A 1 375 ? 54.983 -5.492 2.291 1.00 97.69 375 GLU A C 1
ATOM 2700 O O . GLU A 1 375 ? 55.434 -5.522 3.438 1.00 97.69 375 GLU A O 1
ATOM 2705 N N . ILE A 1 376 ? 55.541 -6.232 1.327 1.00 97.56 376 ILE A N 1
ATOM 2706 C CA . ILE A 1 376 ? 56.711 -7.079 1.588 1.00 97.56 376 ILE A CA 1
ATOM 2707 C C . ILE A 1 376 ? 57.902 -6.232 2.069 1.00 97.56 376 ILE A C 1
ATOM 2709 O O . ILE A 1 376 ? 58.633 -6.659 2.974 1.00 97.56 376 ILE A O 1
ATOM 2713 N N . VAL A 1 377 ? 58.114 -5.029 1.520 1.00 97.19 377 VAL A N 1
ATOM 2714 C CA . VAL A 1 377 ? 59.150 -4.107 2.019 1.00 97.19 377 VAL A CA 1
ATOM 2715 C C . VAL A 1 377 ? 58.847 -3.684 3.457 1.00 97.19 377 VAL A C 1
ATOM 2717 O O . VAL A 1 377 ? 59.752 -3.709 4.300 1.00 97.19 377 VAL A O 1
ATOM 2720 N N . GLU A 1 378 ? 57.592 -3.367 3.771 1.00 97.06 378 GLU A N 1
ATOM 2721 C CA . GLU A 1 378 ? 57.148 -3.017 5.125 1.00 97.06 378 GLU A CA 1
ATOM 2722 C C . GLU A 1 378 ? 57.411 -4.144 6.130 1.00 97.06 378 GLU A C 1
ATOM 2724 O O . GLU A 1 378 ? 58.005 -3.925 7.195 1.00 97.06 378 GLU A O 1
ATOM 2729 N N . GLU A 1 379 ? 57.075 -5.381 5.769 1.00 97.19 379 GLU A N 1
ATOM 2730 C CA . GLU A 1 379 ? 57.331 -6.566 6.581 1.00 97.19 379 GLU A CA 1
ATOM 2731 C C . GLU A 1 379 ? 58.835 -6.799 6.803 1.00 97.19 379 GLU A C 1
ATOM 2733 O O . GLU A 1 379 ? 59.280 -7.099 7.922 1.00 97.19 379 GLU A O 1
ATOM 2738 N N . VAL A 1 380 ? 59.649 -6.640 5.754 1.00 96.44 380 VAL A N 1
ATOM 2739 C CA . VAL A 1 380 ? 61.111 -6.774 5.828 1.00 96.44 380 VAL A CA 1
ATOM 2740 C C . VAL A 1 380 ? 61.708 -5.700 6.738 1.00 96.44 380 VAL A C 1
ATOM 2742 O O . VAL A 1 380 ? 62.559 -6.011 7.581 1.00 96.44 380 VAL A O 1
ATOM 2745 N N . VAL A 1 381 ? 61.249 -4.451 6.628 1.00 95.81 381 VAL A N 1
ATOM 2746 C CA . VAL A 1 381 ? 61.685 -3.339 7.483 1.00 95.81 381 VAL A CA 1
ATOM 2747 C C . VAL A 1 381 ? 61.228 -3.544 8.929 1.00 95.81 381 VAL A C 1
ATOM 2749 O O . VAL A 1 381 ? 62.018 -3.339 9.855 1.00 95.81 381 VAL A O 1
ATOM 2752 N N . SER A 1 382 ? 60.009 -4.031 9.155 1.00 95.62 382 SER A N 1
ATOM 2753 C CA . SER A 1 382 ? 59.509 -4.401 10.484 1.00 95.62 382 SER A CA 1
ATOM 2754 C C . SER A 1 382 ? 60.390 -5.477 11.128 1.00 95.62 382 SER A C 1
ATOM 2756 O O . SER A 1 382 ? 60.854 -5.327 12.266 1.00 95.62 382 SER A O 1
ATOM 2758 N N . LYS A 1 383 ? 60.739 -6.531 10.376 1.00 94.38 383 LYS A N 1
ATOM 2759 C CA . LYS A 1 383 ? 61.654 -7.583 10.842 1.00 94.38 383 LYS A CA 1
ATOM 2760 C C . LYS A 1 383 ? 63.062 -7.043 11.115 1.00 94.38 383 LYS A C 1
ATOM 2762 O O . LYS A 1 383 ? 63.681 -7.434 12.108 1.00 94.38 383 LYS A O 1
ATOM 2767 N N . LEU A 1 384 ? 63.552 -6.122 10.282 1.00 93.31 384 LEU A N 1
ATOM 2768 C CA . LEU A 1 384 ? 64.841 -5.448 10.455 1.00 93.31 384 LEU A CA 1
ATOM 2769 C C . LEU A 1 384 ? 64.879 -4.625 11.747 1.00 93.31 384 LEU A C 1
ATOM 2771 O O . LEU A 1 384 ? 65.845 -4.730 12.508 1.00 93.31 384 LEU A O 1
ATOM 2775 N N . ARG A 1 385 ? 63.837 -3.836 12.025 1.00 94.25 385 ARG A N 1
ATOM 2776 C CA . ARG A 1 385 ? 63.720 -3.034 13.253 1.00 94.25 385 ARG A CA 1
ATOM 2777 C C . ARG A 1 385 ? 63.703 -3.926 14.492 1.00 94.25 385 ARG A C 1
ATOM 2779 O O . ARG A 1 385 ? 64.483 -3.685 15.410 1.00 94.25 385 ARG A O 1
ATOM 2786 N N . LYS A 1 386 ? 62.917 -5.012 14.472 1.00 92.56 386 LYS A N 1
ATOM 2787 C CA . LYS A 1 386 ? 62.859 -6.003 15.565 1.00 92.56 386 LYS A CA 1
ATOM 2788 C C . LYS A 1 386 ? 64.212 -6.673 15.830 1.00 92.56 386 LYS A C 1
ATOM 2790 O O . LYS A 1 386 ? 64.556 -6.908 16.979 1.00 92.56 386 LYS A O 1
ATOM 2795 N N . LYS A 1 387 ? 64.993 -6.977 14.786 1.00 90.31 387 LYS A N 1
ATOM 2796 C CA . LYS A 1 387 ? 66.299 -7.649 14.931 1.00 90.31 387 LYS A CA 1
ATOM 2797 C C . LYS A 1 387 ? 67.457 -6.721 15.292 1.00 90.31 387 LYS A C 1
ATOM 2799 O O . LYS A 1 387 ? 68.414 -7.181 15.898 1.00 90.31 387 LYS A O 1
ATOM 2804 N N . THR A 1 388 ? 67.394 -5.449 14.909 1.00 86.75 388 THR A N 1
ATOM 2805 C CA . THR A 1 388 ? 68.494 -4.490 15.126 1.00 86.75 388 THR A CA 1
ATOM 2806 C C . THR A 1 388 ? 68.264 -3.538 16.298 1.00 86.75 388 THR A C 1
ATOM 2808 O O . THR A 1 388 ? 69.187 -2.817 16.666 1.00 86.75 388 THR A O 1
ATOM 2811 N N . GLY A 1 389 ? 67.042 -3.463 16.840 1.00 83.06 389 GLY A N 1
ATOM 2812 C CA . GLY A 1 389 ? 66.658 -2.511 17.892 1.00 83.06 389 GLY A CA 1
ATOM 2813 C C . GLY A 1 389 ? 66.625 -1.042 17.440 1.00 83.06 389 GLY A C 1
ATOM 2814 O O . GLY A 1 389 ? 66.310 -0.152 18.225 1.00 83.06 389 GLY A O 1
ATOM 2815 N N . ARG A 1 390 ? 66.935 -0.751 16.169 1.00 83.88 390 ARG A N 1
ATOM 2816 C CA . ARG A 1 390 ? 67.031 0.614 15.631 1.00 83.88 390 ARG A CA 1
ATOM 2817 C C . ARG A 1 390 ? 65.707 1.039 14.999 1.00 83.88 390 ARG A C 1
ATOM 2819 O O . ARG A 1 390 ? 65.410 0.643 13.875 1.00 83.88 390 ARG A O 1
ATOM 2826 N N . LYS A 1 391 ? 64.954 1.923 15.665 1.00 79.06 391 LYS A N 1
ATOM 2827 C CA . LYS A 1 391 ? 63.653 2.436 15.173 1.00 79.06 391 LYS A CA 1
ATOM 2828 C C . LYS A 1 391 ? 63.731 3.102 13.788 1.00 79.06 391 LYS A C 1
ATOM 2830 O O . LYS A 1 391 ? 62.827 2.929 12.981 1.00 79.06 391 LYS A O 1
ATOM 2835 N N . LYS A 1 392 ? 64.833 3.800 13.477 1.00 84.50 392 LYS A N 1
ATOM 2836 C CA . LYS A 1 392 ? 65.056 4.455 12.169 1.00 84.50 392 LYS A CA 1
ATOM 2837 C C . LYS A 1 392 ? 65.574 3.509 11.069 1.00 84.50 392 LYS A C 1
ATOM 2839 O O . LYS A 1 392 ? 65.773 3.943 9.937 1.00 84.50 392 LYS A O 1
ATOM 2844 N N . ALA A 1 393 ? 65.829 2.229 11.365 1.00 83.31 393 ALA A N 1
ATOM 2845 C CA . ALA A 1 393 ? 66.328 1.298 10.356 1.00 83.31 393 ALA A CA 1
ATOM 2846 C C . ALA A 1 393 ? 65.279 1.075 9.256 1.00 83.31 393 ALA A C 1
ATOM 2848 O O . ALA A 1 393 ? 64.123 0.767 9.546 1.00 83.31 393 ALA A O 1
ATOM 2849 N N . GLY A 1 394 ? 65.706 1.236 8.001 1.00 85.81 394 GLY A N 1
ATOM 2850 C CA . GLY A 1 394 ? 64.866 1.013 6.825 1.00 85.81 394 GLY A CA 1
ATOM 2851 C C . GLY A 1 394 ? 63.864 2.127 6.521 1.00 85.81 394 GLY A C 1
ATOM 2852 O O . GLY A 1 394 ? 63.005 1.898 5.688 1.00 85.81 394 GLY A O 1
ATOM 2853 N N . LYS A 1 395 ? 63.955 3.313 7.152 1.00 92.44 395 LYS A N 1
ATOM 2854 C CA . LYS A 1 395 ? 63.059 4.445 6.837 1.00 92.44 395 LYS A CA 1
ATOM 2855 C C . LYS A 1 395 ? 63.119 4.832 5.350 1.00 92.44 395 LYS A C 1
ATOM 2857 O O . LYS A 1 395 ? 62.072 4.927 4.734 1.00 92.44 395 LYS A O 1
ATOM 2862 N N . SER A 1 396 ? 64.321 4.949 4.780 1.00 93.25 396 SER A N 1
ATOM 2863 C CA . SER A 1 396 ? 64.493 5.282 3.356 1.00 93.25 396 SER A CA 1
ATOM 2864 C C . SER A 1 396 ? 63.928 4.216 2.414 1.00 93.25 396 SER A C 1
ATOM 2866 O O . SER A 1 396 ? 63.483 4.549 1.334 1.00 93.25 396 SER A O 1
ATOM 2868 N N . LEU A 1 397 ? 63.928 2.939 2.822 1.00 93.31 397 LEU A N 1
ATOM 2869 C CA . LEU A 1 397 ? 63.363 1.849 2.017 1.00 93.31 397 LEU A CA 1
ATOM 2870 C C . LEU A 1 397 ? 61.833 1.895 1.991 1.00 93.31 397 LEU A C 1
ATOM 2872 O O . LEU A 1 397 ? 61.249 1.477 1.006 1.00 93.31 397 LEU A O 1
ATOM 2876 N N . LEU A 1 398 ? 61.198 2.361 3.073 1.00 95.06 398 LEU A N 1
ATOM 2877 C CA . LEU A 1 398 ? 59.746 2.562 3.107 1.00 95.06 398 LEU A CA 1
ATOM 2878 C C . LEU A 1 398 ? 59.340 3.752 2.241 1.00 95.06 398 LEU A C 1
ATOM 2880 O O . LEU A 1 398 ? 58.373 3.658 1.508 1.00 95.06 398 LEU A O 1
ATOM 2884 N N . GLU A 1 399 ? 60.102 4.843 2.317 1.00 95.44 399 GLU A N 1
ATOM 2885 C CA . GLU A 1 399 ? 59.886 6.033 1.491 1.00 95.44 399 GLU A CA 1
ATOM 2886 C C . GLU A 1 399 ? 60.056 5.713 0.001 1.00 95.44 399 GLU A C 1
ATOM 2888 O O . GLU A 1 399 ? 59.165 6.005 -0.785 1.00 95.44 399 GLU A O 1
ATOM 2893 N N . GLU A 1 400 ? 61.131 5.006 -0.366 1.00 95.38 400 GLU A N 1
ATOM 2894 C CA . GLU A 1 400 ? 61.340 4.496 -1.728 1.00 95.38 400 GLU A CA 1
ATOM 2895 C C . GLU A 1 400 ? 60.195 3.557 -2.153 1.00 95.38 400 GLU A C 1
ATOM 2897 O O . GLU A 1 400 ? 59.685 3.685 -3.256 1.00 95.38 400 GLU A O 1
ATOM 2902 N N . ALA A 1 401 ? 59.710 2.674 -1.270 1.00 94.75 401 ALA A N 1
ATOM 2903 C CA . ALA A 1 401 ? 58.614 1.755 -1.602 1.00 94.75 401 ALA A CA 1
ATOM 2904 C C . ALA A 1 401 ? 57.274 2.462 -1.835 1.00 94.75 401 ALA A C 1
ATOM 2906 O O . ALA A 1 401 ? 56.506 2.026 -2.687 1.00 94.75 401 ALA A O 1
ATOM 2907 N N . SER A 1 402 ? 56.991 3.535 -1.095 1.00 94.75 402 SER A N 1
ATOM 2908 C CA . SER A 1 402 ? 55.817 4.371 -1.343 1.00 94.75 402 SER A CA 1
ATOM 2909 C C . SER A 1 402 ? 55.935 5.113 -2.672 1.00 94.75 402 SER A C 1
ATOM 2911 O O . SER A 1 402 ? 54.990 5.085 -3.446 1.00 94.75 402 SER A O 1
ATOM 2913 N N . VAL A 1 403 ? 57.093 5.711 -2.972 1.00 95.50 403 VAL A N 1
ATOM 2914 C CA . VAL A 1 403 ? 57.307 6.441 -4.235 1.00 95.50 403 VAL A CA 1
ATOM 2915 C C . VAL A 1 403 ? 57.158 5.520 -5.449 1.00 95.50 403 VAL A C 1
ATOM 2917 O O . VAL A 1 403 ? 56.441 5.865 -6.380 1.00 95.50 403 VAL A O 1
ATOM 2920 N N . GLU A 1 404 ? 57.774 4.337 -5.420 1.00 93.38 404 GLU A N 1
ATOM 2921 C CA . GLU A 1 404 ? 57.675 3.358 -6.515 1.00 93.38 404 GLU A CA 1
ATOM 2922 C C . GLU A 1 404 ? 56.245 2.814 -6.682 1.00 93.38 404 GLU A C 1
ATOM 2924 O O . GLU A 1 404 ? 55.823 2.484 -7.784 1.00 93.38 404 GLU A O 1
ATOM 2929 N N . TYR A 1 405 ? 55.477 2.704 -5.594 1.00 95.00 405 TYR A N 1
ATOM 2930 C CA . TYR A 1 405 ? 54.066 2.312 -5.654 1.00 95.00 405 TYR A CA 1
ATOM 2931 C C . TYR A 1 405 ? 53.186 3.383 -6.303 1.00 95.00 405 TYR A C 1
ATOM 2933 O O . TYR A 1 405 ? 52.442 3.067 -7.225 1.00 95.00 405 TYR A O 1
ATOM 2941 N N . GLU A 1 406 ? 53.310 4.641 -5.880 1.00 94.19 406 GLU A N 1
ATOM 2942 C CA . GLU A 1 406 ? 52.538 5.743 -6.470 1.00 94.19 406 GLU A CA 1
ATOM 2943 C C . GLU A 1 406 ? 52.908 5.973 -7.944 1.00 94.19 406 GLU A C 1
ATOM 2945 O O . GLU A 1 406 ? 52.033 6.221 -8.772 1.00 94.19 406 GLU A O 1
ATOM 2950 N N . ALA A 1 407 ? 54.191 5.831 -8.300 1.00 91.94 407 ALA A N 1
ATOM 2951 C CA . ALA A 1 407 ? 54.636 5.903 -9.691 1.00 91.94 407 ALA A CA 1
ATOM 2952 C C . ALA A 1 407 ? 53.993 4.805 -10.554 1.00 91.94 407 ALA A C 1
ATOM 2954 O O . ALA A 1 407 ? 53.509 5.087 -11.649 1.00 91.94 407 ALA A O 1
ATOM 2955 N N . ASN A 1 408 ? 53.921 3.572 -10.044 1.00 90.31 408 ASN A N 1
ATOM 2956 C CA . ASN A 1 408 ? 53.292 2.459 -10.755 1.00 90.31 408 ASN A CA 1
ATOM 2957 C C . ASN A 1 408 ? 51.773 2.602 -10.872 1.00 90.31 408 ASN A C 1
ATOM 2959 O O . ASN A 1 408 ? 51.222 2.222 -11.900 1.00 90.31 408 ASN A O 1
ATOM 2963 N N . LEU A 1 409 ? 51.111 3.175 -9.865 1.00 92.69 409 LEU A N 1
ATOM 2964 C CA . LEU A 1 409 ? 49.678 3.462 -9.907 1.00 92.69 409 LEU A CA 1
ATOM 2965 C C . LEU A 1 409 ? 49.346 4.553 -10.939 1.00 92.69 409 LEU A C 1
ATOM 2967 O O . LEU A 1 409 ? 48.362 4.454 -11.671 1.00 92.69 409 LEU A O 1
ATOM 2971 N N . ALA A 1 410 ? 50.190 5.583 -11.034 1.00 90.62 410 ALA A N 1
ATOM 2972 C CA . ALA A 1 410 ? 50.045 6.630 -12.041 1.00 90.62 410 ALA A CA 1
ATOM 2973 C C . ALA A 1 410 ? 50.279 6.099 -13.465 1.00 90.62 410 ALA A C 1
ATOM 2975 O O . ALA A 1 410 ? 49.560 6.482 -14.386 1.00 90.62 410 ALA A O 1
ATOM 2976 N N . LEU A 1 411 ? 51.256 5.201 -13.642 1.00 89.12 411 LEU A N 1
ATOM 2977 C CA . LEU A 1 411 ? 51.512 4.531 -14.919 1.00 89.12 411 LEU A CA 1
ATOM 2978 C C . LEU A 1 411 ? 50.376 3.578 -15.307 1.00 89.12 411 LEU A C 1
ATOM 2980 O O . LEU A 1 411 ? 49.967 3.576 -16.459 1.00 89.12 411 LEU A O 1
ATOM 2984 N N . SER A 1 412 ? 49.829 2.798 -14.371 1.00 88.44 412 SER A N 1
ATOM 2985 C CA . SER A 1 412 ? 48.726 1.873 -14.677 1.00 88.44 412 SER A CA 1
ATOM 2986 C C . SER A 1 412 ? 47.429 2.598 -15.021 1.00 88.44 412 SER A C 1
ATOM 2988 O O . SER A 1 412 ? 46.663 2.109 -15.844 1.00 88.44 412 SER A O 1
ATOM 2990 N N . SER A 1 413 ? 47.215 3.784 -14.448 1.00 86.56 413 SER A N 1
ATOM 2991 C CA . SER A 1 413 ? 46.061 4.639 -14.751 1.00 86.56 413 SER A CA 1
ATOM 2992 C C . SER A 1 413 ? 46.184 5.380 -16.086 1.00 86.56 413 SER 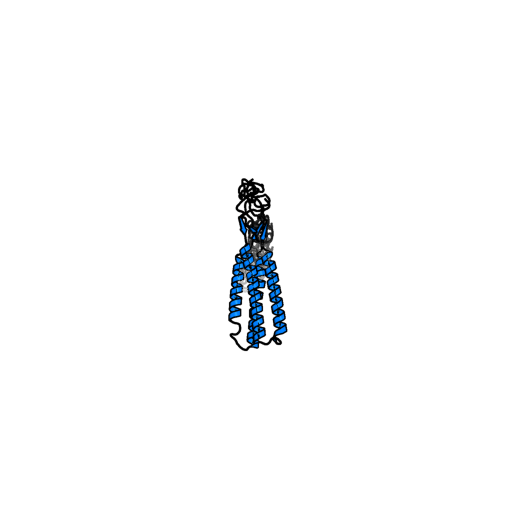A C 1
ATOM 2994 O O . SER A 1 413 ? 45.180 5.863 -16.599 1.00 86.56 413 SER A O 1
ATOM 2996 N N . SER A 1 414 ? 47.399 5.526 -16.628 1.00 82.75 414 SER A N 1
ATOM 2997 C CA . SER A 1 414 ? 47.632 6.211 -17.907 1.00 82.75 414 SER A CA 1
ATOM 2998 C C . SER A 1 414 ? 47.636 5.273 -19.112 1.00 82.75 414 SER A C 1
ATOM 3000 O O . SER A 1 414 ? 47.588 5.754 -20.244 1.00 82.75 414 SER A O 1
ATOM 3002 N N . VAL A 1 415 ? 47.671 3.959 -18.876 1.00 82.62 415 VAL A N 1
ATOM 3003 C CA . VAL A 1 415 ? 47.543 2.936 -19.918 1.00 82.62 415 VAL A CA 1
ATOM 3004 C C . VAL A 1 415 ? 46.099 2.868 -20.379 1.00 82.62 415 VAL A C 1
ATOM 3006 O O . VAL A 1 415 ? 45.188 2.842 -19.553 1.00 82.62 415 VAL A O 1
ATOM 3009 N N . ALA A 1 416 ? 45.885 2.825 -21.695 1.00 69.31 416 ALA A N 1
ATOM 3010 C CA . ALA A 1 416 ? 44.546 2.676 -22.247 1.00 69.31 416 ALA A CA 1
ATOM 3011 C C . ALA A 1 416 ? 43.897 1.390 -21.710 1.00 69.31 416 ALA A C 1
ATOM 3013 O O . ALA A 1 416 ? 44.341 0.278 -21.999 1.00 69.31 416 ALA A O 1
ATOM 3014 N N . THR A 1 417 ? 42.846 1.547 -20.906 1.00 68.06 417 THR A N 1
ATOM 3015 C CA . THR A 1 417 ? 42.131 0.422 -20.296 1.00 68.06 417 THR A CA 1
ATOM 3016 C C . THR A 1 417 ? 41.078 -0.160 -21.219 1.00 68.06 417 THR A C 1
ATOM 3018 O O . THR A 1 417 ? 40.555 -1.214 -20.913 1.00 68.06 417 THR A O 1
ATOM 3021 N N . ILE A 1 418 ? 40.750 0.488 -22.337 1.00 65.50 418 ILE A N 1
ATOM 3022 C CA . ILE A 1 418 ? 39.718 0.023 -23.264 1.00 65.50 418 ILE A CA 1
ATOM 3023 C C . ILE A 1 418 ? 40.317 -0.048 -24.665 1.00 65.50 418 ILE A C 1
ATOM 3025 O O . ILE A 1 418 ? 40.938 0.909 -25.126 1.00 65.50 418 ILE A O 1
ATOM 3029 N N . SER A 1 419 ? 40.108 -1.176 -25.340 1.00 69.19 419 SER A N 1
ATOM 3030 C CA . SER A 1 419 ? 40.344 -1.327 -26.778 1.00 69.19 419 SER A CA 1
ATOM 3031 C C . SER A 1 419 ? 39.035 -1.686 -27.455 1.00 69.19 419 SER A C 1
ATOM 3033 O O . SER A 1 419 ? 38.364 -2.618 -27.027 1.00 69.19 419 SER A O 1
ATOM 3035 N N . SER A 1 420 ? 38.682 -1.000 -28.529 1.00 64.94 420 SER A N 1
ATOM 3036 C CA . SER A 1 420 ? 37.629 -1.432 -29.448 1.00 64.94 420 SER A CA 1
ATOM 3037 C C . SER A 1 420 ? 38.222 -2.260 -30.585 1.00 64.94 420 SER A C 1
ATOM 3039 O O . SER A 1 420 ? 39.331 -1.986 -31.030 1.00 64.94 420 SER A O 1
ATOM 3041 N N . ASN A 1 421 ? 37.493 -3.276 -31.036 1.00 61.78 421 ASN A N 1
ATOM 3042 C CA . ASN A 1 421 ? 37.703 -3.914 -32.330 1.00 61.78 421 ASN A CA 1
ATOM 3043 C C . ASN A 1 421 ? 36.405 -3.764 -33.119 1.00 61.78 421 ASN A C 1
ATOM 3045 O O . ASN A 1 421 ? 35.338 -4.122 -32.613 1.00 61.78 421 ASN A O 1
ATOM 3049 N N . CYS A 1 422 ? 36.487 -3.194 -34.310 1.00 59.47 422 CYS A N 1
ATOM 3050 C CA . CYS A 1 422 ? 35.320 -2.905 -35.127 1.00 59.47 422 CYS A CA 1
ATOM 3051 C C . CYS A 1 422 ? 35.430 -3.756 -36.388 1.00 59.47 422 CYS A C 1
ATOM 3053 O O . CYS A 1 422 ? 36.363 -3.583 -37.171 1.00 59.47 422 CYS A O 1
ATOM 3055 N N . ASP A 1 423 ? 34.505 -4.701 -36.557 1.00 53.22 423 ASP A N 1
ATOM 3056 C CA . ASP A 1 423 ? 34.398 -5.447 -37.809 1.00 53.22 423 ASP A CA 1
ATOM 3057 C C . ASP A 1 423 ? 33.858 -4.480 -38.875 1.00 53.22 423 ASP A C 1
ATOM 3059 O O . ASP A 1 423 ? 32.690 -4.088 -38.830 1.00 53.22 423 ASP A O 1
ATOM 3063 N N . LEU A 1 424 ? 34.742 -4.038 -39.777 1.00 50.91 424 LEU A N 1
ATOM 3064 C CA . LEU A 1 424 ? 34.390 -3.277 -40.983 1.00 50.91 424 LEU A CA 1
ATOM 3065 C C . LEU A 1 424 ? 33.734 -4.166 -42.041 1.00 50.91 424 LEU A C 1
ATOM 3067 O O . LEU A 1 424 ? 34.289 -5.257 -42.323 1.00 50.91 424 LEU A O 1
#

pLDDT: mean 83.43, std 8.99, range [50.91, 97.69]